Protein AF-0000000069704710 (afdb_homodimer)

Nearest PDB structures (foldseek):
  4kwa-assembly1_B  TM=8.683E-01  e=1.995E-06  Saccharomonospora viridis DSM 43017
  6ayh-assembly1_A-2  TM=7.785E-01  e=2.778E-06  Salmonella enterica
  4yze-assembly2_D  TM=8.458E-01  e=3.252E-05  Escherichia coli K-12
  6mj1-assembly1_A-2  TM=6.779E-01  e=1.242E-03  Bacillus subtilis subsp. subtilis str. 168
  2id6-assembly1_A-2  TM=5.821E-01  e=7.383E-04  Thermotoga maritima

Solvent-accessible surface area (backb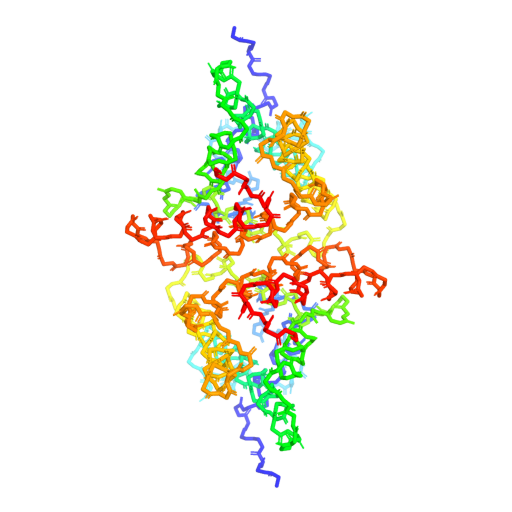one atoms only — not comparable to full-atom values): 20987 Å² total; per-residue (Å²): 123,83,72,69,51,70,65,51,52,52,32,54,54,48,46,53,45,30,47,74,55,32,76,89,64,54,52,72,66,58,48,22,63,75,68,70,49,56,70,65,61,54,45,74,74,25,90,44,69,67,55,43,52,54,50,30,50,49,52,53,53,50,51,53,52,50,50,49,51,49,61,64,59,67,48,86,79,59,49,44,68,55,47,52,52,49,50,52,58,70,70,35,70,90,56,84,42,45,71,59,48,52,57,40,47,42,50,38,47,17,64,76,31,72,68,44,23,50,54,52,50,52,51,53,49,51,54,32,49,54,46,19,52,45,45,44,52,18,37,74,72,59,46,26,64,45,92,46,43,62,60,48,19,46,53,44,49,23,36,46,51,23,50,34,57,57,36,55,64,62,64,44,72,66,55,46,53,53,48,50,50,51,52,50,54,50,42,38,58,61,30,40,49,63,126,123,84,73,69,52,68,66,51,51,51,32,52,52,46,47,55,45,30,48,74,56,31,74,88,64,54,51,70,66,56,49,23,63,73,70,70,49,55,71,67,63,55,45,74,75,25,90,43,69,67,56,44,52,53,51,29,50,49,50,52,52,50,51,53,51,50,49,49,50,50,60,65,60,68,46,86,79,59,49,44,69,53,46,52,51,49,50,52,58,69,69,36,69,90,58,84,42,46,68,60,48,51,57,41,49,43,51,36,48,17,64,74,31,71,67,44,23,49,56,52,49,53,50,53,49,51,53,31,46,54,45,18,52,44,46,44,52,19,38,74,73,59,45,24,63,48,91,46,43,63,62,48,19,46,53,45,49,22,35,46,52,24,50,34,58,56,36,57,63,60,63,45,71,66,56,48,53,53,48,50,50,52,52,51,55,50,42,39,58,61,30,41,49,62,126

Organism: Klebsiella variicola (NCBI:txid244366)

Radius of gyration: 22.76 Å; Cα contacts (8 Å, |Δi|>4): 389; chains: 2; bounding box: 71×62×43 Å

InterPro domains:
  IPR001647 DNA-binding HTH domain, TetR-type [PF00440] (13-48)
  IPR001647 DNA-binding HTH domain, TetR-type [PS50977] (4-64)
  IPR009057 Homedomain-like superfamily [SSF46689] (7-70)
  IPR036271 Tetracyclin repressor-like, C-terminal domain superfamily [SSF48498] (82-172)
  IPR039538 BetI-type transcriptional repressor, C-terminal [PF13977] (81-164)

Secondary structure (DSSP, 8-state):
-----HHHHHHHHHHHHHHHH-GGG--HHHHHHHHT--HHHHHTT-SSHHHHHHHHHHHHHHHHHHHHHHHHTS-TT--HHHHHHHHHHHHS-SSS-HHHHHHHHHHHHHHH-HHHHHHHHHHHHHHHHHHHHHHHHHHHTTSB--S-HHHHHHHHHHHHHHHHHHHHHT--HHHHHHHHHHHHHHHHHHTTB--/-----HHHHHHHHHHHHHHHH-GGG--HHHHHHHHT--HHHHHTT-SSHHHHHHHHHHHHHHHHHHHHHHHHTS-TT--HHHHHHHHHHHHS-SSS-HHHHHHHHHHHHHHH-HHHHHHHHHHHHHHHHHHHHHHHHHHHTTSB--S-HHHHHHHHHHHHHHHHHHHHHT--HHHHHHHHHHHHHHHHHHTTB--

Structure (mmCIF, N/CA/C/O backbone):
data_AF-0000000069704710-model_v1
#
loop_
_entity.id
_entity.type
_entity.pdbx_description
1 polymer 'HTH-type transcriptional regulator BetI'
#
loop_
_atom_site.group_PDB
_atom_site.id
_atom_site.type_symbol
_atom_site.label_atom_id
_atom_site.label_alt_id
_atom_site.label_comp_id
_atom_site.label_asym_id
_atom_site.label_entity_id
_atom_site.label_seq_id
_atom_site.pdbx_PDB_ins_code
_atom_site.Cartn_x
_atom_site.Cartn_y
_atom_site.Cartn_z
_atom_site.occupancy
_atom_site.B_iso_or_equiv
_atom_site.auth_seq_id
_atom_site.auth_comp_id
_atom_site.auth_asym_id
_atom_site.auth_atom_id
_atom_site.pdbx_PDB_model_num
ATOM 1 N N . LEU A 1 1 ? 36.469 10.25 -0.062 1 32 1 LEU A N 1
ATOM 2 C CA . LEU A 1 1 ? 35.219 10.508 0.667 1 32 1 LEU A CA 1
ATOM 3 C C . LEU A 1 1 ? 34.469 11.688 0.064 1 32 1 LEU A C 1
ATOM 5 O O . LEU A 1 1 ? 34.906 12.836 0.202 1 32 1 LEU A O 1
ATOM 9 N N . LYS A 1 2 ? 34.062 11.578 -1.15 1 44.16 2 LYS A N 1
ATOM 10 C CA . LYS A 1 2 ? 33.656 12.828 -1.755 1 44.16 2 LYS A CA 1
ATOM 11 C C . LYS A 1 2 ? 32.875 13.688 -0.755 1 44.16 2 LYS A C 1
ATOM 13 O O . LYS A 1 2 ? 32.031 13.172 -0.011 1 44.16 2 LYS A O 1
ATOM 18 N N . THR A 1 3 ? 33.312 14.727 -0.147 1 47.94 3 THR A N 1
ATOM 19 C CA . THR A 1 3 ? 32.719 15.727 0.74 1 47.94 3 THR A CA 1
ATOM 20 C C . THR A 1 3 ? 31.266 16.016 0.361 1 47.94 3 THR A C 1
ATOM 22 O O . THR A 1 3 ? 30.984 16.391 -0.776 1 47.94 3 THR A O 1
ATOM 25 N N . ALA A 1 4 ? 30.359 15.344 0.978 1 60.16 4 ALA A N 1
ATOM 26 C CA . ALA A 1 4 ? 28.969 15.688 0.67 1 60.16 4 ALA A CA 1
ATOM 27 C C . ALA A 1 4 ? 28.797 17.203 0.523 1 60.16 4 ALA A C 1
ATOM 29 O O . ALA A 1 4 ? 29.266 17.969 1.362 1 60.16 4 ALA A O 1
ATOM 30 N N . ASN A 1 5 ? 28.547 17.656 -0.677 1 84.38 5 ASN A N 1
ATOM 31 C CA . ASN A 1 5 ? 28.219 19.062 -0.809 1 84.38 5 ASN A CA 1
ATOM 32 C C . ASN A 1 5 ? 27.094 19.469 0.135 1 84.38 5 ASN A C 1
ATOM 34 O O . ASN A 1 5 ? 26.406 18.609 0.689 1 84.38 5 ASN A O 1
ATOM 38 N N . PHE A 1 6 ? 27.203 20.594 0.745 1 89.75 6 PHE A N 1
ATOM 39 C CA . PHE A 1 6 ? 26.297 21.094 1.767 1 89.75 6 PHE A CA 1
ATOM 40 C C . PHE A 1 6 ? 24.844 20.797 1.396 1 89.75 6 PHE A C 1
ATOM 42 O O . PHE A 1 6 ? 24.016 20.516 2.27 1 89.75 6 PHE A O 1
ATOM 49 N N . SER A 1 7 ? 24.656 20.719 0.151 1 92.06 7 SER A N 1
ATOM 50 C CA . SER A 1 7 ? 23.312 20.375 -0.311 1 92.06 7 SER A CA 1
ATOM 51 C C . SER A 1 7 ? 22.938 18.953 0.098 1 92.06 7 SER A C 1
ATOM 53 O O . SER A 1 7 ? 21.797 18.703 0.469 1 92.06 7 SER A O 1
ATOM 55 N N . GLU A 1 8 ? 23.859 18.047 0.089 1 94.06 8 GLU A N 1
ATOM 56 C CA . GLU A 1 8 ? 23.625 16.672 0.481 1 94.06 8 GLU A CA 1
ATOM 57 C C . GLU A 1 8 ? 23.406 16.547 1.987 1 94.06 8 GLU A C 1
ATOM 59 O O . GLU A 1 8 ? 22.594 15.75 2.445 1 94.06 8 GLU A O 1
ATOM 64 N N . LEU A 1 9 ? 24.109 17.344 2.684 1 94.75 9 LEU A N 1
ATOM 65 C CA . LEU A 1 9 ? 23.953 17.344 4.137 1 94.75 9 LEU A CA 1
ATOM 66 C C . LEU A 1 9 ? 22.547 17.797 4.535 1 94.75 9 LEU A C 1
ATOM 68 O O . LEU A 1 9 ? 21.984 17.266 5.496 1 94.75 9 LEU A O 1
ATOM 72 N N . ILE A 1 10 ? 22.078 18.766 3.807 1 96 10 ILE A N 1
ATOM 73 C CA . ILE A 1 10 ? 20.734 19.25 4.055 1 96 10 ILE A CA 1
ATOM 74 C C . ILE A 1 10 ? 19.719 18.125 3.822 1 96 10 ILE A C 1
ATOM 76 O O . ILE A 1 10 ? 18.828 17.906 4.641 1 96 10 ILE A O 1
ATOM 80 N N . LYS A 1 11 ? 19.891 17.375 2.77 1 96.5 11 LYS A N 1
ATOM 81 C CA . LYS A 1 11 ? 19 16.266 2.457 1 96.5 11 LYS A CA 1
ATOM 82 C C . LYS A 1 11 ? 19.047 15.188 3.535 1 96.5 11 LYS A C 1
ATOM 84 O O . LYS A 1 11 ? 18.031 14.633 3.92 1 96.5 11 LYS A O 1
ATOM 89 N N . ILE A 1 12 ? 20.266 14.914 3.988 1 96.69 12 ILE A N 1
ATOM 90 C CA . ILE A 1 12 ? 20.453 13.875 4.988 1 96.69 12 ILE A CA 1
ATOM 91 C C . ILE A 1 12 ? 19.766 14.266 6.289 1 96.69 12 ILE A C 1
ATOM 93 O O . ILE A 1 12 ? 19.078 13.453 6.906 1 96.69 12 ILE A O 1
ATOM 97 N N . ALA A 1 13 ? 19.891 15.5 6.633 1 97.38 13 ALA A N 1
ATOM 98 C CA . ALA A 1 13 ? 19.234 16 7.836 1 97.38 13 ALA A CA 1
ATOM 99 C C . ALA A 1 13 ? 17.719 15.992 7.684 1 97.38 13 ALA A C 1
ATOM 101 O O . ALA A 1 13 ? 17 15.609 8.609 1 97.38 13 ALA A O 1
ATOM 102 N N . ALA A 1 14 ? 17.281 16.453 6.539 1 97.44 14 ALA A N 1
ATOM 103 C CA . ALA A 1 14 ? 15.836 16.422 6.27 1 97.44 14 ALA A CA 1
ATOM 104 C C . ALA A 1 14 ? 15.289 15.008 6.344 1 97.44 14 ALA A C 1
ATOM 106 O O . ALA A 1 14 ? 14.234 14.773 6.941 1 97.44 14 ALA A O 1
ATOM 107 N N . LEU A 1 15 ? 16 14.078 5.777 1 96.69 15 LEU A N 1
ATOM 108 C CA . LEU A 1 15 ? 15.57 12.688 5.762 1 96.69 15 LEU A CA 1
ATOM 109 C C . LEU A 1 15 ? 15.461 12.141 7.18 1 96.69 15 LEU A C 1
ATOM 111 O O . LEU A 1 15 ? 14.523 11.391 7.488 1 96.69 15 LEU A O 1
ATOM 115 N N . GLN A 1 16 ? 16.375 12.492 7.98 1 96.19 16 GLN A N 1
ATOM 116 C CA . GLN A 1 16 ? 16.312 12.062 9.375 1 96.19 16 GLN A CA 1
ATOM 117 C C . GLN A 1 16 ? 15.07 12.594 10.07 1 96.19 16 GLN A C 1
ATOM 119 O O . GLN A 1 16 ? 14.43 11.875 10.836 1 96.19 16 GLN A O 1
ATOM 124 N N . LEU A 1 17 ? 14.781 13.828 9.805 1 96.75 17 LEU A N 1
ATOM 125 C CA . LEU A 1 17 ? 13.578 14.422 10.383 1 96.75 17 LEU A CA 1
ATOM 126 C C . LEU A 1 17 ? 12.328 13.742 9.844 1 96.75 17 LEU A C 1
ATOM 128 O O . LEU A 1 17 ? 11.383 13.492 10.594 1 96.75 17 LEU A O 1
ATOM 132 N N . PHE A 1 18 ? 12.336 13.438 8.547 1 95.06 18 PHE A N 1
ATOM 133 C CA . PHE A 1 18 ? 11.203 12.734 7.949 1 95.06 18 PHE A CA 1
ATOM 134 C C . PHE A 1 18 ? 11.008 11.375 8.602 1 95.06 18 PHE A C 1
ATOM 136 O O . PHE A 1 18 ? 9.875 10.945 8.82 1 95.06 18 PHE A O 1
ATOM 143 N N . ARG A 1 19 ? 12.055 10.711 8.836 1 91.5 19 ARG A N 1
ATOM 144 C CA . ARG A 1 19 ? 11.977 9.406 9.477 1 91.5 19 ARG A CA 1
ATOM 145 C C . ARG A 1 19 ? 11.383 9.516 10.875 1 91.5 19 ARG A C 1
ATOM 147 O O . ARG A 1 19 ? 10.617 8.648 11.305 1 91.5 19 ARG A O 1
ATOM 154 N N . GLU A 1 20 ? 11.656 10.547 11.539 1 90.44 20 GLU A N 1
ATOM 155 C CA . GLU A 1 20 ? 11.242 10.734 12.922 1 90.44 20 GLU A CA 1
ATOM 156 C C . GLU A 1 20 ? 9.797 11.211 13.008 1 90.44 20 GLU A C 1
ATOM 158 O O . GLU A 1 20 ? 9.031 10.742 13.852 1 90.44 20 GLU A O 1
ATOM 163 N N . LYS A 1 21 ? 9.445 12.102 12.047 1 89.5 21 LYS A N 1
ATOM 164 C CA . LYS A 1 21 ? 8.188 12.797 12.25 1 89.5 21 LYS A CA 1
ATOM 165 C C . LYS A 1 21 ? 7.211 12.523 11.109 1 89.5 21 LYS A C 1
ATOM 167 O O . LYS A 1 21 ? 6.016 12.797 11.227 1 89.5 21 LYS A O 1
ATOM 172 N N . GLY A 1 22 ? 7.73 12.008 10.039 1 89.38 22 GLY A N 1
ATOM 173 C CA . GLY A 1 22 ? 6.918 11.891 8.844 1 89.38 22 GLY A CA 1
ATOM 174 C C . GLY A 1 22 ? 7.039 13.086 7.918 1 89.38 22 GLY A C 1
ATOM 175 O O . GLY A 1 22 ? 7.312 14.195 8.367 1 89.38 22 GLY A O 1
ATOM 176 N N . PHE A 1 23 ? 6.746 12.906 6.633 1 89.19 23 PHE A N 1
ATOM 177 C CA . PHE A 1 23 ? 6.934 13.93 5.613 1 89.19 23 PHE A CA 1
ATOM 178 C C . PHE A 1 23 ? 6.086 15.164 5.918 1 89.19 23 PHE A C 1
ATOM 180 O O . PHE A 1 23 ? 6.539 16.297 5.75 1 89.19 23 PHE A O 1
ATOM 187 N N . SER A 1 24 ? 4.895 14.891 6.336 1 83.94 24 SER A N 1
ATOM 188 C CA . SER A 1 24 ? 3.918 15.969 6.453 1 83.94 24 SER A CA 1
ATOM 189 C C . SER A 1 24 ? 4.082 16.719 7.766 1 83.94 24 SER A C 1
ATOM 191 O O . SER A 1 24 ? 3.512 17.797 7.945 1 83.94 24 SER A O 1
ATOM 193 N N . ASN A 1 25 ? 4.93 16.188 8.625 1 88.31 25 ASN A N 1
ATOM 194 C CA . ASN A 1 25 ? 5.008 16.781 9.953 1 88.31 25 ASN A CA 1
ATOM 195 C C . ASN A 1 25 ? 6.336 17.484 10.18 1 88.31 25 ASN A C 1
ATOM 197 O O . ASN A 1 25 ? 6.672 17.844 11.312 1 88.31 25 ASN A O 1
ATOM 201 N N . VAL A 1 26 ? 7.094 17.625 9.195 1 94.5 26 VAL A N 1
ATOM 202 C CA . VAL A 1 26 ? 8.375 18.312 9.297 1 94.5 26 VAL A CA 1
ATOM 203 C C . VAL A 1 26 ? 8.281 19.672 8.594 1 94.5 26 VAL A C 1
ATOM 205 O O . VAL A 1 26 ? 7.699 19.781 7.512 1 94.5 26 VAL A O 1
ATOM 208 N N . SER A 1 27 ? 8.727 20.703 9.219 1 94.12 27 SER A N 1
ATOM 209 C CA . SER A 1 27 ? 8.742 22.047 8.656 1 94.12 27 SER A CA 1
ATOM 210 C C . SER A 1 27 ? 10.172 22.531 8.422 1 94.12 27 SER A C 1
ATOM 212 O O . SER A 1 27 ? 11.133 21.891 8.852 1 94.12 27 SER A O 1
ATOM 214 N N . THR A 1 28 ? 10.203 23.625 7.723 1 94.94 28 THR A N 1
ATOM 215 C CA . THR A 1 28 ? 11.5 24.266 7.531 1 94.94 28 THR A CA 1
ATOM 216 C C . THR A 1 28 ? 12.117 24.656 8.875 1 94.94 28 THR A C 1
ATOM 218 O O . THR A 1 28 ? 13.336 24.609 9.047 1 94.94 28 THR A O 1
ATOM 221 N N . ARG A 1 29 ? 11.281 25.047 9.758 1 95.81 29 ARG A N 1
ATOM 222 C CA . ARG A 1 29 ? 11.75 25.422 11.094 1 95.81 29 ARG A CA 1
ATOM 223 C C . ARG A 1 29 ? 12.445 24.25 11.766 1 95.81 29 ARG A C 1
ATOM 225 O O . ARG A 1 29 ? 13.508 24.406 12.375 1 95.81 29 ARG A O 1
ATOM 232 N N . ASP A 1 30 ? 11.914 23.078 11.719 1 97.25 30 ASP A N 1
ATOM 233 C CA . ASP A 1 30 ? 12.523 21.875 12.281 1 97.25 30 ASP A CA 1
ATOM 234 C C . ASP A 1 30 ? 13.93 21.656 11.727 1 97.25 30 ASP A C 1
ATOM 236 O O . ASP A 1 30 ? 14.852 21.328 12.469 1 97.25 30 ASP A O 1
ATOM 240 N N . LEU A 1 31 ? 14.023 21.844 10.422 1 97.19 31 LEU A N 1
ATOM 241 C CA . LEU A 1 31 ? 15.297 21.594 9.75 1 97.19 31 LEU A CA 1
ATOM 242 C C . LEU A 1 31 ? 16.344 22.625 10.148 1 97.19 31 LEU A C 1
ATOM 244 O O . LEU A 1 31 ? 17.484 22.281 10.414 1 97.19 31 LEU A O 1
ATOM 248 N N . THR A 1 32 ? 15.945 23.891 10.203 1 96.75 32 THR A N 1
ATOM 249 C CA . THR A 1 32 ? 16.859 24.953 10.594 1 96.75 32 THR A CA 1
ATOM 250 C C . THR A 1 32 ? 17.359 24.734 12.023 1 96.75 32 THR A C 1
ATOM 252 O O . THR A 1 32 ? 18.531 24.938 12.312 1 96.75 32 THR A O 1
ATOM 255 N N . GLN A 1 33 ? 16.469 24.328 12.859 1 97.12 33 GLN A N 1
ATOM 256 C CA . GLN A 1 33 ? 16.828 24.078 14.25 1 97.12 33 GLN A CA 1
ATOM 257 C C . GLN A 1 33 ? 17.797 22.891 14.359 1 97.12 33 GLN A C 1
ATOM 259 O O . GLN A 1 33 ? 18.781 22.953 15.094 1 97.12 33 GLN A O 1
ATOM 264 N N . LYS A 1 34 ? 17.562 21.906 13.633 1 96.38 34 LYS A N 1
ATOM 265 C CA . LYS A 1 34 ? 18.391 20.703 13.68 1 96.38 34 LYS A CA 1
ATOM 266 C C . LYS A 1 34 ? 19.812 21 13.188 1 96.38 34 LYS A C 1
ATOM 268 O O . LYS A 1 34 ? 20.781 20.516 13.75 1 96.38 34 LYS A O 1
ATOM 273 N N . MET A 1 35 ? 19.891 21.781 12.133 1 96.31 35 MET A N 1
ATOM 274 C CA . MET A 1 35 ? 21.172 22.016 11.492 1 96.31 35 MET A CA 1
ATOM 275 C C . MET A 1 35 ? 21.828 23.281 12.016 1 96.31 35 MET A C 1
ATOM 277 O O . MET A 1 35 ? 22.984 23.562 11.719 1 96.31 35 MET A O 1
ATOM 281 N N . ASN A 1 36 ? 21.062 24.062 12.742 1 96.38 36 ASN A N 1
ATOM 282 C CA . ASN A 1 36 ? 21.531 25.344 13.25 1 96.38 36 ASN A CA 1
ATOM 283 C C . ASN A 1 36 ? 21.953 26.281 12.125 1 96.38 36 ASN A C 1
ATOM 285 O O . ASN A 1 36 ? 23.062 26.812 12.133 1 96.38 36 ASN A O 1
ATOM 289 N N . ILE A 1 37 ? 21.062 26.422 11.195 1 94.62 37 ILE A N 1
ATOM 290 C CA . ILE A 1 37 ? 21.25 27.344 10.078 1 94.62 37 ILE A CA 1
ATOM 291 C C . ILE A 1 37 ? 19.969 28.141 9.844 1 94.62 37 ILE A C 1
ATOM 293 O O . ILE A 1 37 ? 18.922 27.812 10.383 1 94.62 37 ILE A O 1
ATOM 297 N N . SER A 1 38 ? 20.109 29.203 9.047 1 93.38 38 SER A N 1
ATOM 298 C CA . SER A 1 38 ? 18.953 30.031 8.75 1 93.38 38 SER A CA 1
ATOM 299 C C . SER A 1 38 ? 18.141 29.438 7.602 1 93.38 38 SER A C 1
ATOM 301 O O . SER A 1 38 ? 18.641 28.625 6.828 1 93.38 38 SER A O 1
ATOM 303 N N . ARG A 1 39 ? 16.875 29.875 7.559 1 93.38 39 ARG A N 1
ATOM 304 C CA . ARG A 1 39 ? 16.016 29.484 6.453 1 93.38 39 ARG A CA 1
ATOM 305 C C . ARG A 1 39 ? 16.594 29.938 5.117 1 93.38 39 ARG A C 1
ATOM 307 O O . ARG A 1 39 ? 16.484 29.219 4.117 1 93.38 39 ARG A O 1
ATOM 314 N N . SER A 1 40 ? 17.234 31.078 5.109 1 93.12 40 SER A N 1
ATOM 315 C CA . SER A 1 40 ? 17.797 31.625 3.885 1 93.12 40 SER A CA 1
ATOM 316 C C . SER A 1 40 ? 18.938 30.75 3.361 1 93.12 40 SER A C 1
ATOM 318 O O . SER A 1 40 ? 19.125 30.625 2.148 1 93.12 40 SER A O 1
ATOM 320 N N . HIS A 1 41 ? 19.609 30.219 4.223 1 93 41 HIS A N 1
ATOM 321 C CA . HIS A 1 41 ? 20.719 29.344 3.85 1 93 41 HIS A CA 1
ATOM 322 C C . HIS A 1 41 ? 20.219 28.078 3.158 1 93 41 HIS A C 1
ATOM 324 O O . HIS A 1 41 ? 20.844 27.594 2.217 1 93 41 HIS A O 1
ATOM 330 N N . ILE A 1 42 ? 19.141 27.531 3.609 1 93.31 42 ILE A N 1
ATOM 331 C CA . ILE A 1 42 ? 18.531 26.375 2.971 1 93.31 42 ILE A CA 1
ATOM 332 C C . ILE A 1 42 ? 18.125 26.719 1.544 1 93.31 42 ILE A C 1
ATOM 334 O O . ILE A 1 42 ? 18.391 25.969 0.608 1 93.31 42 ILE A O 1
ATOM 338 N N . TYR A 1 43 ? 17.594 27.859 1.382 1 91.94 43 TYR A N 1
ATOM 339 C CA . TYR A 1 43 ? 16.984 28.234 0.111 1 91.94 43 TYR A CA 1
ATOM 340 C C . TYR A 1 43 ? 18.031 28.766 -0.862 1 91.94 43 TYR A C 1
ATOM 342 O O . TYR A 1 43 ? 17.719 29.047 -2.025 1 91.94 43 TYR A O 1
ATOM 350 N N . HIS A 1 44 ? 19.266 28.953 -0.393 1 93.25 44 HIS A N 1
ATOM 351 C CA . HIS A 1 44 ? 20.391 29.125 -1.298 1 93.25 44 HIS A CA 1
ATOM 352 C C . HIS A 1 44 ? 20.594 27.875 -2.166 1 93.25 44 HIS A C 1
ATOM 354 O O . HIS A 1 44 ? 21.062 27.984 -3.301 1 93.25 44 HIS A O 1
ATOM 360 N N . TYR A 1 45 ? 20.172 26.828 -1.639 1 93.62 45 TYR A N 1
ATOM 361 C CA . TYR A 1 45 ? 20.438 25.547 -2.301 1 93.62 45 TYR A CA 1
ATOM 362 C C . TYR A 1 45 ? 19.156 24.984 -2.902 1 93.62 45 TYR A C 1
ATOM 364 O O . TYR A 1 45 ? 19.188 24.25 -3.887 1 93.62 45 TYR A O 1
ATOM 372 N N . TYR A 1 46 ? 18 25.312 -2.309 1 95.56 46 TYR A N 1
ATOM 373 C CA . TYR A 1 46 ? 16.719 24.797 -2.775 1 95.56 46 TYR A CA 1
ATOM 374 C C . TYR A 1 46 ? 15.711 25.938 -2.908 1 95.56 46 TYR A C 1
ATOM 376 O O . TYR A 1 46 ? 15.539 26.734 -1.988 1 95.56 46 TYR A O 1
ATOM 384 N N . ARG A 1 47 ? 15.039 25.891 -3.99 1 94.38 47 ARG A N 1
ATOM 385 C CA . ARG A 1 47 ? 14.117 26.984 -4.32 1 94.38 47 ARG A CA 1
ATOM 386 C C . ARG A 1 47 ? 13.031 27.125 -3.258 1 94.38 47 ARG A C 1
ATOM 388 O O . ARG A 1 47 ? 12.625 28.234 -2.916 1 94.38 47 ARG A O 1
ATOM 395 N N . ASP A 1 48 ? 12.492 26.047 -2.793 1 94.88 48 ASP A N 1
ATOM 396 C CA . ASP A 1 48 ? 11.438 26.031 -1.781 1 94.88 48 ASP A CA 1
ATOM 397 C C . ASP A 1 48 ? 11.43 24.703 -1.022 1 94.88 48 ASP A C 1
ATOM 399 O O . ASP A 1 48 ? 12.211 23.797 -1.329 1 94.88 48 ASP A O 1
ATOM 403 N N . TRP A 1 49 ? 10.641 24.641 -0.068 1 94.88 49 TRP A N 1
ATOM 404 C CA . TRP A 1 49 ? 10.539 23.469 0.794 1 94.88 49 TRP A CA 1
ATOM 405 C C . TRP A 1 49 ? 10.109 22.25 -0.003 1 94.88 49 TRP A C 1
ATOM 407 O O . TRP A 1 49 ? 10.641 21.156 0.197 1 94.88 49 TRP A O 1
ATOM 417 N N . GLU A 1 50 ? 9.219 22.391 -0.94 1 94.12 50 GLU A N 1
ATOM 418 C CA . GLU A 1 50 ? 8.719 21.281 -1.747 1 94.12 50 GLU A CA 1
ATOM 419 C C . GLU A 1 50 ? 9.82 20.688 -2.609 1 94.12 50 GLU A C 1
ATOM 421 O O . GLU A 1 50 ? 9.93 19.453 -2.734 1 94.12 50 GLU A O 1
ATOM 426 N N . THR A 1 51 ? 10.594 21.484 -3.148 1 95 51 THR A N 1
ATOM 427 C CA . THR A 1 51 ? 11.719 21.031 -3.945 1 95 51 THR A CA 1
ATOM 428 C C . THR A 1 51 ? 12.711 20.25 -3.082 1 95 51 THR A C 1
ATOM 430 O O . THR A 1 51 ? 13.227 19.219 -3.496 1 95 51 THR A O 1
ATOM 433 N N . LEU A 1 52 ? 13.008 20.797 -1.901 1 96.44 52 LEU A N 1
ATOM 434 C CA . LEU A 1 52 ? 13.891 20.094 -0.976 1 96.44 52 LEU A CA 1
ATOM 435 C C . LEU A 1 52 ? 13.305 18.734 -0.589 1 96.44 52 LEU A C 1
ATOM 437 O O . LEU A 1 52 ? 14.023 17.734 -0.566 1 96.44 52 LEU A O 1
ATOM 441 N N . LYS A 1 53 ? 12.055 18.672 -0.281 1 96.44 53 LYS A N 1
ATOM 442 C CA . LYS A 1 53 ? 11.391 17.422 0.074 1 96.44 53 LYS A CA 1
ATOM 443 C C . LYS A 1 53 ? 11.547 16.375 -1.035 1 96.44 53 LYS A C 1
ATOM 445 O O . LYS A 1 53 ? 12 15.258 -0.788 1 96.44 53 LYS A O 1
ATOM 450 N N . LYS A 1 54 ? 11.219 16.75 -2.248 1 96.12 54 LYS A N 1
ATOM 451 C CA . LYS A 1 54 ? 11.289 15.836 -3.389 1 96.12 54 LYS A CA 1
ATOM 452 C C . LYS A 1 54 ? 12.719 15.367 -3.625 1 96.12 54 LYS A C 1
ATOM 454 O O . LYS A 1 54 ? 12.953 14.195 -3.926 1 96.12 54 LYS A O 1
ATOM 459 N N . SER A 1 55 ? 13.625 16.281 -3.471 1 95.94 55 SER A N 1
ATOM 460 C CA . SER A 1 55 ? 15.031 15.93 -3.629 1 95.94 55 SER A CA 1
ATOM 461 C C . SER A 1 55 ? 15.477 14.93 -2.561 1 95.94 55 SER A C 1
ATOM 463 O O . SER A 1 55 ? 16.297 14.047 -2.83 1 95.94 55 SER A O 1
ATOM 465 N N . THR A 1 56 ? 15.039 15.148 -1.39 1 97.12 56 THR A N 1
ATOM 466 C CA . THR A 1 56 ? 15.359 14.25 -0.281 1 97.12 56 THR A CA 1
ATOM 467 C C . THR A 1 56 ? 14.797 12.859 -0.531 1 97.12 56 THR A C 1
ATOM 469 O O . THR A 1 56 ? 15.477 11.859 -0.307 1 97.12 56 THR A O 1
ATOM 472 N N . ILE A 1 57 ? 13.617 12.781 -1.047 1 96.69 57 ILE A N 1
ATOM 473 C CA . ILE A 1 57 ? 12.992 11.508 -1.377 1 96.69 57 ILE A CA 1
ATOM 474 C C . ILE A 1 57 ? 13.773 10.812 -2.49 1 96.69 57 ILE A C 1
ATOM 476 O O . ILE A 1 57 ? 14.047 9.617 -2.412 1 96.69 57 ILE A O 1
ATOM 480 N N . GLN A 1 58 ? 14.117 11.562 -3.453 1 96.12 58 GLN A N 1
ATOM 481 C CA . GLN A 1 58 ? 14.93 11.023 -4.539 1 96.12 58 GLN A CA 1
ATOM 482 C C . GLN A 1 58 ? 16.25 10.461 -4.016 1 96.12 58 GLN A C 1
ATOM 484 O O . GLN A 1 58 ? 16.688 9.398 -4.449 1 96.12 58 GLN A O 1
ATOM 489 N N . TYR A 1 59 ? 16.828 11.234 -3.143 1 96.12 59 TYR A N 1
ATOM 490 C CA . TYR A 1 59 ? 18.062 10.789 -2.5 1 96.12 59 TYR A CA 1
ATOM 491 C C . TYR A 1 59 ? 17.844 9.461 -1.786 1 96.12 59 TYR A C 1
ATOM 493 O O . TYR A 1 59 ? 18.672 8.547 -1.907 1 96.12 59 TYR A O 1
ATOM 501 N N . MET A 1 60 ? 16.828 9.305 -1.038 1 96 60 MET A N 1
ATOM 502 C CA . MET A 1 60 ? 16.484 8.07 -0.342 1 96 60 MET A CA 1
ATOM 503 C C . MET A 1 60 ? 16.312 6.922 -1.328 1 96 60 MET A C 1
ATOM 505 O O . MET A 1 60 ? 16.891 5.844 -1.141 1 96 60 MET A O 1
ATOM 509 N N . PHE A 1 61 ? 15.555 7.148 -2.4 1 96.5 61 PHE A N 1
ATOM 510 C CA . PHE A 1 61 ? 15.281 6.137 -3.416 1 96.5 61 PHE A CA 1
ATOM 511 C C . PHE A 1 61 ? 16.578 5.656 -4.059 1 96.5 61 PHE A C 1
ATOM 513 O O . PHE A 1 61 ? 16.812 4.449 -4.184 1 96.5 61 PHE A O 1
ATOM 520 N N . GLU A 1 62 ? 17.359 6.594 -4.387 1 95.94 62 GLU A N 1
ATOM 521 C CA . GLU A 1 62 ? 18.609 6.266 -5.059 1 95.94 62 GLU A CA 1
ATOM 522 C C . GLU A 1 62 ? 19.531 5.453 -4.152 1 95.94 62 GLU A C 1
ATOM 524 O O . GLU A 1 62 ? 20.172 4.508 -4.605 1 95.94 62 GLU A O 1
ATOM 529 N N . ASN A 1 63 ? 19.562 5.855 -2.938 1 95.5 63 ASN A N 1
ATOM 530 C CA . ASN A 1 63 ? 20.391 5.113 -1.992 1 95.5 63 ASN A CA 1
ATOM 531 C C . ASN A 1 63 ? 19.906 3.68 -1.813 1 95.5 63 ASN A C 1
ATOM 533 O O . ASN A 1 63 ? 20.703 2.748 -1.714 1 95.5 63 ASN A O 1
ATOM 537 N N . ASP A 1 64 ? 18.625 3.469 -1.747 1 94.88 64 ASP A N 1
ATOM 538 C CA . ASP A 1 64 ? 18.047 2.133 -1.612 1 94.88 64 ASP A CA 1
ATOM 539 C C . ASP A 1 64 ? 18.391 1.26 -2.814 1 94.88 64 ASP A C 1
ATOM 541 O O . ASP A 1 64 ? 18.766 0.097 -2.654 1 94.88 64 ASP A O 1
ATOM 545 N N . ILE A 1 65 ? 18.281 1.844 -3.98 1 96.56 65 ILE A N 1
ATOM 546 C CA . ILE A 1 65 ? 18.578 1.113 -5.211 1 96.56 65 ILE A CA 1
ATOM 547 C C . ILE A 1 65 ? 20.062 0.759 -5.254 1 96.56 65 ILE A C 1
ATOM 549 O O . ILE A 1 65 ? 20.422 -0.368 -5.598 1 96.56 65 ILE A O 1
ATOM 553 N N . GLN A 1 66 ? 20.844 1.717 -4.859 1 95.56 66 GLN A N 1
ATOM 554 C CA . GLN A 1 66 ? 22.281 1.481 -4.852 1 95.56 66 GLN A CA 1
ATOM 555 C C . GLN A 1 66 ? 22.656 0.374 -3.871 1 95.56 66 GLN A C 1
ATOM 557 O O . GLN A 1 66 ? 23.516 -0.464 -4.164 1 95.56 66 GLN A O 1
ATOM 562 N N . GLU A 1 67 ? 22.047 0.403 -2.758 1 93.75 67 GLU A N 1
ATOM 563 C CA . GLU A 1 67 ? 22.297 -0.642 -1.768 1 93.75 67 GLU A CA 1
ATOM 564 C C . GLU A 1 67 ? 21.875 -2.012 -2.295 1 93.75 67 GLU A C 1
ATOM 566 O O . GLU A 1 67 ? 22.594 -3 -2.098 1 93.75 67 GLU A O 1
ATOM 571 N N . CYS A 1 68 ? 20.781 -2.082 -2.934 1 93.94 68 CYS A N 1
ATOM 572 C CA . CYS A 1 68 ? 20.312 -3.336 -3.518 1 93.94 68 CYS A CA 1
ATOM 573 C C . CYS A 1 68 ? 21.312 -3.85 -4.559 1 93.94 68 CYS A C 1
ATOM 575 O O . CYS A 1 68 ? 21.672 -5.027 -4.551 1 93.94 68 CYS A O 1
ATOM 577 N N . HIS A 1 69 ? 21.75 -2.936 -5.418 1 94 69 HIS A N 1
ATOM 578 C CA . HIS A 1 69 ? 22.75 -3.318 -6.418 1 94 69 HIS A CA 1
ATOM 579 C C . HIS A 1 69 ? 24.016 -3.844 -5.766 1 94 69 HIS A C 1
ATOM 581 O O . HIS A 1 69 ? 24.609 -4.82 -6.238 1 94 69 HIS A O 1
ATOM 587 N N . ALA A 1 70 ? 24.391 -3.188 -4.691 1 93.44 70 ALA A N 1
ATOM 588 C CA . ALA A 1 70 ? 25.594 -3.611 -3.982 1 93.44 70 ALA A CA 1
ATOM 589 C C . ALA A 1 70 ? 25.438 -5.023 -3.43 1 93.44 70 ALA A C 1
ATOM 591 O O . ALA A 1 70 ? 26.344 -5.844 -3.525 1 93.44 70 ALA A O 1
ATOM 592 N N . PHE A 1 71 ? 24.297 -5.344 -2.883 1 90.56 71 PHE A N 1
ATOM 593 C CA . PHE A 1 71 ? 24.016 -6.668 -2.34 1 90.56 71 PHE A CA 1
ATOM 594 C C . PHE A 1 71 ? 24.016 -7.715 -3.447 1 90.56 71 PHE A C 1
ATOM 596 O O . PHE A 1 71 ? 24.609 -8.781 -3.303 1 90.56 71 PHE A O 1
ATOM 603 N N . LEU A 1 72 ? 23.344 -7.398 -4.531 1 90.94 72 LEU A N 1
ATOM 604 C CA . LEU A 1 72 ? 23.156 -8.344 -5.625 1 90.94 72 LEU A CA 1
ATOM 605 C C . LEU A 1 72 ? 24.484 -8.602 -6.34 1 90.94 72 LEU A C 1
ATOM 607 O O . LEU A 1 72 ? 24.688 -9.672 -6.91 1 90.94 72 LEU A O 1
ATOM 611 N N . ASN A 1 73 ? 25.391 -7.66 -6.215 1 89.44 73 ASN A N 1
ATOM 612 C CA . ASN A 1 73 ? 26.672 -7.773 -6.922 1 89.44 73 ASN A CA 1
ATOM 613 C C . ASN A 1 73 ? 27.797 -8.219 -5.988 1 89.44 73 ASN A C 1
ATOM 615 O O . ASN A 1 73 ? 28.938 -8.336 -6.402 1 89.44 73 ASN A O 1
ATOM 619 N N . ALA A 1 74 ? 27.453 -8.383 -4.773 1 85.44 74 ALA A N 1
ATOM 620 C CA . ALA A 1 74 ? 28.469 -8.742 -3.787 1 85.44 74 ALA A CA 1
ATOM 621 C C . ALA A 1 74 ? 29.094 -10.094 -4.109 1 85.44 74 ALA A C 1
ATOM 623 O O . ALA A 1 74 ? 30.25 -10.352 -3.781 1 85.44 74 ALA A O 1
ATOM 624 N N . SER A 1 75 ? 28.266 -10.992 -4.609 1 78.81 75 SER A N 1
ATOM 625 C CA . SER A 1 75 ? 28.797 -12.289 -5.004 1 78.81 75 SER A CA 1
ATOM 626 C C . SER A 1 75 ? 28.531 -12.57 -6.48 1 78.81 75 SER A C 1
ATOM 628 O O . SER A 1 75 ? 27.375 -12.523 -6.926 1 78.81 75 SER A O 1
ATOM 630 N N . GLU A 1 76 ? 29.609 -12.859 -7.129 1 79 76 GLU A N 1
ATOM 631 C CA . GLU A 1 76 ? 29.484 -13.203 -8.547 1 79 76 GLU A CA 1
ATOM 632 C C . GLU A 1 76 ? 28.922 -14.609 -8.719 1 79 76 GLU A C 1
ATOM 634 O O . GLU A 1 76 ? 28.391 -14.945 -9.781 1 79 76 GLU A O 1
ATOM 639 N N . LYS A 1 77 ? 28.969 -15.297 -7.73 1 87.81 77 LYS A N 1
ATOM 640 C CA . LYS A 1 77 ? 28.656 -16.719 -7.855 1 87.81 77 LYS A CA 1
ATOM 641 C C . LYS A 1 77 ? 27.203 -17 -7.523 1 87.81 77 LYS A C 1
ATOM 643 O O . LYS A 1 77 ? 26.75 -18.141 -7.609 1 87.81 77 LYS A O 1
ATOM 648 N N . MET A 1 78 ? 26.469 -16.125 -7.328 1 92.19 78 MET A N 1
ATOM 649 C CA . MET A 1 78 ? 25.078 -16.359 -6.957 1 92.19 78 MET A CA 1
ATOM 650 C C . MET A 1 78 ? 24.25 -16.781 -8.172 1 92.19 78 MET A C 1
ATOM 652 O O . MET A 1 78 ? 24.375 -16.188 -9.242 1 92.19 78 MET A O 1
ATOM 656 N N . SER A 1 79 ? 23.438 -17.859 -8 1 94.12 79 SER A N 1
ATOM 657 C CA . SER A 1 79 ? 22.5 -18.266 -9.031 1 94.12 79 SER A CA 1
ATOM 658 C C . SER A 1 79 ? 21.344 -17.266 -9.148 1 94.12 79 SER A C 1
ATOM 660 O O . SER A 1 79 ? 21.188 -16.391 -8.289 1 94.12 79 SER A O 1
ATOM 662 N N . ALA A 1 80 ? 20.641 -17.344 -10.227 1 95.5 80 ALA A N 1
ATOM 663 C CA . ALA A 1 80 ? 19.469 -16.5 -10.398 1 95.5 80 ALA A CA 1
ATOM 664 C C . ALA A 1 80 ? 18.469 -16.688 -9.258 1 95.5 80 ALA A C 1
ATOM 666 O O . ALA A 1 80 ? 17.891 -15.734 -8.758 1 95.5 80 ALA A O 1
ATOM 667 N N . SER A 1 81 ? 18.297 -17.953 -8.828 1 96.31 81 SER A N 1
ATOM 668 C CA . SER A 1 81 ? 17.391 -18.266 -7.727 1 96.31 81 SER A CA 1
ATOM 669 C C . SER A 1 81 ? 17.844 -17.609 -6.43 1 96.31 81 SER A C 1
ATOM 671 O O . SER A 1 81 ? 17.047 -17.047 -5.684 1 96.31 81 SER A O 1
ATOM 673 N N . GLU A 1 82 ? 19.109 -17.641 -6.184 1 96 82 GLU A N 1
ATOM 674 C CA . GLU A 1 82 ? 19.672 -17.016 -4.988 1 96 82 GLU A CA 1
ATOM 675 C C . GLU A 1 82 ? 19.484 -15.5 -5.031 1 96 82 GLU A C 1
ATOM 677 O O . GLU A 1 82 ? 19.203 -14.875 -4.004 1 96 82 GLU A O 1
ATOM 682 N N . ARG A 1 83 ? 19.641 -14.938 -6.172 1 96.81 83 ARG A N 1
ATOM 683 C CA . ARG A 1 83 ? 19.469 -13.492 -6.34 1 96.81 83 ARG A CA 1
ATOM 684 C C . ARG A 1 83 ? 18.016 -13.086 -6.125 1 96.81 83 ARG A C 1
ATOM 686 O O . ARG A 1 83 ? 17.75 -12.031 -5.543 1 96.81 83 ARG A O 1
ATOM 693 N N . VAL A 1 84 ? 17.062 -13.914 -6.641 1 97.44 84 VAL A N 1
ATOM 694 C CA . VAL A 1 84 ? 15.648 -13.641 -6.402 1 97.44 84 VAL A CA 1
ATOM 695 C C . VAL A 1 84 ? 15.367 -13.656 -4.898 1 97.44 84 VAL A C 1
ATOM 697 O O . VAL A 1 84 ? 14.727 -12.742 -4.375 1 97.44 84 VAL A O 1
ATOM 700 N N . ASN A 1 85 ? 15.898 -14.633 -4.215 1 96.94 85 ASN A N 1
ATOM 701 C CA . ASN A 1 85 ? 15.688 -14.734 -2.773 1 96.94 85 ASN A CA 1
ATOM 702 C C . ASN A 1 85 ? 16.312 -13.555 -2.033 1 96.94 85 ASN A C 1
ATOM 704 O O . ASN A 1 85 ? 15.742 -13.039 -1.074 1 96.94 85 ASN A O 1
ATOM 708 N N . LEU A 1 86 ? 17.484 -13.195 -2.447 1 96.19 86 LEU A N 1
ATOM 709 C CA . LEU A 1 86 ? 18.141 -12.039 -1.836 1 96.19 86 LEU A CA 1
ATOM 710 C C . LEU A 1 86 ? 17.328 -10.766 -2.08 1 96.19 86 LEU A C 1
ATOM 712 O O . LEU A 1 86 ? 17.188 -9.938 -1.18 1 96.19 86 LEU A O 1
ATOM 716 N N . TYR A 1 87 ? 16.844 -10.641 -3.309 1 97.25 87 TYR A N 1
ATOM 717 C CA . TYR A 1 87 ? 15.992 -9.516 -3.666 1 97.25 87 TYR A CA 1
ATOM 718 C C . TYR A 1 87 ? 14.781 -9.43 -2.75 1 97.25 87 TYR A C 1
ATOM 720 O O . TYR A 1 87 ? 14.484 -8.375 -2.193 1 97.25 87 TYR A O 1
ATOM 728 N N . ILE A 1 88 ? 14.086 -10.539 -2.545 1 97.56 88 ILE A N 1
ATOM 729 C CA . ILE A 1 88 ? 12.898 -10.609 -1.7 1 97.56 88 ILE A CA 1
ATOM 730 C C . ILE A 1 88 ? 13.266 -10.234 -0.266 1 97.56 88 ILE A C 1
ATOM 732 O O . ILE A 1 88 ? 12.602 -9.406 0.356 1 97.56 88 ILE A O 1
ATOM 736 N N . ARG A 1 89 ? 14.336 -10.75 0.24 1 95.31 89 ARG A N 1
ATOM 737 C CA . ARG A 1 89 ? 14.789 -10.5 1.606 1 95.31 89 ARG A CA 1
ATOM 738 C C . ARG A 1 89 ? 15.133 -9.031 1.812 1 95.31 89 ARG A C 1
ATOM 740 O O . ARG A 1 89 ? 14.875 -8.469 2.879 1 95.31 89 ARG A O 1
ATOM 747 N N . THR A 1 90 ? 15.766 -8.461 0.815 1 93.06 90 THR A N 1
ATOM 748 C CA . THR A 1 90 ? 16.203 -7.066 0.888 1 93.06 90 THR A CA 1
ATOM 749 C C . THR A 1 90 ? 15 -6.125 0.898 1 93.06 90 THR A C 1
ATOM 751 O O . THR A 1 90 ? 15.016 -5.105 1.594 1 93.06 90 THR A O 1
ATOM 754 N N . LEU A 1 91 ? 14.016 -6.477 0.183 1 94.25 91 LEU A N 1
ATOM 755 C CA . LEU A 1 91 ? 12.898 -5.551 0.001 1 94.25 91 LEU A CA 1
ATOM 756 C C . LEU A 1 91 ? 11.852 -5.738 1.098 1 94.25 91 LEU A C 1
ATOM 758 O O . LEU A 1 91 ? 11.109 -4.809 1.413 1 94.25 91 LEU A O 1
ATOM 762 N N . LEU A 1 92 ? 11.758 -6.906 1.68 1 94.81 92 LEU A N 1
ATOM 763 C CA . LEU A 1 92 ? 10.82 -7.113 2.775 1 94.81 92 LEU A CA 1
ATOM 764 C C . LEU A 1 92 ? 11.32 -6.453 4.055 1 94.81 92 LEU A C 1
ATOM 766 O O . LEU A 1 92 ? 12.461 -6.672 4.465 1 94.81 92 LEU A O 1
ATOM 770 N N . PRO A 1 93 ? 10.469 -5.629 4.684 1 92.06 93 PRO A N 1
ATOM 771 C CA . PRO A 1 93 ? 10.922 -4.926 5.887 1 92.06 93 PRO A CA 1
ATOM 772 C C . PRO A 1 93 ? 11.508 -5.871 6.934 1 92.06 93 PRO A C 1
ATOM 774 O O . PRO A 1 93 ? 10.977 -6.965 7.148 1 92.06 93 PRO A O 1
ATOM 777 N N . ASP A 1 94 ? 12.586 -5.461 7.586 1 89.12 94 ASP A N 1
ATOM 778 C CA . ASP A 1 94 ? 13.25 -6.297 8.586 1 89.12 94 ASP A CA 1
ATOM 779 C C . ASP A 1 94 ? 13.078 -5.719 9.984 1 89.12 94 ASP A C 1
ATOM 781 O O . ASP A 1 94 ? 13.672 -6.215 10.945 1 89.12 94 ASP A O 1
ATOM 785 N N . ALA A 1 95 ? 12.375 -4.684 10.109 1 82.81 95 ALA A N 1
ATOM 786 C CA . ALA A 1 95 ? 12.023 -4.027 11.367 1 82.81 95 ALA A CA 1
ATOM 787 C C . ALA A 1 95 ? 10.836 -3.086 11.188 1 82.81 95 ALA A C 1
ATOM 789 O O . ALA A 1 95 ? 10.484 -2.734 10.062 1 82.81 95 ALA A O 1
ATOM 790 N N . PRO A 1 96 ? 10.086 -2.945 12.32 1 74 96 PRO A N 1
ATOM 791 C CA . PRO A 1 96 ? 9.109 -1.854 12.234 1 74 96 PRO A CA 1
ATOM 792 C C . PRO A 1 96 ? 9.766 -0.493 12.023 1 74 96 PRO A C 1
ATOM 794 O O . PRO A 1 96 ? 9.711 0.37 12.898 1 74 96 PRO A O 1
ATOM 797 N N . SER A 1 97 ? 10.438 -0.339 10.898 1 76.56 97 SER A N 1
ATOM 798 C CA . SER A 1 97 ? 11.383 0.76 10.711 1 76.56 97 SER A CA 1
ATOM 799 C C . SER A 1 97 ? 10.695 1.98 10.109 1 76.56 97 SER A C 1
ATOM 801 O O . SER A 1 97 ? 9.781 1.846 9.289 1 76.56 97 SER A O 1
ATOM 803 N N . ALA A 1 98 ? 11.203 3.059 10.586 1 77.75 98 ALA A N 1
ATOM 804 C CA . ALA A 1 98 ? 10.812 4.371 10.078 1 77.75 98 ALA A CA 1
ATOM 805 C C . ALA A 1 98 ? 11.07 4.477 8.578 1 77.75 98 ALA A C 1
ATOM 807 O O . ALA A 1 98 ? 10.328 5.156 7.863 1 77.75 98 ALA A O 1
ATOM 808 N N . HIS A 1 99 ? 11.977 3.744 8.141 1 85.69 99 HIS A N 1
ATOM 809 C CA . HIS A 1 99 ? 12.328 3.795 6.727 1 85.69 99 HIS A CA 1
ATOM 810 C C . HIS A 1 99 ? 11.188 3.279 5.859 1 85.69 99 HIS A C 1
ATOM 812 O O . HIS A 1 99 ? 10.773 3.947 4.906 1 85.69 99 HIS A O 1
ATOM 818 N N . TRP A 1 100 ? 10.609 2.273 6.23 1 85.81 100 TRP A N 1
ATOM 819 C CA . TRP A 1 100 ? 9.516 1.681 5.461 1 85.81 100 TRP A CA 1
ATOM 820 C C . TRP A 1 100 ? 8.242 2.5 5.605 1 85.81 100 TRP A C 1
ATOM 822 O O . TRP A 1 100 ? 7.453 2.609 4.664 1 85.81 100 TRP A O 1
ATOM 832 N N . LEU A 1 101 ? 8.148 3.084 6.723 1 86.88 101 LEU A N 1
ATOM 833 C CA . LEU A 1 101 ? 6.98 3.928 6.965 1 86.88 101 LEU A CA 1
ATOM 834 C C . LEU A 1 101 ? 6.957 5.113 6.008 1 86.88 101 LEU A C 1
ATOM 836 O O . LEU A 1 101 ? 5.887 5.551 5.578 1 86.88 101 LEU A O 1
ATOM 840 N N . LEU A 1 102 ? 8.102 5.594 5.691 1 90.75 102 LEU A N 1
ATOM 841 C CA . LEU A 1 102 ? 8.18 6.715 4.758 1 90.75 102 LEU A CA 1
ATOM 842 C C . LEU A 1 102 ? 7.648 6.316 3.385 1 90.75 102 LEU A C 1
ATOM 844 O O . LEU A 1 102 ? 7.016 7.121 2.699 1 90.75 102 LEU A O 1
ATOM 848 N N . TYR A 1 103 ? 7.871 5.066 2.975 1 89.69 103 TYR A N 1
ATOM 849 C CA . TYR A 1 103 ? 7.363 4.594 1.692 1 89.69 103 TYR A CA 1
ATOM 850 C C . TYR A 1 103 ? 5.84 4.539 1.693 1 89.69 103 TYR A C 1
ATOM 852 O O . TYR A 1 103 ? 5.199 4.91 0.708 1 89.69 103 TYR A O 1
ATOM 860 N N . LEU A 1 104 ? 5.305 4.137 2.779 1 87.44 104 LEU A N 1
ATOM 861 C CA . LEU A 1 104 ? 3.852 4.082 2.912 1 87.44 104 LEU A CA 1
ATOM 862 C C . LEU A 1 104 ? 3.244 5.477 2.799 1 87.44 104 LEU A C 1
ATOM 864 O O . LEU A 1 104 ? 2.154 5.641 2.248 1 87.44 104 LEU A O 1
ATOM 868 N N . GLU A 1 105 ? 3.955 6.406 3.266 1 90.19 105 GLU A N 1
ATOM 869 C CA . GLU A 1 105 ? 3.443 7.773 3.289 1 90.19 105 GLU A CA 1
ATOM 870 C C . GLU A 1 105 ? 3.521 8.414 1.908 1 90.19 105 GLU A C 1
ATOM 872 O O . GLU A 1 105 ? 2.77 9.344 1.605 1 90.19 105 GLU A O 1
ATOM 877 N N . LEU A 1 106 ? 4.391 7.91 1.123 1 91.81 106 LEU A N 1
ATOM 878 C CA . LEU A 1 106 ? 4.633 8.531 -0.172 1 91.81 106 LEU A CA 1
ATOM 879 C C . LEU A 1 106 ? 3.541 8.164 -1.169 1 91.81 106 LEU A C 1
ATOM 881 O O . LEU A 1 106 ? 3.229 8.938 -2.076 1 91.81 106 LEU A O 1
ATOM 885 N N . TRP A 1 107 ? 2.904 7.039 -0.98 1 87.75 107 TRP A N 1
ATOM 886 C CA . TRP A 1 107 ? 1.942 6.574 -1.973 1 87.75 107 TRP A CA 1
ATOM 887 C C . TRP A 1 107 ? 0.725 7.492 -2.025 1 87.75 107 TRP A C 1
ATOM 889 O O . TRP A 1 107 ? 0.35 7.973 -3.096 1 87.75 107 TRP A O 1
ATOM 899 N N . PRO A 1 108 ? 0.178 7.805 -0.853 1 87.62 108 PRO A N 1
ATOM 900 C CA . PRO A 1 108 ? -0.95 8.734 -0.92 1 87.62 108 PRO A CA 1
ATOM 901 C C . PRO A 1 108 ? -0.542 10.117 -1.425 1 87.62 108 PRO A C 1
ATOM 903 O O . PRO A 1 108 ? -1.325 10.789 -2.104 1 87.62 108 PRO A O 1
ATOM 906 N N . MET A 1 109 ? 0.684 10.492 -1.1 1 88.38 109 MET A N 1
ATOM 907 C CA . MET A 1 109 ? 1.184 11.758 -1.642 1 88.38 109 MET A CA 1
ATOM 908 C C . MET A 1 109 ? 1.265 11.703 -3.164 1 88.38 109 MET A C 1
ATOM 910 O O . MET A 1 109 ? 0.872 12.648 -3.846 1 88.38 109 MET A O 1
ATOM 914 N N . ALA A 1 110 ? 1.767 10.633 -3.635 1 90.19 110 ALA A N 1
ATOM 915 C CA . ALA A 1 110 ? 1.919 10.43 -5.074 1 90.19 110 ALA A CA 1
ATOM 916 C C . ALA A 1 110 ? 0.562 10.398 -5.77 1 90.19 110 ALA A C 1
ATOM 918 O O . ALA A 1 110 ? 0.423 10.883 -6.895 1 90.19 110 ALA A O 1
ATOM 919 N N . ALA A 1 111 ? -0.444 9.859 -5.117 1 84.94 111 ALA A N 1
ATOM 920 C CA . ALA A 1 111 ? -1.772 9.727 -5.711 1 84.94 111 ALA A CA 1
ATOM 921 C C . ALA A 1 111 ? -2.457 11.078 -5.836 1 84.94 111 ALA A C 1
ATOM 923 O O . ALA A 1 111 ? -3.438 11.227 -6.57 1 84.94 111 ALA A O 1
ATOM 924 N N . ARG A 1 112 ? -1.9 12.133 -5.16 1 84.94 112 ARG A N 1
ATOM 925 C CA . ARG A 1 112 ? -2.566 13.438 -5.152 1 84.94 112 ARG A CA 1
ATOM 926 C C . ARG A 1 112 ? -1.69 14.5 -5.801 1 84.94 112 ARG A C 1
ATOM 928 O O . ARG A 1 112 ? -2.104 15.656 -5.938 1 84.94 112 ARG A O 1
ATOM 935 N N . ASP A 1 113 ? -0.498 14.164 -6.148 1 89.31 113 ASP A N 1
ATOM 936 C CA . ASP A 1 113 ? 0.461 15.117 -6.695 1 89.31 113 ASP A CA 1
ATOM 937 C C . ASP A 1 113 ? 1.256 14.5 -7.844 1 89.31 113 ASP A C 1
ATOM 939 O O . ASP A 1 113 ? 1.928 13.484 -7.664 1 89.31 113 ASP A O 1
ATOM 943 N N . ALA A 1 114 ? 1.251 15.172 -8.984 1 89.81 114 ALA A N 1
ATOM 944 C CA . ALA A 1 114 ? 1.826 14.609 -10.203 1 89.81 114 ALA A CA 1
ATOM 945 C C . ALA A 1 114 ? 3.338 14.438 -10.062 1 89.81 114 ALA A C 1
ATOM 947 O O . ALA A 1 114 ? 3.914 13.492 -10.609 1 89.81 114 ALA A O 1
ATOM 948 N N . ASP A 1 115 ? 3.955 15.344 -9.375 1 92.38 115 ASP A N 1
ATOM 949 C CA . ASP A 1 115 ? 5.402 15.242 -9.203 1 92.38 115 ASP A CA 1
ATOM 950 C C . ASP A 1 115 ? 5.773 14.047 -8.336 1 92.38 115 ASP A C 1
ATOM 952 O O . ASP A 1 115 ? 6.695 13.289 -8.664 1 92.38 115 ASP A O 1
ATOM 956 N N . TYR A 1 116 ? 5.082 13.914 -7.297 1 93.06 116 TYR A N 1
ATOM 957 C CA . TYR A 1 116 ? 5.305 12.75 -6.441 1 93.06 116 TYR A CA 1
ATOM 958 C C . TYR A 1 116 ? 4.922 11.461 -7.16 1 93.06 116 TYR A C 1
ATOM 960 O O . TYR A 1 116 ? 5.562 10.43 -6.977 1 93.06 116 TYR A O 1
ATOM 968 N N . ALA A 1 117 ? 3.867 11.562 -7.941 1 90.06 117 ALA A N 1
ATOM 969 C CA . ALA A 1 117 ? 3.459 10.398 -8.727 1 90.06 117 ALA A CA 1
ATOM 970 C C . ALA A 1 117 ? 4.59 9.922 -9.633 1 90.06 117 ALA A C 1
ATOM 972 O O . ALA A 1 117 ? 4.895 8.734 -9.688 1 90.06 117 ALA A O 1
ATOM 973 N N . LYS A 1 118 ? 5.16 10.828 -10.242 1 91.56 118 LYS A N 1
ATOM 974 C CA . LYS A 1 118 ? 6.27 10.5 -11.141 1 91.56 118 LYS A CA 1
ATOM 975 C C . LYS A 1 118 ? 7.438 9.898 -10.367 1 91.56 118 LYS A C 1
ATOM 977 O O . LYS A 1 118 ? 8.023 8.906 -10.797 1 91.56 118 LYS A O 1
ATOM 982 N N . LEU A 1 119 ? 7.789 10.492 -9.219 1 93.56 119 LEU A N 1
ATOM 983 C CA . LEU A 1 119 ? 8.891 10.023 -8.391 1 93.56 119 LEU A CA 1
ATOM 984 C C . LEU A 1 119 ? 8.664 8.586 -7.938 1 93.56 119 LEU A C 1
ATOM 986 O O . LEU A 1 119 ? 9.547 7.738 -8.078 1 93.56 119 LEU A O 1
ATOM 990 N N . VAL A 1 120 ? 7.516 8.289 -7.438 1 93.38 120 VAL A N 1
ATOM 991 C CA . VAL A 1 120 ? 7.191 6.977 -6.895 1 93.38 120 VAL A CA 1
ATOM 992 C C . VAL A 1 120 ? 7.062 5.965 -8.031 1 93.38 120 VAL A C 1
ATOM 994 O O . VAL A 1 120 ? 7.535 4.832 -7.918 1 93.38 120 VAL A O 1
ATOM 997 N N . HIS A 1 121 ? 6.398 6.375 -9.102 1 89.88 121 HIS A N 1
ATOM 998 C CA . HIS A 1 121 ? 6.254 5.512 -10.266 1 89.88 121 HIS A CA 1
ATOM 999 C C . HIS A 1 121 ? 7.613 5.094 -10.82 1 89.88 121 HIS A C 1
ATOM 1001 O O . HIS A 1 121 ? 7.863 3.906 -11.023 1 89.88 121 HIS A O 1
ATOM 1007 N N . ASP A 1 122 ? 8.461 6.059 -11.023 1 91.69 122 ASP A N 1
ATOM 1008 C CA . ASP A 1 122 ? 9.789 5.777 -11.547 1 91.69 122 ASP A CA 1
ATOM 1009 C C . ASP A 1 122 ? 10.57 4.855 -10.609 1 91.69 122 ASP A C 1
ATOM 1011 O O . ASP A 1 122 ? 11.281 3.957 -11.062 1 91.69 122 ASP A O 1
ATOM 1015 N N . HIS A 1 123 ? 10.445 5.141 -9.391 1 94.12 123 HIS A N 1
ATOM 1016 C CA . HIS A 1 123 ? 11.109 4.305 -8.398 1 94.12 123 HIS A CA 1
ATOM 1017 C C . HIS A 1 123 ? 10.586 2.873 -8.438 1 94.12 123 HIS A C 1
ATOM 1019 O O . HIS A 1 123 ? 11.367 1.919 -8.375 1 94.12 123 HIS A O 1
ATOM 1025 N N . SER A 1 124 ? 9.336 2.68 -8.508 1 92.31 124 SER A N 1
ATOM 1026 C CA . SER A 1 124 ? 8.719 1.358 -8.594 1 92.31 124 SER A CA 1
ATOM 1027 C C . SER A 1 124 ? 9.211 0.601 -9.82 1 92.31 124 SER A C 1
ATOM 1029 O O . SER A 1 124 ? 9.531 -0.586 -9.734 1 92.31 124 SER A O 1
ATOM 1031 N N . LEU A 1 125 ? 9.32 1.307 -10.891 1 91.31 125 LEU A N 1
ATOM 1032 C CA . LEU A 1 125 ? 9.773 0.692 -12.133 1 91.31 125 LEU A CA 1
ATOM 1033 C C . LEU A 1 125 ? 11.242 0.275 -12.023 1 91.31 125 LEU A C 1
ATOM 1035 O O . LEU A 1 125 ? 11.648 -0.734 -12.609 1 91.31 125 LEU A O 1
ATOM 1039 N N . GLN A 1 126 ? 11.977 1.07 -11.344 1 95.38 126 GLN A N 1
ATOM 1040 C CA . GLN A 1 126 ? 13.383 0.715 -11.164 1 95.38 126 GLN A CA 1
ATOM 1041 C C . GLN A 1 126 ? 13.523 -0.622 -10.445 1 95.38 126 GLN A C 1
ATOM 1043 O O . GLN A 1 126 ? 14.344 -1.457 -10.828 1 95.38 126 GLN A O 1
ATOM 1048 N N . TRP A 1 127 ? 12.758 -0.82 -9.43 1 96.12 127 TRP A N 1
ATOM 1049 C CA . TRP A 1 127 ? 12.797 -2.082 -8.703 1 96.12 127 TRP A CA 1
ATOM 1050 C C . TRP A 1 127 ? 12.359 -3.24 -9.594 1 96.12 127 TRP A C 1
ATOM 1052 O O . TRP A 1 127 ? 13.039 -4.27 -9.656 1 96.12 127 TRP A O 1
ATOM 1062 N N . ILE A 1 128 ? 11.305 -3.023 -10.266 1 95.56 128 ILE A N 1
ATOM 1063 C CA . ILE A 1 128 ? 10.781 -4.062 -11.141 1 95.56 128 ILE A CA 1
ATOM 1064 C C . ILE A 1 128 ? 11.812 -4.418 -12.203 1 95.56 128 ILE A C 1
ATOM 1066 O O . ILE A 1 128 ? 12.023 -5.594 -12.508 1 95.56 128 ILE A O 1
ATOM 1070 N N . THR A 1 129 ? 12.469 -3.412 -12.672 1 97.06 129 THR A N 1
ATOM 1071 C CA . THR A 1 129 ? 13.477 -3.615 -13.711 1 97.06 129 THR A CA 1
ATOM 1072 C C . THR A 1 129 ? 14.656 -4.418 -13.164 1 97.06 129 THR A C 1
ATOM 1074 O O . THR A 1 129 ? 15.219 -5.266 -13.867 1 97.06 129 THR A O 1
ATOM 1077 N N . ILE A 1 130 ? 15.047 -4.148 -11.992 1 97.44 130 ILE A N 1
ATOM 1078 C CA . ILE A 1 130 ? 16.125 -4.914 -11.367 1 97.44 130 ILE A CA 1
ATOM 1079 C C . ILE A 1 130 ? 15.742 -6.391 -11.312 1 97.44 130 ILE A C 1
ATOM 1081 O O . ILE A 1 130 ? 16.516 -7.254 -11.727 1 97.44 130 ILE A O 1
ATOM 1085 N N . LEU A 1 131 ? 14.586 -6.664 -10.82 1 97.94 131 LEU A N 1
ATOM 1086 C CA . LEU A 1 131 ? 14.133 -8.047 -10.711 1 97.94 131 LEU A CA 1
ATOM 1087 C C . LEU A 1 131 ? 13.977 -8.672 -12.094 1 97.94 131 LEU A C 1
ATOM 1089 O O . LEU A 1 131 ? 14.297 -9.852 -12.281 1 97.94 131 LEU A O 1
ATOM 1093 N N . GLU A 1 132 ? 13.453 -7.891 -13.008 1 98.06 132 GLU A N 1
ATOM 1094 C CA . GLU A 1 132 ? 13.336 -8.375 -14.383 1 98.06 132 GLU A CA 1
ATOM 1095 C C . GLU A 1 132 ? 14.688 -8.828 -14.922 1 98.06 132 GLU A C 1
ATOM 1097 O O . GLU A 1 132 ? 14.773 -9.844 -15.609 1 98.06 132 GLU A O 1
ATOM 1102 N N . GLY A 1 133 ? 15.703 -8.07 -14.672 1 97.38 133 GLY A N 1
ATOM 1103 C CA . GLY A 1 133 ? 17.047 -8.445 -15.078 1 97.38 133 GLY A CA 1
ATOM 1104 C C . GLY A 1 133 ? 17.5 -9.766 -14.477 1 97.38 133 GLY A C 1
ATOM 1105 O O . GLY A 1 133 ? 18.062 -10.609 -15.18 1 97.38 133 GLY A O 1
ATOM 1106 N N . ILE A 1 134 ? 17.25 -9.969 -13.234 1 97.12 134 ILE A N 1
ATOM 1107 C CA . ILE A 1 134 ? 17.594 -11.211 -12.547 1 97.12 134 ILE A CA 1
ATOM 1108 C C . ILE A 1 134 ? 16.875 -12.383 -13.203 1 97.12 134 ILE A C 1
ATOM 1110 O O . ILE A 1 134 ? 17.484 -13.414 -13.492 1 97.12 134 ILE A O 1
ATOM 1114 N N . ILE A 1 135 ? 15.57 -12.227 -13.43 1 97.88 135 ILE A N 1
ATOM 1115 C CA . ILE A 1 135 ? 14.719 -13.273 -13.984 1 97.88 135 ILE A CA 1
ATOM 1116 C C . ILE A 1 135 ? 15.172 -13.602 -15.406 1 97.88 135 ILE A C 1
ATOM 1118 O O . ILE A 1 135 ? 15.227 -14.773 -15.797 1 97.88 135 ILE A O 1
ATOM 1122 N N . SER A 1 136 ? 15.516 -12.578 -16.188 1 97.56 136 SER A N 1
ATOM 1123 C CA . SER A 1 136 ? 15.969 -12.773 -17.562 1 97.56 136 SER A CA 1
ATOM 1124 C C . SER A 1 136 ? 17.234 -13.633 -17.609 1 97.56 136 SER A C 1
ATOM 1126 O O . SER A 1 136 ? 17.344 -14.516 -18.453 1 97.56 136 SER A O 1
ATOM 1128 N N . VAL A 1 137 ? 18.141 -13.391 -16.766 1 95.31 137 VAL A N 1
ATOM 1129 C CA . VAL A 1 137 ? 19.359 -14.195 -16.672 1 95.31 137 VAL A CA 1
ATOM 1130 C C . VAL A 1 137 ? 19 -15.641 -16.344 1 95.31 137 VAL A C 1
ATOM 1132 O O . VAL A 1 137 ? 19.516 -16.578 -16.953 1 95.31 137 VAL A O 1
ATOM 1135 N N . GLY A 1 138 ? 18.125 -15.773 -15.336 1 96.75 138 GLY A N 1
ATOM 1136 C CA . GLY A 1 138 ? 17.672 -17.109 -14.969 1 96.75 138 GLY A CA 1
ATOM 1137 C C . GLY A 1 138 ? 17 -17.844 -16.109 1 96.75 138 GLY A C 1
ATOM 1138 O O . GLY A 1 138 ? 17.172 -19.062 -16.25 1 96.75 138 GLY A O 1
ATOM 1139 N N . MET A 1 139 ? 16.266 -17.172 -16.906 1 96.81 139 MET A N 1
ATOM 1140 C CA . MET A 1 139 ? 15.625 -17.766 -18.078 1 96.81 139 MET A CA 1
ATOM 1141 C C . MET A 1 139 ? 16.656 -18.156 -19.125 1 96.81 139 MET A C 1
ATOM 1143 O O . MET A 1 139 ? 16.578 -19.234 -19.703 1 96.81 139 MET A O 1
ATOM 1147 N N . GLN A 1 140 ? 17.609 -17.312 -19.359 1 95.62 140 GLN A N 1
ATOM 1148 C CA . GLN A 1 140 ? 18.672 -17.594 -20.328 1 95.62 140 GLN A CA 1
ATOM 1149 C C . GLN A 1 140 ? 19.484 -18.812 -19.906 1 95.62 140 GLN A C 1
ATOM 1151 O O . GLN A 1 140 ? 19.922 -19.594 -20.75 1 95.62 140 GLN A O 1
ATOM 1156 N N . GLU A 1 141 ? 19.656 -19 -18.656 1 94.94 141 GLU A N 1
ATOM 1157 C CA . GLU A 1 141 ? 20.453 -20.094 -18.125 1 94.94 141 GLU A CA 1
ATOM 1158 C C . GLU A 1 141 ? 19.609 -21.359 -17.953 1 94.94 141 GLU A C 1
ATOM 1160 O O . GLU A 1 141 ? 20.141 -22.422 -17.609 1 94.94 141 GLU A O 1
ATOM 1165 N N . GLY A 1 142 ? 18.328 -21.188 -18.125 1 94.75 142 GLY A N 1
ATOM 1166 C CA . GLY A 1 142 ? 17.438 -22.344 -18.094 1 94.75 142 GLY A CA 1
ATOM 1167 C C . GLY A 1 142 ? 16.938 -22.656 -16.688 1 94.75 142 GLY A C 1
ATOM 1168 O O . GLY A 1 142 ? 16.25 -23.656 -16.484 1 94.75 142 GLY A O 1
ATOM 1169 N N . GLU A 1 143 ? 17.234 -21.812 -15.742 1 95.44 143 GLU A N 1
ATOM 1170 C CA . GLU A 1 143 ? 16.781 -22.016 -14.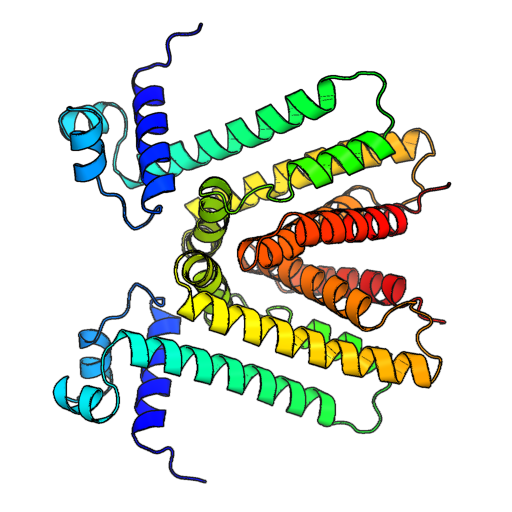375 1 95.44 143 GLU A CA 1
ATOM 1171 C C . GLU A 1 143 ? 15.281 -21.734 -14.25 1 95.44 143 GLU A C 1
ATOM 1173 O O . GLU A 1 143 ? 14.594 -22.344 -13.43 1 95.44 143 GLU A O 1
ATOM 1178 N N . PHE A 1 144 ? 14.859 -20.734 -14.961 1 96.69 144 PHE A N 1
ATOM 1179 C CA . PHE A 1 144 ? 13.461 -20.328 -14.945 1 96.69 144 PHE A CA 1
ATOM 1180 C C . PHE A 1 144 ? 12.805 -20.562 -16.312 1 96.69 144 PHE A C 1
ATOM 1182 O O . PHE A 1 144 ? 13.422 -20.312 -17.344 1 96.69 144 PHE A O 1
ATOM 1189 N N . LEU A 1 145 ? 11.609 -21.016 -16.297 1 94.38 145 LEU A N 1
ATOM 1190 C CA . LEU A 1 145 ? 10.867 -21.297 -17.516 1 94.38 145 LEU A CA 1
ATOM 1191 C C . LEU A 1 145 ? 9.656 -20.375 -17.641 1 94.38 145 LEU A C 1
ATOM 1193 O O . LEU A 1 145 ? 8.672 -20.719 -18.297 1 94.38 145 LEU A O 1
ATOM 1197 N N . ALA A 1 146 ? 9.719 -19.312 -16.969 1 92 146 ALA A N 1
ATOM 1198 C CA . ALA A 1 146 ? 8.641 -18.328 -17.016 1 92 146 ALA A CA 1
ATOM 1199 C C . ALA A 1 146 ? 8.406 -17.844 -18.438 1 92 146 ALA A C 1
ATOM 1201 O O . ALA A 1 146 ? 9.305 -17.906 -19.281 1 92 146 ALA A O 1
ATOM 1202 N N . GLU A 1 147 ? 7.184 -17.422 -18.688 1 89.19 147 GLU A N 1
ATOM 1203 C CA . GLU A 1 147 ? 6.816 -16.984 -20.031 1 89.19 147 GLU A CA 1
ATOM 1204 C C . GLU A 1 147 ? 7.305 -15.57 -20.312 1 89.19 147 GLU A C 1
ATOM 1206 O O . GLU A 1 147 ? 7.664 -15.25 -21.438 1 89.19 147 GLU A O 1
ATOM 1211 N N . ASN A 1 148 ? 7.238 -14.68 -19.328 1 94.69 148 ASN A N 1
ATOM 1212 C CA . ASN A 1 148 ? 7.566 -13.266 -19.5 1 94.69 148 ASN A CA 1
ATOM 1213 C C . ASN A 1 148 ? 8.25 -12.703 -18.25 1 94.69 148 ASN A C 1
ATOM 1215 O O . ASN A 1 148 ? 7.652 -12.656 -17.188 1 94.69 148 ASN A O 1
ATOM 1219 N N . ALA A 1 149 ? 9.508 -12.273 -18.484 1 97.06 149 ALA A N 1
ATOM 1220 C CA . ALA A 1 149 ? 10.312 -11.789 -17.359 1 97.06 149 ALA A CA 1
ATOM 1221 C C . ALA A 1 149 ? 9.695 -10.531 -16.75 1 97.06 149 ALA A C 1
ATOM 1223 O O . ALA A 1 149 ? 9.656 -10.391 -15.523 1 97.06 149 ALA A O 1
ATOM 1224 N N . ALA A 1 150 ? 9.195 -9.641 -17.562 1 95.81 150 ALA A N 1
ATOM 1225 C CA . ALA A 1 150 ? 8.633 -8.375 -17.094 1 95.81 150 ALA A CA 1
ATOM 1226 C C . ALA A 1 150 ? 7.375 -8.609 -16.266 1 95.81 150 ALA A C 1
ATOM 1228 O O . ALA A 1 150 ? 7.238 -8.047 -15.172 1 95.81 150 ALA A O 1
ATOM 1229 N N . THR A 1 151 ? 6.488 -9.453 -16.734 1 94.81 151 THR A N 1
ATOM 1230 C CA . THR A 1 151 ? 5.254 -9.758 -16.016 1 94.81 151 THR A CA 1
ATOM 1231 C C . THR A 1 151 ? 5.559 -10.469 -14.703 1 94.81 151 THR A C 1
ATOM 1233 O O . THR A 1 151 ? 4.977 -10.148 -13.664 1 94.81 151 THR A O 1
ATOM 1236 N N . SER A 1 152 ? 6.484 -11.43 -14.789 1 97 152 SER A N 1
ATOM 1237 C CA . SER A 1 152 ? 6.875 -12.148 -13.578 1 97 152 SER A CA 1
ATOM 1238 C C . SER A 1 152 ? 7.457 -11.203 -12.531 1 97 152 SER A C 1
ATOM 1240 O O . SER A 1 152 ? 7.129 -11.305 -11.352 1 97 152 SER A O 1
ATOM 1242 N N . ALA A 1 153 ? 8.305 -10.273 -12.984 1 97.56 153 ALA A N 1
ATOM 1243 C CA . ALA A 1 153 ? 8.914 -9.305 -12.078 1 97.56 153 ALA A CA 1
ATOM 1244 C C . ALA A 1 153 ? 7.855 -8.414 -11.43 1 97.56 153 ALA A C 1
ATOM 1246 O O . ALA A 1 153 ? 7.906 -8.164 -10.227 1 97.56 153 ALA A O 1
ATOM 1247 N N . ARG A 1 154 ? 6.938 -7.949 -12.203 1 94.69 154 ARG A N 1
ATOM 1248 C CA . ARG A 1 154 ? 5.859 -7.117 -11.688 1 94.69 154 ARG A CA 1
ATOM 1249 C C . ARG A 1 154 ? 5.027 -7.879 -10.656 1 94.69 154 ARG A C 1
ATOM 1251 O O . ARG A 1 154 ? 4.688 -7.336 -9.602 1 94.69 154 ARG A O 1
ATOM 1258 N N . GLN A 1 155 ? 4.695 -9.109 -10.969 1 95.94 155 GLN A N 1
ATOM 1259 C CA . GLN A 1 155 ? 3.902 -9.945 -10.07 1 95.94 155 GLN A CA 1
ATOM 1260 C C . GLN A 1 155 ? 4.617 -10.156 -8.742 1 95.94 155 GLN A C 1
ATOM 1262 O O . GLN A 1 155 ? 4.023 -9.984 -7.676 1 95.94 155 GLN A O 1
ATOM 1267 N N . ILE A 1 156 ? 5.852 -10.469 -8.805 1 97.31 156 ILE A N 1
ATOM 1268 C CA . ILE A 1 156 ? 6.621 -10.75 -7.598 1 97.31 156 ILE A CA 1
ATOM 1269 C C . ILE A 1 156 ? 6.809 -9.469 -6.793 1 97.31 156 ILE A C 1
ATOM 1271 O O . ILE A 1 156 ? 6.664 -9.469 -5.566 1 97.31 156 ILE A O 1
ATOM 1275 N N . ASN A 1 157 ? 7.125 -8.414 -7.488 1 96.31 157 ASN A N 1
ATOM 1276 C CA . ASN A 1 157 ? 7.289 -7.137 -6.801 1 96.31 157 ASN A CA 1
ATOM 1277 C C . ASN A 1 157 ? 6 -6.711 -6.098 1 96.31 157 ASN A C 1
ATOM 1279 O O . ASN A 1 157 ? 6.039 -6.211 -4.973 1 96.31 157 ASN A O 1
ATOM 1283 N N . THR A 1 158 ? 4.926 -6.867 -6.758 1 93.88 158 THR A N 1
ATOM 1284 C CA . THR A 1 158 ? 3.643 -6.512 -6.16 1 93.88 158 THR A CA 1
ATOM 1285 C C . THR A 1 158 ? 3.357 -7.379 -4.938 1 93.88 158 THR A C 1
ATOM 1287 O O . THR A 1 158 ? 2.799 -6.898 -3.949 1 93.88 158 THR A O 1
ATOM 1290 N N . LEU A 1 159 ? 3.693 -8.609 -5.016 1 94.44 159 LEU A N 1
ATOM 1291 C CA . LEU A 1 159 ? 3.557 -9.508 -3.867 1 94.44 159 LEU A CA 1
ATOM 1292 C C . LEU A 1 159 ? 4.371 -8.992 -2.684 1 94.44 159 LEU A C 1
ATOM 1294 O O . LEU A 1 159 ? 3.865 -8.93 -1.561 1 94.44 159 LEU A O 1
ATOM 1298 N N . ILE A 1 160 ? 5.59 -8.648 -2.953 1 95.94 160 ILE A N 1
ATOM 1299 C CA . ILE A 1 160 ? 6.477 -8.141 -1.907 1 95.94 160 ILE A CA 1
ATOM 1300 C C . ILE A 1 160 ? 5.863 -6.902 -1.264 1 95.94 160 ILE A C 1
ATOM 1302 O O . ILE A 1 160 ? 5.816 -6.789 -0.036 1 95.94 160 ILE A O 1
ATOM 1306 N N . ASP A 1 161 ? 5.383 -6.039 -2.08 1 91.44 161 ASP A N 1
ATOM 1307 C CA . ASP A 1 161 ? 4.77 -4.816 -1.574 1 91.44 161 ASP A CA 1
ATOM 1308 C C . ASP A 1 161 ? 3.572 -5.129 -0.682 1 91.44 161 ASP A C 1
ATOM 1310 O O . ASP A 1 161 ? 3.432 -4.562 0.403 1 91.44 161 ASP A O 1
ATOM 1314 N N . GLY A 1 162 ? 2.74 -6 -1.18 1 89.81 162 GLY A N 1
ATOM 1315 C CA . GLY A 1 162 ? 1.567 -6.367 -0.401 1 89.81 162 GLY A CA 1
ATOM 1316 C C . GLY A 1 162 ? 1.911 -6.98 0.942 1 89.81 162 GLY A C 1
ATOM 1317 O O . GLY A 1 162 ? 1.354 -6.594 1.97 1 89.81 162 GLY A O 1
ATOM 1318 N N . TYR A 1 163 ? 2.812 -7.902 0.949 1 92.69 163 TYR A N 1
ATOM 1319 C CA . TYR A 1 163 ? 3.232 -8.547 2.188 1 92.69 163 TYR A CA 1
ATOM 1320 C C . TYR A 1 163 ? 3.934 -7.555 3.109 1 92.69 163 TYR A C 1
ATOM 1322 O O . TYR A 1 163 ? 3.822 -7.652 4.332 1 92.69 163 TYR A O 1
ATOM 1330 N N . SER A 1 164 ? 4.688 -6.656 2.518 1 91.25 164 SER A N 1
ATOM 1331 C CA . SER A 1 164 ? 5.363 -5.629 3.307 1 91.25 164 SER A CA 1
ATOM 1332 C C . SER A 1 164 ? 4.359 -4.777 4.078 1 91.25 164 SER A C 1
ATOM 1334 O O . SER A 1 164 ? 4.57 -4.473 5.254 1 91.25 164 SER A O 1
ATOM 1336 N N . SER A 1 165 ? 3.297 -4.422 3.387 1 85.44 165 SER A N 1
ATOM 1337 C CA . SER A 1 165 ? 2.268 -3.605 4.023 1 85.44 165 SER A CA 1
ATOM 1338 C C . SER A 1 165 ? 1.625 -4.344 5.191 1 85.44 165 SER A C 1
ATOM 1340 O O . SER A 1 165 ? 1.389 -3.752 6.25 1 85.44 165 SER A O 1
ATOM 1342 N N . LEU A 1 166 ? 1.383 -5.617 5.043 1 86.19 166 LEU A N 1
ATOM 1343 C CA . LEU A 1 166 ? 0.813 -6.414 6.125 1 86.19 166 LEU A CA 1
ATOM 1344 C C . LEU A 1 166 ? 1.805 -6.559 7.273 1 86.19 166 LEU A C 1
ATOM 1346 O O . LEU A 1 166 ? 1.421 -6.484 8.445 1 86.19 166 LEU A O 1
ATOM 1350 N N . LEU A 1 167 ? 3.004 -6.723 6.891 1 89.38 167 LEU A N 1
ATOM 1351 C CA . LEU A 1 167 ? 4.047 -6.961 7.887 1 89.38 167 LEU A CA 1
ATOM 1352 C C . LEU A 1 167 ? 4.281 -5.715 8.734 1 89.38 167 LEU A C 1
ATOM 1354 O O . LEU A 1 167 ? 4.469 -5.816 9.953 1 89.38 167 LEU A O 1
ATOM 1358 N N . ILE A 1 168 ? 4.273 -4.605 8.109 1 85.06 168 ILE A N 1
ATOM 1359 C CA . ILE A 1 168 ? 4.559 -3.35 8.797 1 85.06 168 ILE A CA 1
ATOM 1360 C C . ILE A 1 168 ? 3.496 -3.09 9.867 1 85.06 168 ILE A C 1
ATOM 1362 O O . ILE A 1 168 ? 3.799 -2.559 10.938 1 85.06 168 ILE A O 1
ATOM 1366 N N . LEU A 1 169 ? 2.256 -3.465 9.688 1 80.62 169 LEU A N 1
ATOM 1367 C CA . LEU A 1 169 ? 1.154 -3.215 10.609 1 80.62 169 LEU A CA 1
ATOM 1368 C C . LEU A 1 169 ? 1.252 -4.121 11.828 1 80.62 169 LEU A C 1
ATOM 1370 O O . LEU A 1 169 ? 0.726 -3.793 12.891 1 80.62 169 LEU A O 1
ATOM 1374 N N . ASP A 1 170 ? 1.907 -5.23 11.648 1 84.56 170 ASP A N 1
ATOM 1375 C CA . ASP A 1 170 ? 2.043 -6.207 12.727 1 84.56 170 ASP A CA 1
ATOM 1376 C C . ASP A 1 170 ? 3.357 -6.977 12.609 1 84.56 170 AS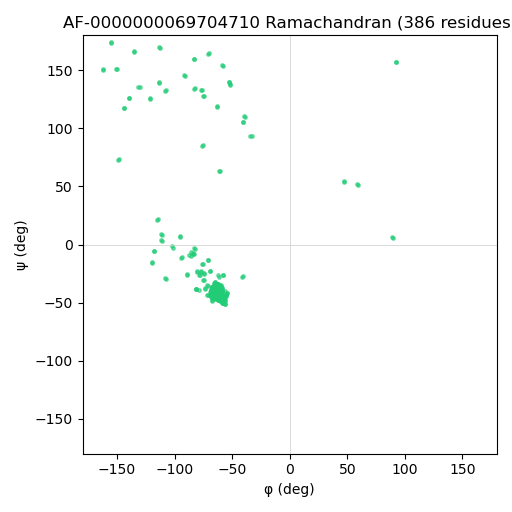P A C 1
ATOM 1378 O O . ASP A 1 170 ? 3.355 -8.188 12.398 1 84.56 170 ASP A O 1
ATOM 1382 N N . TYR A 1 171 ? 4.414 -6.316 12.914 1 88.25 171 TYR A N 1
ATOM 1383 C CA . TYR A 1 171 ? 5.73 -6.887 12.648 1 88.25 171 TYR A CA 1
ATOM 1384 C C . TYR A 1 171 ? 6.137 -7.852 13.758 1 88.25 171 TYR A C 1
ATOM 1386 O O . TYR A 1 171 ? 5.957 -7.559 14.945 1 88.25 171 TYR A O 1
ATOM 1394 N N . SER A 1 172 ? 6.617 -8.938 13.414 1 93.69 172 SER A N 1
ATOM 1395 C CA . SER A 1 172 ? 7.398 -9.859 14.234 1 93.69 172 SER A CA 1
ATOM 1396 C C . SER A 1 172 ? 8.383 -10.656 13.375 1 93.69 172 SER A C 1
ATOM 1398 O O . SER A 1 172 ? 8.148 -10.859 12.18 1 93.69 172 SER A O 1
ATOM 1400 N N . GLU A 1 173 ? 9.43 -11.031 13.938 1 94.5 173 GLU A N 1
ATOM 1401 C CA . GLU A 1 173 ? 10.422 -11.812 13.203 1 94.5 173 GLU A CA 1
ATOM 1402 C C . GLU A 1 173 ? 9.82 -13.117 12.68 1 94.5 173 GLU A C 1
ATOM 1404 O O . GLU A 1 173 ? 10.156 -13.562 11.578 1 94.5 173 GLU A O 1
ATOM 1409 N N . ASP A 1 174 ? 9.031 -13.688 13.453 1 96.25 174 ASP A N 1
ATOM 1410 C CA . ASP A 1 174 ? 8.375 -14.922 13.039 1 96.25 174 ASP A CA 1
ATOM 1411 C C . ASP A 1 174 ? 7.48 -14.688 11.82 1 96.25 174 ASP A C 1
ATOM 1413 O O . ASP A 1 174 ? 7.516 -15.453 10.859 1 96.25 174 ASP A O 1
ATOM 1417 N N . ARG A 1 175 ? 6.715 -13.695 11.914 1 94.12 175 ARG A N 1
ATOM 1418 C CA . ARG A 1 175 ? 5.836 -13.359 10.797 1 94.12 175 ARG A CA 1
ATOM 1419 C C . ARG A 1 175 ? 6.641 -13.055 9.539 1 94.12 175 ARG A C 1
ATOM 1421 O O . ARG A 1 175 ? 6.27 -13.477 8.438 1 94.12 175 ARG A O 1
ATOM 1428 N N . ARG A 1 176 ? 7.723 -12.312 9.719 1 96 176 ARG A N 1
ATOM 1429 C CA . ARG A 1 176 ? 8.57 -12.008 8.578 1 96 176 ARG A CA 1
ATOM 1430 C C . ARG A 1 176 ? 9.102 -13.281 7.93 1 96 176 ARG A C 1
ATOM 1432 O O . ARG A 1 176 ? 9.109 -13.406 6.703 1 96 176 ARG A O 1
ATOM 1439 N N . SER A 1 177 ? 9.523 -14.211 8.781 1 97.19 177 SER A N 1
ATOM 1440 C CA . SER A 1 177 ? 10.047 -15.477 8.273 1 97.19 177 SER A CA 1
ATOM 1441 C C . SER A 1 177 ? 8.992 -16.234 7.48 1 97.19 177 SER A C 1
ATOM 1443 O O . SER A 1 177 ? 9.273 -16.766 6.406 1 97.19 177 SER A O 1
ATOM 1445 N N . ILE A 1 178 ? 7.84 -16.266 7.969 1 95.94 178 ILE A N 1
ATOM 1446 C CA . ILE A 1 178 ? 6.73 -16.938 7.293 1 95.94 178 ILE A CA 1
ATOM 1447 C C . ILE A 1 178 ? 6.465 -16.266 5.949 1 95.94 178 ILE A C 1
ATOM 1449 O O . ILE A 1 178 ? 6.324 -16.938 4.926 1 95.94 178 ILE A O 1
ATOM 1453 N N . PHE A 1 179 ? 6.457 -14.945 5.969 1 96.06 179 PHE A N 1
ATOM 1454 C CA . PHE A 1 179 ? 6.18 -14.188 4.758 1 96.06 179 PHE A CA 1
ATOM 1455 C C . PHE A 1 179 ? 7.281 -14.391 3.725 1 96.06 179 PHE A C 1
ATOM 1457 O O . PHE A 1 179 ? 7 -14.523 2.531 1 96.06 179 PHE A O 1
ATOM 1464 N N . LEU A 1 180 ? 8.5 -14.383 4.191 1 97.31 180 LEU A 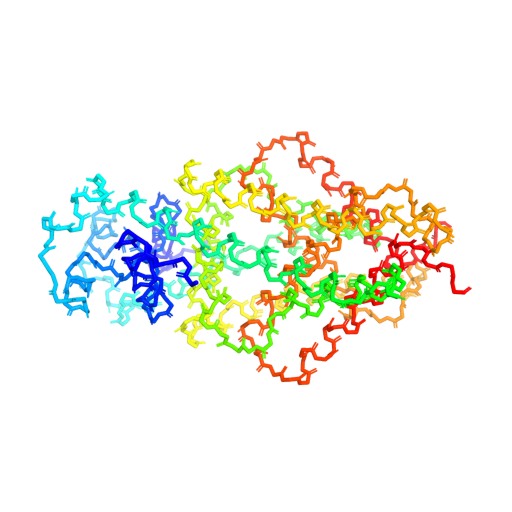N 1
ATOM 1465 C CA . LEU A 1 180 ? 9.609 -14.641 3.277 1 97.31 180 LEU A CA 1
ATOM 1466 C C . LEU A 1 180 ? 9.43 -15.977 2.57 1 97.31 180 LEU A C 1
ATOM 1468 O O . LEU A 1 180 ? 9.594 -16.078 1.353 1 97.31 180 LEU A O 1
ATOM 1472 N N . ASN A 1 181 ? 9.078 -16.938 3.283 1 96.62 181 ASN A N 1
ATOM 1473 C CA . ASN A 1 181 ? 8.891 -18.266 2.719 1 96.62 181 ASN A CA 1
ATOM 1474 C C . ASN A 1 181 ? 7.715 -18.297 1.742 1 96.62 181 ASN A C 1
ATOM 1476 O O . ASN A 1 181 ? 7.816 -18.875 0.662 1 96.62 181 ASN A O 1
ATOM 1480 N N . GLU A 1 182 ? 6.668 -17.688 2.082 1 94.5 182 GLU A N 1
ATOM 1481 C CA . GLU A 1 182 ? 5.488 -17.656 1.223 1 94.5 182 GLU A CA 1
ATOM 1482 C C . GLU A 1 182 ? 5.777 -16.938 -0.087 1 94.5 182 GLU A C 1
ATOM 1484 O O . GLU A 1 182 ? 5.395 -17.406 -1.161 1 94.5 182 GLU A O 1
ATOM 1489 N N . ILE A 1 183 ? 6.414 -15.781 0.056 1 96.94 183 ILE A N 1
ATOM 1490 C CA . ILE A 1 183 ? 6.73 -14.992 -1.131 1 96.94 183 ILE A CA 1
ATOM 1491 C C . ILE A 1 183 ? 7.672 -15.781 -2.037 1 96.94 183 ILE A C 1
ATOM 1493 O O . ILE A 1 183 ? 7.457 -15.859 -3.25 1 96.94 183 ILE A O 1
ATOM 1497 N N . SER A 1 184 ? 8.695 -16.359 -1.423 1 96.81 184 SER A N 1
ATOM 1498 C CA . SER A 1 184 ? 9.664 -17.125 -2.197 1 96.81 184 SER A CA 1
ATOM 1499 C C . SER A 1 184 ? 9.008 -18.297 -2.908 1 96.81 184 SER A C 1
ATOM 1501 O O . SER A 1 184 ? 9.25 -18.531 -4.094 1 96.81 184 SER A O 1
ATOM 1503 N N . GLU A 1 185 ? 8.195 -19.016 -2.215 1 93.81 185 GLU A N 1
ATOM 1504 C CA . GLU A 1 185 ? 7.504 -20.156 -2.803 1 93.81 185 GLU A CA 1
ATOM 1505 C C . GLU A 1 185 ? 6.652 -19.734 -3.994 1 93.81 185 GLU A C 1
ATOM 1507 O O . GLU A 1 185 ? 6.695 -20.375 -5.051 1 93.81 185 GLU A O 1
ATOM 1512 N N . LEU A 1 186 ? 5.926 -18.734 -3.824 1 94.25 186 LEU A N 1
ATOM 1513 C CA . LEU A 1 186 ? 5.07 -18.266 -4.91 1 94.25 186 LEU A CA 1
ATOM 1514 C C . LEU A 1 186 ? 5.902 -17.703 -6.055 1 94.25 186 LEU A C 1
ATOM 1516 O O . LEU A 1 186 ? 5.566 -17.891 -7.227 1 94.25 186 LEU A O 1
ATOM 1520 N N . ALA A 1 187 ? 6.926 -16.938 -5.688 1 96.69 187 ALA A N 1
ATOM 1521 C CA . ALA A 1 187 ? 7.812 -16.391 -6.715 1 96.69 187 ALA A CA 1
ATOM 1522 C C . ALA A 1 187 ? 8.359 -17.5 -7.609 1 96.69 187 ALA A C 1
ATOM 1524 O O . ALA A 1 187 ? 8.367 -17.375 -8.836 1 96.69 187 ALA A O 1
ATOM 1525 N N . PHE A 1 188 ? 8.734 -18.609 -7.082 1 95.31 188 PHE A N 1
ATOM 1526 C CA . PHE A 1 188 ? 9.359 -19.672 -7.867 1 95.31 188 PHE A CA 1
ATOM 1527 C C . PHE A 1 188 ? 8.305 -20.484 -8.617 1 95.31 188 PHE A C 1
ATOM 1529 O O . PHE A 1 188 ? 8.609 -21.125 -9.625 1 95.31 188 PHE A O 1
ATOM 1536 N N . LYS A 1 189 ? 7.098 -20.469 -8.125 1 91.38 189 LYS A N 1
ATOM 1537 C CA . LYS A 1 189 ? 6.008 -20.984 -8.945 1 91.38 189 LYS A CA 1
ATOM 1538 C C . LYS A 1 189 ? 5.77 -20.125 -10.172 1 91.38 189 LYS A C 1
ATOM 1540 O O . LYS A 1 189 ? 5.574 -20.641 -11.273 1 91.38 189 LYS A O 1
ATOM 1545 N N . ILE A 1 190 ? 5.801 -18.844 -9.961 1 93.69 190 ILE A N 1
ATOM 1546 C CA . ILE A 1 190 ? 5.629 -17.891 -11.047 1 93.69 190 ILE A CA 1
ATOM 1547 C C . ILE A 1 190 ? 6.742 -18.062 -12.078 1 93.69 190 ILE A C 1
ATOM 1549 O O . ILE A 1 190 ? 6.492 -18.047 -13.281 1 93.69 190 ILE A O 1
ATOM 1553 N N . LEU A 1 191 ? 7.906 -18.297 -11.516 1 95.56 191 LEU A N 1
ATOM 1554 C CA . LEU A 1 191 ? 9.078 -18.391 -12.375 1 95.56 191 LEU A CA 1
ATOM 1555 C C . LEU A 1 191 ? 9.203 -19.781 -12.977 1 95.56 191 LEU A C 1
ATOM 1557 O O . LEU A 1 191 ? 10.039 -20.016 -13.852 1 95.56 191 LEU A O 1
ATOM 1561 N N . LYS A 1 192 ? 8.312 -20.734 -12.617 1 87.5 192 LYS A N 1
ATOM 1562 C CA . LYS A 1 192 ? 8.398 -22.125 -13.055 1 87.5 192 LYS A CA 1
ATOM 1563 C C . LYS A 1 192 ? 9.812 -22.656 -12.883 1 87.5 192 LYS A C 1
ATOM 1565 O O . LYS A 1 192 ? 10.398 -23.188 -13.828 1 87.5 192 LYS A O 1
ATOM 1570 N N . LYS A 1 193 ? 10.156 -22.469 -11.648 1 82.81 193 LYS A N 1
ATOM 1571 C CA . LYS A 1 193 ? 11.523 -22.906 -11.391 1 82.81 193 LYS A CA 1
ATOM 1572 C C . LYS A 1 193 ? 11.672 -24.406 -11.602 1 82.81 193 LYS A C 1
ATOM 1574 O O . LYS A 1 193 ? 10.859 -25.188 -11.102 1 82.81 193 LYS A O 1
ATOM 1579 N N . ASP A 1 194 ? 12.461 -24.719 -12.484 1 66.12 194 ASP A N 1
ATOM 1580 C CA . ASP A 1 194 ? 12.789 -26.109 -12.781 1 66.12 194 ASP A CA 1
ATOM 1581 C C . ASP A 1 194 ? 13.734 -26.688 -11.727 1 66.12 194 ASP A C 1
ATOM 1583 O O . ASP A 1 194 ? 14.852 -26.203 -11.562 1 66.12 194 ASP A O 1
ATOM 1587 N N . PHE A 1 195 ? 13.086 -27.203 -10.617 1 54.81 195 PHE A N 1
ATOM 1588 C CA . PHE A 1 195 ? 13.969 -27.812 -9.625 1 54.81 195 PHE A CA 1
ATOM 1589 C C . PHE A 1 195 ? 14.719 -28.984 -10.227 1 54.81 195 PHE A C 1
ATOM 1591 O O . PHE A 1 195 ? 14.242 -29.625 -11.164 1 54.81 195 PHE A O 1
ATOM 1598 N N . LEU B 1 1 ? -36.875 2.314 5.629 1 30.69 1 LEU B N 1
ATOM 1599 C CA . LEU B 1 1 ? -35.719 3.176 5.375 1 30.69 1 LEU B CA 1
ATOM 1600 C C . LEU B 1 1 ? -35.031 3.584 6.68 1 30.69 1 LEU B C 1
ATOM 1602 O O . LEU B 1 1 ? -35.594 4.391 7.438 1 30.69 1 LEU B O 1
ATOM 1606 N N . LYS B 1 2 ? -34.531 2.658 7.422 1 43.84 2 LYS B N 1
ATOM 1607 C CA . LYS B 1 2 ? -34.219 3.072 8.781 1 43.84 2 LYS B CA 1
ATOM 1608 C C . LYS B 1 2 ? -33.594 4.473 8.797 1 43.84 2 LYS B C 1
ATOM 1610 O O . LYS B 1 2 ? -32.75 4.797 7.965 1 43.84 2 LYS B O 1
ATOM 1615 N N . THR B 1 3 ? -34.156 5.555 9.156 1 47.81 3 THR B N 1
ATOM 1616 C CA . THR B 1 3 ? -33.75 6.938 9.367 1 47.81 3 THR B CA 1
ATOM 1617 C C . THR B 1 3 ? -32.312 7.008 9.883 1 47.81 3 THR B C 1
ATOM 1619 O O . THR B 1 3 ? -31.984 6.41 10.914 1 47.81 3 THR B O 1
ATOM 1622 N N . ALA B 1 4 ? -31.375 7.152 9.016 1 59.25 4 ALA B N 1
ATOM 1623 C CA . ALA B 1 4 ? -30.016 7.312 9.531 1 59.25 4 ALA B CA 1
ATOM 1624 C C . ALA B 1 4 ? -30 8.188 10.781 1 59.25 4 ALA B C 1
ATOM 1626 O O . ALA B 1 4 ? -30.609 9.266 10.797 1 59.25 4 ALA B O 1
ATOM 1627 N N . ASN B 1 5 ? -29.734 7.625 11.906 1 84.38 5 ASN B N 1
ATOM 1628 C CA . ASN B 1 5 ? -29.562 8.477 13.078 1 84.38 5 ASN B CA 1
ATOM 1629 C C . ASN B 1 5 ? -28.547 9.586 12.812 1 84.38 5 ASN B C 1
ATOM 1631 O O . ASN B 1 5 ? -27.812 9.539 11.828 1 84.38 5 ASN B O 1
ATOM 1635 N N . PHE B 1 6 ? -28.828 10.766 13.242 1 89.88 6 PHE B N 1
ATOM 1636 C CA . PHE B 1 6 ? -28.031 11.969 12.992 1 89.88 6 PHE B CA 1
ATOM 1637 C C . PHE B 1 6 ? -26.547 11.672 13.086 1 89.88 6 PHE B C 1
ATOM 1639 O O . PHE B 1 6 ? -25.75 12.25 12.352 1 89.88 6 PHE B O 1
ATOM 1646 N N . SER B 1 7 ? -26.281 10.695 13.852 1 92.06 7 SER B N 1
ATOM 1647 C CA . SER B 1 7 ? -24.875 10.289 13.969 1 92.06 7 SER B CA 1
ATOM 1648 C C . SER B 1 7 ? -24.359 9.727 12.648 1 92.06 7 SER B C 1
ATOM 1650 O O . SER B 1 7 ? -23.219 9.984 12.273 1 92.06 7 SER B O 1
ATOM 1652 N N . GLU B 1 8 ? -25.172 9.031 11.938 1 94.12 8 GLU B N 1
ATOM 1653 C CA . GLU B 1 8 ? -24.781 8.461 10.648 1 94.12 8 GLU B CA 1
ATOM 1654 C C . GLU B 1 8 ? -24.656 9.547 9.586 1 94.12 8 GLU B C 1
ATOM 1656 O O . GLU B 1 8 ? -23.766 9.477 8.727 1 94.12 8 GLU B O 1
ATOM 1661 N N . LEU B 1 9 ? -25.469 10.5 9.688 1 94.81 9 LEU B N 1
ATOM 1662 C CA . LEU B 1 9 ? -25.406 11.609 8.742 1 94.81 9 LEU B CA 1
ATOM 1663 C C . LEU B 1 9 ? -24.094 12.375 8.898 1 94.81 9 LEU B C 1
ATOM 1665 O O . LEU B 1 9 ? -23.516 12.836 7.91 1 94.81 9 LEU B O 1
ATOM 1669 N N . ILE B 1 10 ? -23.703 12.508 10.133 1 96 10 ILE B N 1
ATOM 1670 C CA . ILE B 1 10 ? -22.438 13.172 10.406 1 96 10 ILE B CA 1
ATOM 1671 C C . ILE B 1 10 ? -21.281 12.398 9.766 1 96 10 ILE B C 1
ATOM 1673 O O . ILE B 1 10 ? -20.422 12.977 9.117 1 96 10 ILE B O 1
ATOM 1677 N N . LYS B 1 11 ? -21.312 11.094 9.883 1 96.5 11 LYS B N 1
ATOM 1678 C CA . LYS B 1 11 ? -20.266 10.258 9.305 1 96.5 11 LYS B CA 1
ATOM 1679 C C . LYS B 1 11 ? -20.266 10.359 7.777 1 96.5 11 LYS B C 1
ATOM 1681 O O . LYS B 1 11 ? -19.188 10.422 7.16 1 96.5 11 LYS B O 1
ATOM 1686 N N . ILE B 1 12 ? -21.453 10.383 7.215 1 96.75 12 ILE B N 1
ATOM 1687 C CA . ILE B 1 12 ? -21.578 10.438 5.766 1 96.75 12 ILE B CA 1
ATOM 1688 C C . ILE B 1 12 ? -21.016 11.758 5.25 1 96.75 12 ILE B C 1
ATOM 1690 O O . ILE B 1 12 ? -20.266 11.781 4.266 1 96.75 12 ILE B O 1
ATOM 1694 N N . ALA B 1 13 ? -21.297 12.797 5.938 1 97.38 13 ALA B N 1
ATOM 1695 C CA . ALA B 1 13 ? -20.781 14.109 5.562 1 97.38 13 ALA B CA 1
ATOM 1696 C C . ALA B 1 13 ? -19.266 14.172 5.738 1 97.38 13 ALA B C 1
ATOM 1698 O O . ALA B 1 13 ? -18.562 14.703 4.883 1 97.38 13 ALA B O 1
ATOM 1699 N N . ALA B 1 14 ? -18.828 13.648 6.855 1 97.38 14 ALA B N 1
ATOM 1700 C CA . ALA B 1 14 ? -17.375 13.609 7.098 1 97.38 14 ALA B CA 1
ATOM 1701 C C . ALA B 1 14 ? -16.672 12.812 6.008 1 97.38 14 ALA B C 1
ATOM 1703 O O . ALA B 1 14 ? -15.625 13.242 5.5 1 97.38 14 ALA B O 1
ATOM 1704 N N . LEU B 1 15 ? -17.25 11.703 5.648 1 96.75 15 LEU B N 1
ATOM 1705 C CA . LEU B 1 15 ? -16.641 10.844 4.629 1 96.75 15 LEU B CA 1
ATOM 1706 C C . LEU B 1 15 ? -16.547 11.578 3.293 1 96.75 15 LEU B C 1
ATOM 1708 O O . LEU B 1 15 ? -15.555 11.445 2.58 1 96.75 15 LEU B O 1
ATOM 1712 N N . GLN B 1 16 ? -17.531 12.297 2.979 1 96.19 16 GLN B N 1
ATOM 1713 C CA . GLN B 1 16 ? -17.516 13.078 1.745 1 96.19 16 GLN B CA 1
ATOM 1714 C C . GLN B 1 16 ? -16.375 14.102 1.76 1 96.19 16 GLN B C 1
ATOM 1716 O O . GLN B 1 16 ? -15.695 14.289 0.753 1 96.19 16 GLN B O 1
ATOM 1721 N N . LEU B 1 17 ? -16.219 14.734 2.883 1 96.81 17 LEU B N 1
ATOM 1722 C CA . LEU B 1 17 ? -15.133 15.695 3.023 1 96.81 17 LEU B CA 1
ATOM 1723 C C . LEU B 1 17 ? -13.781 15 2.924 1 96.81 17 LEU B C 1
ATOM 1725 O O . LEU B 1 17 ? -12.859 15.523 2.299 1 96.81 17 LEU B O 1
ATOM 1729 N N . PHE B 1 18 ? -13.688 13.82 3.547 1 95.06 18 PHE B N 1
ATOM 1730 C CA . PHE B 1 18 ? -12.445 13.062 3.471 1 95.06 18 PHE B CA 1
ATOM 1731 C C . PHE B 1 18 ? -12.117 12.695 2.027 1 95.06 18 PHE B C 1
ATOM 1733 O O . PHE B 1 18 ? -10.961 12.727 1.621 1 95.06 18 PHE B O 1
ATOM 1740 N N . ARG B 1 19 ? -13.094 12.32 1.309 1 91.62 19 ARG B N 1
ATOM 1741 C CA . ARG B 1 19 ? -12.898 11.969 -0.094 1 91.62 19 ARG B CA 1
ATOM 1742 C C . ARG B 1 19 ? -12.406 13.172 -0.896 1 91.62 19 ARG B C 1
ATOM 1744 O O . ARG B 1 19 ? -11.57 13.023 -1.787 1 91.62 19 ARG B O 1
ATOM 1751 N N . GLU B 1 20 ? -12.836 14.297 -0.55 1 90.62 20 GLU B N 1
ATOM 1752 C CA . GLU B 1 20 ? -12.523 15.516 -1.29 1 90.62 20 GLU B CA 1
ATOM 1753 C C . GLU B 1 20 ? -11.148 16.062 -0.906 1 90.62 20 GLU B C 1
ATOM 1755 O O . GLU B 1 20 ? -10.383 16.484 -1.771 1 90.62 20 GLU B O 1
ATOM 1760 N N . LYS B 1 21 ? -10.859 15.953 0.404 1 89.69 21 LYS B N 1
ATOM 1761 C CA . LYS B 1 21 ? -9.703 16.719 0.867 1 89.69 21 LYS B CA 1
ATOM 1762 C C . LYS B 1 21 ? -8.641 15.789 1.457 1 89.69 21 LYS B C 1
ATOM 1764 O O . LYS B 1 21 ? -7.492 16.203 1.649 1 89.69 21 LYS B O 1
ATOM 1769 N N . GLY B 1 22 ? -9.039 14.578 1.751 1 89.5 22 GLY B N 1
ATOM 1770 C CA . GLY B 1 22 ? -8.148 13.695 2.486 1 89.5 22 GLY B CA 1
ATOM 1771 C C . GLY B 1 22 ? -8.352 13.758 3.988 1 89.5 22 GLY B C 1
ATOM 1772 O O . GLY B 1 22 ? -8.781 14.781 4.52 1 89.5 22 GLY B O 1
ATOM 1773 N N . PHE B 1 23 ? -7.965 12.719 4.699 1 89.25 23 PHE B N 1
ATOM 1774 C CA . PHE B 1 23 ? -8.219 12.586 6.129 1 89.25 23 PHE B CA 1
ATOM 1775 C C . PHE B 1 23 ? -7.543 13.703 6.906 1 89.25 23 PHE B C 1
ATOM 1777 O O . PHE B 1 23 ? -8.117 14.25 7.852 1 89.25 23 PHE B O 1
ATOM 1784 N N . SER B 1 24 ? -6.363 14 6.492 1 84.19 24 SER B N 1
ATOM 1785 C CA . SER B 1 24 ? -5.539 14.906 7.285 1 84.19 24 SER B CA 1
ATOM 1786 C C . SER B 1 24 ? -5.863 16.359 6.98 1 84.19 24 SER B C 1
ATOM 1788 O O . SER B 1 24 ? -5.438 17.266 7.707 1 84.19 24 SER B O 1
ATOM 1790 N N . ASN B 1 25 ? -6.676 16.562 5.98 1 88.44 25 ASN B N 1
ATOM 1791 C CA . ASN B 1 25 ? -6.898 17.938 5.539 1 88.44 25 ASN B CA 1
ATOM 1792 C C . ASN B 1 25 ? -8.312 18.406 5.855 1 88.44 25 ASN B C 1
ATOM 1794 O O . ASN B 1 25 ? -8.758 19.438 5.363 1 88.44 25 ASN B O 1
ATOM 1798 N N . VAL B 1 26 ? -9.023 17.656 6.559 1 94.56 26 VAL B N 1
ATOM 1799 C CA . VAL B 1 26 ? -10.383 18.016 6.953 1 94.56 26 VAL B CA 1
ATOM 1800 C C . VAL B 1 26 ? -10.406 18.375 8.438 1 94.56 26 VAL B C 1
ATOM 1802 O O . VAL B 1 26 ? -9.789 17.703 9.258 1 94.56 26 VAL B O 1
ATOM 1805 N N . SER B 1 27 ? -11.016 19.438 8.781 1 94.12 27 SER B N 1
ATOM 1806 C CA . SER B 1 27 ? -11.164 19.891 10.164 1 94.12 27 SER B CA 1
ATOM 1807 C C . SER B 1 27 ? -12.625 19.844 10.609 1 94.12 27 SER B C 1
ATOM 1809 O O . SER B 1 27 ? -13.523 19.641 9.789 1 94.12 27 SER B O 1
ATOM 1811 N N . THR B 1 28 ? -12.758 20.047 11.898 1 94.94 28 THR B N 1
ATOM 1812 C CA . THR B 1 28 ? -14.109 20.156 12.43 1 94.94 28 THR B CA 1
ATOM 1813 C C . THR B 1 28 ? -14.836 21.344 11.812 1 94.94 28 THR B C 1
ATOM 1815 O O . THR B 1 28 ? -16.047 21.297 11.594 1 94.94 28 THR B O 1
ATOM 1818 N N . ARG B 1 29 ? -14.094 22.359 11.57 1 95.88 29 ARG B N 1
ATOM 1819 C CA . ARG B 1 29 ? -14.68 23.547 10.945 1 95.88 29 ARG B CA 1
ATOM 1820 C C . ARG B 1 29 ? -15.266 23.219 9.578 1 95.88 29 ARG B C 1
ATOM 1822 O O . ARG B 1 29 ? -16.375 23.641 9.25 1 95.88 29 ARG B O 1
ATOM 1829 N N . ASP B 1 30 ? -14.602 22.484 8.766 1 97.25 30 ASP B N 1
ATOM 1830 C CA . ASP B 1 30 ? -15.086 22.062 7.457 1 97.25 30 ASP B CA 1
ATOM 1831 C C . ASP B 1 30 ? -16.422 21.328 7.582 1 97.25 30 ASP B C 1
ATOM 1833 O O . ASP B 1 30 ? -17.344 21.562 6.789 1 97.25 30 ASP B O 1
ATOM 1837 N N . LEU B 1 31 ? -16.469 20.453 8.562 1 97.12 31 LEU B N 1
ATOM 1838 C CA . LEU B 1 31 ? -17.656 19.625 8.75 1 97.12 31 LEU B CA 1
ATOM 1839 C C . LEU B 1 31 ? -18.844 20.484 9.203 1 97.12 31 LEU B C 1
ATOM 1841 O O . LEU B 1 31 ? -19.953 20.312 8.703 1 97.12 31 LEU B O 1
ATOM 1845 N N . THR B 1 32 ? -18.609 21.375 10.148 1 96.69 32 THR B N 1
ATOM 1846 C CA . THR B 1 32 ? -19.656 22.25 10.641 1 96.69 32 THR B CA 1
ATOM 1847 C C . THR B 1 32 ? -20.203 23.125 9.523 1 96.69 32 THR B C 1
ATOM 1849 O O . THR B 1 32 ? -21.422 23.344 9.422 1 96.69 32 THR B O 1
ATOM 1852 N N . GLN B 1 33 ? -19.328 23.609 8.719 1 97.12 33 GLN B N 1
ATOM 1853 C CA . GLN B 1 33 ? -19.734 24.453 7.59 1 97.12 33 GLN B CA 1
ATOM 1854 C C . GLN B 1 33 ? -20.547 23.656 6.578 1 97.12 33 GLN B C 1
ATOM 1856 O O . GLN B 1 33 ? -21.578 24.125 6.09 1 97.12 33 GLN B O 1
ATOM 1861 N N . LYS B 1 34 ? -20.156 22.484 6.328 1 96.38 34 LYS B N 1
ATOM 1862 C CA . LYS B 1 34 ? -20.844 21.656 5.348 1 96.38 34 LYS B CA 1
ATOM 1863 C C . LYS B 1 34 ? -22.25 21.312 5.812 1 96.38 34 LYS B C 1
ATOM 1865 O O . LYS B 1 34 ? -23.188 21.297 5.016 1 96.38 34 LYS B O 1
ATOM 1870 N N . MET B 1 35 ? -22.359 20.984 7.086 1 96.25 35 MET B N 1
ATOM 1871 C CA . MET B 1 35 ? -23.625 20.5 7.613 1 96.25 35 MET B CA 1
ATOM 1872 C C . MET B 1 35 ? -24.453 21.641 8.195 1 96.25 35 MET B C 1
ATOM 1874 O O . MET B 1 35 ? -25.625 21.453 8.539 1 96.25 35 MET B O 1
ATOM 1878 N N . ASN B 1 36 ? -23.844 22.781 8.336 1 96.38 36 ASN B N 1
ATOM 1879 C CA . ASN B 1 36 ? -24.484 23.953 8.945 1 96.38 36 ASN B CA 1
ATOM 1880 C C . ASN B 1 36 ? -24.953 23.656 10.367 1 96.38 36 ASN B C 1
ATOM 1882 O O . ASN B 1 36 ? -26.109 23.875 10.703 1 96.38 36 ASN B O 1
ATOM 1886 N N . ILE B 1 37 ? -24.031 23.156 11.133 1 94.62 37 ILE B N 1
ATOM 1887 C CA . ILE B 1 37 ? -24.266 22.875 12.547 1 94.62 37 ILE B CA 1
ATOM 1888 C C . ILE B 1 37 ? -23.078 23.375 13.375 1 94.62 37 ILE B C 1
ATOM 1890 O O . ILE B 1 37 ? -22.031 23.703 12.828 1 94.62 37 ILE B O 1
ATOM 1894 N N . SER B 1 38 ? -23.312 23.438 14.68 1 93.31 38 SER B N 1
ATOM 1895 C CA . SER B 1 38 ? -22.25 23.891 15.562 1 93.31 38 SER B CA 1
ATOM 1896 C C . SER B 1 38 ? -21.297 22.75 15.914 1 93.31 38 SER B C 1
ATOM 1898 O O . SER B 1 38 ? -21.656 21.578 15.773 1 93.31 38 SER B O 1
ATOM 1900 N N . ARG B 1 39 ? -20.109 23.141 16.344 1 93.31 39 ARG B N 1
ATOM 1901 C CA . ARG B 1 39 ? -19.141 22.172 16.812 1 93.31 39 ARG B CA 1
ATOM 1902 C C . ARG B 1 39 ? -19.688 21.375 18 1 93.31 39 ARG B C 1
ATOM 1904 O O . ARG B 1 39 ? -19.453 20.172 18.109 1 93.31 39 ARG B O 1
ATOM 1911 N N . SER B 1 40 ? -20.453 22.031 18.828 1 93.06 40 SER B N 1
ATOM 1912 C CA . SER B 1 40 ? -21.016 21.391 20.016 1 93.06 40 SER B CA 1
ATOM 1913 C C . SER B 1 40 ? -22.016 20.297 19.641 1 93.06 40 SER B C 1
ATOM 1915 O O . SER B 1 40 ? -22.109 19.281 20.328 1 93.06 40 SER B O 1
ATOM 1917 N N . HIS B 1 41 ? -22.641 20.516 18.625 1 93 41 HIS B N 1
ATOM 1918 C CA . HIS B 1 41 ? -23.625 19.547 18.156 1 93 41 HIS B CA 1
ATOM 1919 C C . HIS B 1 41 ? -22.938 18.266 17.688 1 93 41 HIS B C 1
ATOM 1921 O O . HIS B 1 41 ? -23.453 17.156 17.891 1 93 41 HIS B O 1
ATOM 1927 N N . ILE B 1 42 ? -21.812 18.375 17.031 1 93.12 42 ILE B N 1
ATOM 1928 C CA . ILE B 1 42 ? -21.047 17.219 16.609 1 93.12 42 ILE B CA 1
ATOM 1929 C C . ILE B 1 42 ? -20.594 16.406 17.828 1 93.12 42 ILE B C 1
ATOM 1931 O O . ILE B 1 42 ? -20.719 15.188 17.859 1 93.12 42 ILE B O 1
ATOM 1935 N N . TYR B 1 43 ? -20.219 17.094 18.828 1 91.75 43 TYR B N 1
ATOM 1936 C CA . TYR B 1 43 ? -19.594 16.453 19.969 1 91.75 43 TYR B CA 1
ATOM 1937 C C . TYR B 1 43 ? -20.641 15.938 20.953 1 91.75 43 TYR B C 1
ATOM 1939 O O . TYR B 1 43 ? -20.297 15.281 21.938 1 91.75 43 TYR B O 1
ATOM 1947 N N . HIS B 1 44 ? -21.906 16.25 20.719 1 93.06 44 HIS B N 1
ATOM 1948 C CA . HIS B 1 44 ? -23 15.539 21.375 1 93.06 44 HIS B CA 1
ATOM 1949 C C . HIS B 1 44 ? -22.984 14.062 21 1 93.06 44 HIS B C 1
ATOM 1951 O O . HIS B 1 44 ? -23.406 13.219 21.781 1 93.06 44 HIS B O 1
ATOM 1957 N N . TYR B 1 45 ? -22.484 13.836 19.891 1 93.5 45 TYR B N 1
ATOM 1958 C CA . TYR B 1 45 ? -22.547 12.484 19.344 1 93.5 45 TYR B CA 1
ATOM 1959 C C . TYR B 1 45 ? -21.172 11.82 19.391 1 93.5 45 TYR B C 1
ATOM 1961 O O . TYR B 1 45 ? -21.062 10.594 19.484 1 93.5 45 TYR B O 1
ATOM 1969 N N . TYR B 1 46 ? -20.109 12.609 19.297 1 95.5 46 TYR B N 1
ATOM 1970 C CA . TYR B 1 46 ? -18.75 12.094 19.297 1 95.5 46 TYR B CA 1
ATOM 1971 C C . TYR B 1 46 ? -17.875 12.844 20.297 1 95.5 46 TYR B C 1
ATOM 1973 O O . TYR B 1 46 ? -17.859 14.078 20.312 1 95.5 46 TYR B O 1
ATOM 1981 N N . ARG B 1 47 ? -17.141 12.086 21 1 94.25 47 ARG B N 1
ATOM 1982 C CA . ARG B 1 47 ? -16.344 12.648 22.078 1 94.25 47 ARG B CA 1
ATOM 1983 C C . ARG B 1 47 ? -15.344 13.672 21.547 1 94.25 47 ARG B C 1
ATOM 1985 O O . ARG B 1 47 ? -15.102 14.695 22.188 1 94.25 47 ARG B O 1
ATOM 1992 N N . ASP B 1 48 ? -14.695 13.375 20.453 1 94.88 48 ASP B N 1
ATOM 1993 C CA . ASP B 1 48 ? -13.711 14.258 19.844 1 94.88 48 ASP B CA 1
ATOM 1994 C C . ASP B 1 48 ? -13.578 13.977 18.344 1 94.88 48 ASP B C 1
ATOM 1996 O O . ASP B 1 48 ? -14.227 13.07 17.828 1 94.88 48 ASP B O 1
ATOM 2000 N N . TRP B 1 49 ? -12.852 14.766 17.734 1 94.88 49 TRP B N 1
ATOM 2001 C CA . TRP B 1 49 ? -12.656 14.672 16.297 1 94.88 49 TRP B CA 1
ATOM 2002 C C . TRP B 1 49 ? -12.047 13.328 15.914 1 94.88 49 TRP B C 1
ATOM 2004 O O . TRP B 1 49 ? -12.453 12.711 14.922 1 94.88 49 TRP B O 1
ATOM 2014 N N . GLU B 1 50 ? -11.125 12.82 16.672 1 94.19 50 GLU B N 1
ATOM 2015 C CA . GLU B 1 50 ? -10.461 11.555 16.391 1 94.19 50 GLU B CA 1
ATOM 2016 C C . GLU B 1 50 ? -11.438 10.383 16.453 1 94.19 50 GLU B C 1
ATOM 2018 O O . GLU B 1 50 ? -11.391 9.484 15.602 1 94.19 50 GLU B O 1
ATOM 2023 N N . THR B 1 51 ? -12.258 10.414 17.359 1 95 51 THR B N 1
ATOM 2024 C CA . THR B 1 51 ? -13.281 9.375 17.469 1 95 51 THR B CA 1
ATOM 2025 C C . THR B 1 51 ? -14.219 9.406 16.266 1 95 51 THR B C 1
ATOM 2027 O O . THR B 1 51 ? -14.578 8.367 15.727 1 95 51 THR B O 1
ATOM 2030 N N . LEU B 1 52 ? -14.633 10.609 15.898 1 96.44 52 LEU B N 1
ATOM 2031 C CA . LEU B 1 52 ? -15.477 10.75 14.711 1 96.44 52 LEU B CA 1
ATOM 2032 C C . LEU B 1 52 ? -14.758 10.234 13.469 1 96.44 52 LEU B C 1
ATOM 2034 O O . LEU B 1 52 ? -15.352 9.516 12.656 1 96.44 52 LEU B O 1
ATOM 2038 N N . LYS B 1 53 ? -13.523 10.57 13.273 1 96.44 53 LYS B N 1
ATOM 2039 C CA . LYS B 1 53 ? -12.734 10.109 12.133 1 96.44 53 LYS B CA 1
ATOM 2040 C C .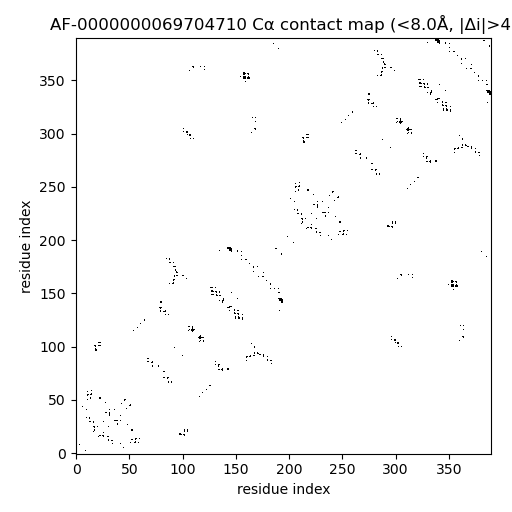 LYS B 1 53 ? -12.703 8.586 12.07 1 96.44 53 LYS B C 1
ATOM 2042 O O . LYS B 1 53 ? -13.031 7.996 11.039 1 96.44 53 LYS B O 1
ATOM 2047 N N . LYS B 1 54 ? -12.367 7.953 13.156 1 96.19 54 LYS B N 1
ATOM 2048 C CA . LYS B 1 54 ? -12.266 6.496 13.219 1 96.19 54 LYS B CA 1
ATOM 2049 C C . LYS B 1 54 ? -13.617 5.844 12.938 1 96.19 54 LYS B C 1
ATOM 2051 O O . LYS B 1 54 ? -13.688 4.832 12.234 1 96.19 54 LYS B O 1
ATOM 2056 N N . SER B 1 55 ? -14.625 6.426 13.484 1 96 55 SER B N 1
ATOM 2057 C CA . SER B 1 55 ? -15.969 5.91 13.25 1 96 55 SER B CA 1
ATOM 2058 C C . SER B 1 55 ? -16.344 6.023 11.773 1 96 55 SER B C 1
ATOM 2060 O O . SER B 1 55 ? -17.047 5.152 11.242 1 96 55 SER B O 1
ATOM 2062 N N . THR B 1 56 ? -16 7.098 11.195 1 97.19 56 THR B N 1
ATOM 2063 C CA . THR B 1 56 ? -16.281 7.32 9.773 1 97.19 56 THR B CA 1
ATOM 2064 C C . THR B 1 56 ? -15.539 6.297 8.914 1 97.19 56 THR B C 1
ATOM 2066 O O . THR B 1 56 ? -16.109 5.738 7.98 1 97.19 56 THR B O 1
ATOM 2069 N N . ILE B 1 57 ? -14.328 6.004 9.25 1 96.69 57 ILE B N 1
ATOM 2070 C CA . ILE B 1 57 ? -13.531 5.008 8.539 1 96.69 57 ILE B CA 1
ATOM 2071 C C . ILE B 1 57 ? -14.164 3.629 8.703 1 96.69 57 ILE B C 1
ATOM 2073 O O . ILE B 1 57 ? -14.305 2.877 7.738 1 96.69 57 ILE B O 1
ATOM 2077 N N . GLN B 1 58 ? -14.547 3.35 9.883 1 96.19 58 GLN B N 1
ATOM 2078 C CA . GLN B 1 58 ? -15.219 2.082 10.141 1 96.19 58 GLN B CA 1
ATOM 2079 C C . GLN B 1 58 ? -16.484 1.957 9.305 1 96.19 58 GLN B C 1
ATOM 2081 O O . GLN B 1 58 ? -16.781 0.888 8.766 1 96.19 58 GLN B O 1
ATOM 2086 N N . TYR B 1 59 ? -17.203 3.039 9.289 1 96.19 59 TYR B N 1
ATOM 2087 C CA . TYR B 1 59 ? -18.406 3.086 8.469 1 96.19 59 TYR B CA 1
ATOM 2088 C C . TYR B 1 59 ? -18.078 2.789 7.008 1 96.19 59 TYR B C 1
ATOM 2090 O O . TYR B 1 59 ? -18.781 2.008 6.359 1 96.19 59 TYR B O 1
ATOM 2098 N N . MET B 1 60 ? -17.094 3.383 6.453 1 96.06 60 MET B N 1
ATOM 2099 C CA . MET B 1 60 ? -16.656 3.148 5.086 1 96.06 60 MET B CA 1
ATOM 2100 C C . MET B 1 60 ? -16.297 1.682 4.875 1 96.06 60 MET B C 1
ATOM 2102 O O . MET B 1 60 ? -16.734 1.059 3.912 1 96.06 60 MET B O 1
ATOM 2106 N N . PHE B 1 61 ? -15.508 1.118 5.789 1 96.56 61 PHE B N 1
ATOM 2107 C CA . PHE B 1 61 ? -15.062 -0.268 5.711 1 96.56 61 PHE B CA 1
ATOM 2108 C C . PHE B 1 61 ? -16.25 -1.221 5.699 1 96.56 61 PHE B C 1
ATOM 2110 O O . PHE B 1 61 ? -16.328 -2.123 4.863 1 96.56 61 PHE B O 1
ATOM 2117 N N . GLU B 1 62 ? -17.109 -0.965 6.59 1 96 62 GLU B N 1
ATOM 2118 C CA . GLU B 1 62 ? -18.266 -1.836 6.715 1 96 62 GLU B CA 1
ATOM 2119 C C . GLU B 1 62 ? -19.141 -1.792 5.457 1 96 62 GLU B C 1
ATOM 2121 O O . GLU B 1 62 ? -19.641 -2.824 5.008 1 96 62 GLU B O 1
ATOM 2126 N N . ASN B 1 63 ? -19.297 -0.613 4.957 1 95.5 63 ASN B N 1
ATOM 2127 C CA . ASN B 1 63 ? -20.094 -0.482 3.732 1 95.5 63 ASN B CA 1
ATOM 2128 C C . ASN B 1 63 ? -19.438 -1.216 2.566 1 95.5 63 ASN B C 1
ATOM 2130 O O . ASN B 1 63 ? -20.125 -1.842 1.756 1 95.5 63 ASN B O 1
ATOM 2134 N N . ASP B 1 64 ? -18.141 -1.154 2.43 1 94.94 64 ASP B N 1
ATOM 2135 C CA . ASP B 1 64 ? -17.406 -1.848 1.368 1 94.94 64 ASP B CA 1
ATOM 2136 C C . ASP B 1 64 ? -17.594 -3.361 1.482 1 94.94 64 ASP B C 1
ATOM 2138 O O . ASP B 1 64 ? -17.828 -4.039 0.482 1 94.94 64 ASP B O 1
ATOM 2142 N N . ILE B 1 65 ? -17.484 -3.838 2.693 1 96.62 65 ILE B N 1
ATOM 2143 C CA . ILE B 1 65 ? -17.625 -5.27 2.936 1 96.62 65 ILE B CA 1
ATOM 2144 C C . ILE B 1 65 ? -19.047 -5.715 2.619 1 96.62 65 ILE B C 1
ATOM 2146 O O . ILE B 1 65 ? -19.25 -6.742 1.976 1 96.62 65 ILE B O 1
ATOM 2150 N N . GLN B 1 66 ? -19.953 -4.898 3.045 1 95.5 66 GLN B N 1
ATOM 2151 C CA . GLN B 1 66 ? -21.359 -5.219 2.787 1 95.5 66 GLN B CA 1
ATOM 2152 C C . GLN B 1 66 ? -21.656 -5.242 1.29 1 95.5 66 GLN B C 1
ATOM 2154 O O . GLN B 1 66 ? -22.375 -6.109 0.807 1 95.5 66 GLN B O 1
ATOM 2159 N N . GLU B 1 67 ? -21.125 -4.312 0.612 1 93.69 67 GLU B N 1
ATOM 2160 C CA . GLU B 1 67 ? -21.297 -4.273 -0.837 1 93.69 67 GLU B CA 1
ATOM 2161 C C . GLU B 1 67 ? -20.688 -5.508 -1.5 1 93.69 67 GLU B C 1
ATOM 2163 O O . GLU B 1 67 ? -21.281 -6.082 -2.412 1 93.69 67 GLU B O 1
ATOM 2168 N N . CYS B 1 68 ? -19.547 -5.898 -1.071 1 94 68 CYS B N 1
ATOM 2169 C CA . CYS B 1 68 ? -18.906 -7.094 -1.608 1 94 68 CYS B CA 1
ATOM 2170 C C . CYS B 1 68 ? -19.766 -8.328 -1.363 1 94 68 CYS B C 1
ATOM 2172 O O . CYS B 1 68 ? -19.984 -9.133 -2.275 1 94 68 CYS B O 1
ATOM 2174 N N . HIS B 1 69 ? -20.281 -8.438 -0.142 1 94 69 HIS B N 1
ATOM 2175 C CA . HIS B 1 69 ? -21.156 -9.555 0.177 1 94 69 HIS B CA 1
ATOM 2176 C C . HIS B 1 69 ? -22.391 -9.555 -0.716 1 94 69 HIS B C 1
ATOM 2178 O O . HIS B 1 69 ? -22.828 -10.617 -1.171 1 94 69 HIS B O 1
ATOM 2184 N N . ALA B 1 70 ? -22.891 -8.383 -0.943 1 93.38 70 ALA B N 1
ATOM 2185 C CA . ALA B 1 70 ? -24.078 -8.266 -1.793 1 93.38 70 ALA B CA 1
ATOM 2186 C C . ALA B 1 70 ? -23.781 -8.742 -3.211 1 93.38 70 ALA B C 1
ATOM 2188 O O . ALA B 1 70 ? -24.578 -9.453 -3.814 1 93.38 70 ALA B O 1
ATOM 2189 N N . PHE B 1 71 ? -22.641 -8.398 -3.754 1 90.56 71 PHE B N 1
ATOM 2190 C CA . PHE B 1 71 ? -22.234 -8.812 -5.094 1 90.56 71 PHE B CA 1
ATOM 2191 C C . PHE B 1 71 ? -22.047 -10.32 -5.156 1 90.56 71 PHE B C 1
ATOM 2193 O O . PHE B 1 71 ? -22.516 -10.977 -6.086 1 90.56 71 PHE B O 1
ATOM 2200 N N . LEU B 1 72 ? -21.359 -10.852 -4.164 1 90.81 72 LEU B N 1
ATOM 2201 C CA . LEU B 1 72 ? -21.016 -12.266 -4.152 1 90.81 72 LEU B CA 1
ATOM 2202 C C . LEU B 1 72 ? -22.25 -13.125 -3.943 1 90.81 72 LEU B C 1
ATOM 2204 O O . LEU B 1 72 ? -22.297 -14.273 -4.395 1 90.81 72 LEU B O 1
ATOM 2208 N N . ASN B 1 73 ? -23.266 -12.539 -3.363 1 89.38 73 ASN B N 1
ATOM 2209 C CA . ASN B 1 73 ? -24.484 -13.289 -3.055 1 89.38 73 ASN B CA 1
ATOM 2210 C C . ASN B 1 73 ? -25.578 -13.016 -4.07 1 89.38 73 ASN B C 1
ATOM 2212 O O . ASN B 1 73 ? -26.688 -13.547 -3.947 1 89.38 73 ASN B O 1
ATOM 2216 N N . ALA B 1 74 ? -25.297 -12.172 -4.965 1 85.19 74 ALA B N 1
ATOM 2217 C CA . ALA B 1 74 ? -26.328 -11.789 -5.941 1 85.19 74 ALA B CA 1
ATOM 2218 C C . ALA B 1 74 ? -26.75 -12.984 -6.785 1 85.19 74 ALA B C 1
ATOM 2220 O O . ALA B 1 74 ? -27.891 -13.047 -7.254 1 85.19 74 ALA B O 1
ATOM 2221 N N . SER B 1 75 ? -25.797 -13.836 -7.074 1 78.19 75 SER B N 1
ATOM 2222 C CA . SER B 1 75 ? -26.141 -15.039 -7.82 1 78.19 75 SER B CA 1
ATOM 2223 C C . SER B 1 75 ? -25.766 -16.297 -7.051 1 78.19 75 SER B C 1
ATOM 2225 O O . SER B 1 75 ? -24.609 -16.453 -6.637 1 78.19 75 SER B O 1
ATOM 2227 N N . GLU B 1 76 ? -26.766 -17.125 -6.906 1 78.44 76 GLU B N 1
ATOM 2228 C CA . GLU B 1 76 ? -26.516 -18.391 -6.23 1 78.44 76 GLU B CA 1
ATOM 2229 C C . GLU B 1 76 ? -25.781 -19.359 -7.141 1 78.44 76 GLU B C 1
ATOM 2231 O O . GLU B 1 76 ? -25.156 -20.312 -6.668 1 78.44 76 GLU B O 1
ATOM 2236 N N . LYS B 1 77 ? -25.797 -19.078 -8.32 1 87.62 77 LYS B N 1
ATOM 2237 C CA . LYS B 1 77 ? -25.312 -20.062 -9.289 1 87.62 77 LYS B CA 1
ATOM 2238 C C . LYS B 1 77 ? -23.859 -19.812 -9.648 1 87.62 77 LYS B C 1
ATOM 2240 O O . LYS B 1 77 ? -23.266 -20.562 -10.438 1 87.62 77 LYS B O 1
ATOM 2245 N N . MET B 1 78 ? -23.234 -19 -9.062 1 92.25 78 MET B N 1
ATOM 2246 C CA . MET B 1 78 ? -21.859 -18.703 -9.422 1 92.25 78 MET B CA 1
ATOM 2247 C C . MET B 1 78 ? -20.922 -19.797 -8.906 1 92.25 78 MET B C 1
ATOM 2249 O O . MET B 1 78 ? -21.047 -20.234 -7.766 1 92.25 78 MET B O 1
ATOM 2253 N N . SER B 1 79 ? -20 -20.266 -9.797 1 94.12 79 SER B N 1
ATOM 2254 C CA . SER B 1 79 ? -18.953 -21.188 -9.375 1 94.12 79 SER B CA 1
ATOM 2255 C C . SER B 1 79 ? -17.938 -20.484 -8.484 1 94.12 79 SER B C 1
ATOM 2257 O O . SER B 1 79 ? -17.922 -19.266 -8.383 1 94.12 79 SER B O 1
ATOM 2259 N N . ALA B 1 80 ? -17.156 -21.266 -7.812 1 95.56 80 ALA B N 1
ATOM 2260 C CA . ALA B 1 80 ? -16.094 -20.703 -6.988 1 95.56 80 ALA B CA 1
ATOM 2261 C C . ALA B 1 80 ? -15.141 -19.859 -7.832 1 95.56 80 ALA B C 1
ATOM 2263 O O . ALA B 1 80 ? -14.703 -18.781 -7.398 1 95.56 80 ALA B O 1
ATOM 2264 N N . SER B 1 81 ? -14.844 -20.328 -9.055 1 96.38 81 SER B N 1
ATOM 2265 C CA . SER B 1 81 ? -13.969 -19.578 -9.961 1 96.38 81 SER B CA 1
ATOM 2266 C C . SER B 1 81 ? -14.586 -18.234 -10.336 1 96.38 81 SER B C 1
ATOM 2268 O O . SER B 1 81 ? -13.891 -17.219 -10.359 1 96.38 81 SER B O 1
ATOM 2270 N N . GLU B 1 82 ? -15.844 -18.234 -10.594 1 96 82 GLU B N 1
ATOM 2271 C CA . GLU B 1 82 ? -16.547 -16.984 -10.93 1 96 82 GLU B CA 1
ATOM 2272 C C . GLU B 1 82 ? -16.547 -16.016 -9.75 1 96 82 GLU B C 1
ATOM 2274 O O . GLU B 1 82 ? -16.406 -14.812 -9.93 1 96 82 GLU B O 1
ATOM 2279 N N . ARG B 1 83 ? -16.703 -16.531 -8.586 1 96.81 83 ARG B N 1
ATOM 2280 C CA . ARG B 1 83 ? -16.688 -15.711 -7.383 1 96.81 83 ARG B CA 1
ATOM 2281 C C . ARG B 1 83 ? -15.312 -15.102 -7.133 1 96.81 83 ARG B C 1
ATOM 2283 O O . ARG B 1 83 ? -15.203 -13.953 -6.707 1 96.81 83 ARG B O 1
ATOM 2290 N N . VAL B 1 84 ? -14.234 -15.906 -7.367 1 97.44 84 VAL B N 1
ATOM 2291 C CA . VAL B 1 84 ? -12.875 -15.375 -7.242 1 97.44 84 VAL B CA 1
ATOM 2292 C C . VAL B 1 84 ? -12.68 -14.219 -8.219 1 97.44 84 VAL B C 1
ATOM 2294 O O . VAL B 1 84 ? -12.188 -13.156 -7.836 1 97.44 84 VAL B O 1
ATOM 2297 N N . ASN B 1 85 ? -13.141 -14.398 -9.438 1 97 85 ASN B N 1
ATOM 2298 C CA . ASN B 1 85 ? -13 -13.352 -10.445 1 97 85 ASN B CA 1
ATOM 2299 C C . ASN B 1 85 ? -13.805 -12.109 -10.07 1 97 85 ASN B C 1
ATOM 2301 O O . ASN B 1 85 ? -13.352 -10.984 -10.281 1 97 85 ASN B O 1
ATOM 2305 N N . LEU B 1 86 ? -14.977 -12.32 -9.594 1 96.19 86 LEU B N 1
ATOM 2306 C CA . LEU B 1 86 ? -15.805 -11.203 -9.164 1 96.19 86 LEU B CA 1
ATOM 2307 C C . LEU B 1 86 ? -15.148 -10.461 -7.992 1 96.19 86 LEU B C 1
ATOM 2309 O O . LEU B 1 86 ? -15.156 -9.234 -7.949 1 96.19 86 LEU B O 1
ATOM 2313 N N . TYR B 1 87 ? -14.617 -11.258 -7.07 1 97.31 87 TYR B N 1
ATOM 2314 C CA . TYR B 1 87 ? -13.891 -10.688 -5.938 1 97.31 87 TYR B CA 1
ATOM 2315 C C . TYR B 1 87 ? -12.75 -9.797 -6.406 1 97.31 87 TYR B C 1
ATOM 2317 O O . TYR B 1 87 ? -12.617 -8.656 -5.957 1 97.31 87 TYR B O 1
ATOM 2325 N N . ILE B 1 88 ? -11.938 -10.273 -7.34 1 97.62 88 ILE B N 1
ATOM 2326 C CA . ILE B 1 88 ? -10.797 -9.539 -7.879 1 97.62 88 ILE B CA 1
ATOM 2327 C C . ILE B 1 88 ? -11.289 -8.258 -8.555 1 97.62 88 ILE B C 1
ATOM 2329 O O . ILE B 1 88 ? -10.766 -7.172 -8.305 1 97.62 88 ILE B O 1
ATOM 2333 N N . ARG B 1 89 ? -12.312 -8.336 -9.336 1 95.38 89 ARG B N 1
ATOM 2334 C CA . ARG B 1 89 ? -12.867 -7.203 -10.07 1 95.38 89 ARG B CA 1
ATOM 2335 C C . ARG B 1 89 ? -13.398 -6.141 -9.109 1 95.38 89 ARG B C 1
ATOM 2337 O O . ARG B 1 89 ? -13.266 -4.941 -9.375 1 95.38 89 ARG B O 1
ATOM 2344 N N . THR B 1 90 ? -14.047 -6.59 -8.07 1 93.19 90 THR B N 1
ATOM 2345 C CA . THR B 1 90 ? -14.648 -5.691 -7.094 1 93.19 90 THR B CA 1
ATOM 2346 C C . THR B 1 90 ? -13.578 -4.926 -6.324 1 93.19 90 THR B C 1
ATOM 2348 O O . THR B 1 90 ? -13.758 -3.748 -6.008 1 93.19 90 THR B O 1
ATOM 2351 N N . LEU B 1 91 ? -12.508 -5.582 -6.066 1 94.5 91 LEU B N 1
ATOM 2352 C CA . LEU B 1 91 ? -11.508 -4.984 -5.188 1 94.5 91 LEU B CA 1
ATOM 2353 C C . LEU B 1 91 ? -10.508 -4.152 -5.988 1 94.5 91 LEU B C 1
ATOM 2355 O O . LEU B 1 91 ? -9.891 -3.232 -5.449 1 94.5 91 LEU B O 1
ATOM 2359 N N . LEU B 1 92 ? -10.32 -4.453 -7.25 1 94.94 92 LEU B N 1
ATOM 2360 C CA . LEU B 1 92 ? -9.422 -3.648 -8.07 1 94.94 92 LEU B CA 1
ATOM 2361 C C . LEU B 1 92 ? -10.062 -2.316 -8.438 1 94.94 92 LEU B C 1
ATOM 2363 O O . LEU B 1 92 ? -11.195 -2.285 -8.938 1 94.94 92 LEU B O 1
ATOM 2367 N N . PRO B 1 93 ? -9.352 -1.202 -8.18 1 92.44 93 PRO B N 1
ATOM 2368 C CA . PRO B 1 93 ? -9.953 0.106 -8.469 1 92.44 93 PRO B CA 1
ATOM 2369 C C . PRO B 1 93 ? -10.477 0.214 -9.898 1 92.44 93 PRO B C 1
ATOM 2371 O O . PRO B 1 93 ? -9.836 -0.268 -10.828 1 92.44 93 PRO B O 1
ATOM 2374 N N . ASP B 1 94 ? -11.633 0.84 -10.062 1 89.38 94 ASP B N 1
ATOM 2375 C CA . ASP B 1 94 ? -12.242 0.964 -11.383 1 89.38 94 ASP B CA 1
ATOM 2376 C C . ASP B 1 94 ? -12.234 2.414 -11.859 1 89.38 94 ASP B C 1
ATOM 2378 O O . ASP B 1 94 ? -12.828 2.74 -12.891 1 89.38 94 ASP B O 1
ATOM 2382 N N . ALA B 1 95 ? -11.664 3.271 -11.133 1 83 95 ALA B N 1
ATOM 2383 C CA . ALA B 1 95 ? -11.477 4.688 -11.453 1 83 95 ALA B CA 1
ATOM 2384 C C . ALA B 1 95 ? -10.398 5.312 -10.57 1 83 95 ALA B C 1
ATOM 2386 O O . ALA B 1 95 ? -10.016 4.742 -9.547 1 83 95 ALA B O 1
ATOM 2387 N N . PRO B 1 96 ? -9.75 6.332 -11.18 1 74.44 96 PRO B N 1
ATOM 2388 C CA . PRO B 1 96 ? -8.914 7.109 -10.258 1 74.44 96 PRO B CA 1
ATOM 2389 C C . PRO B 1 96 ? -9.711 7.754 -9.133 1 74.44 96 PRO B C 1
ATOM 2391 O O . PRO B 1 96 ? -9.828 8.984 -9.078 1 74.44 96 PRO B O 1
ATOM 2394 N N . SER B 1 97 ? -10.32 6.938 -8.297 1 76.69 97 SER B N 1
ATOM 2395 C CA . SER B 1 97 ? -11.359 7.402 -7.395 1 76.69 97 SER B CA 1
ATOM 2396 C C . SER B 1 97 ? -10.781 7.816 -6.047 1 76.69 97 SER B C 1
ATOM 2398 O O . SER B 1 97 ? -9.82 7.211 -5.566 1 76.69 97 SER B O 1
ATOM 2400 N N . ALA B 1 98 ? -11.453 8.812 -5.562 1 77.94 98 ALA B N 1
ATOM 2401 C CA . ALA B 1 98 ? -11.18 9.32 -4.219 1 77.94 98 ALA B CA 1
ATOM 2402 C C . ALA B 1 98 ? -11.359 8.219 -3.172 1 77.94 98 ALA B C 1
ATOM 2404 O O . ALA B 1 98 ? -10.664 8.203 -2.156 1 77.94 98 ALA B O 1
ATOM 2405 N N . HIS B 1 99 ? -12.148 7.309 -3.484 1 85.75 99 HIS B N 1
ATOM 2406 C CA . HIS B 1 99 ? -12.422 6.227 -2.545 1 85.75 99 HIS B CA 1
ATOM 2407 C C . HIS B 1 99 ? -11.18 5.371 -2.312 1 85.75 99 HIS B C 1
ATOM 2409 O O . HIS B 1 99 ? -10.797 5.129 -1.166 1 85.75 99 HIS B O 1
ATOM 2415 N N . TRP B 1 100 ? -10.508 5.07 -3.281 1 86.31 100 TRP B N 1
ATOM 2416 C CA . TRP B 1 100 ? -9.32 4.238 -3.174 1 86.31 100 TRP B CA 1
ATOM 2417 C C . TRP B 1 100 ? -8.156 5.031 -2.59 1 86.31 100 TRP B C 1
ATOM 2419 O O . TRP B 1 100 ? -7.332 4.48 -1.852 1 86.31 100 TRP B O 1
ATOM 2429 N N . LEU B 1 101 ? -8.195 6.27 -2.871 1 87.06 101 LEU B N 1
ATOM 2430 C CA . LEU B 1 101 ? -7.152 7.133 -2.332 1 87.06 101 LEU B CA 1
ATOM 2431 C C . LEU B 1 101 ? -7.215 7.176 -0.81 1 87.06 101 LEU B C 1
ATOM 2433 O O . LEU B 1 101 ? -6.18 7.258 -0.144 1 87.06 101 LEU B O 1
ATOM 2437 N N . LEU B 1 102 ? -8.383 7.105 -0.292 1 90.88 102 LEU B N 1
ATOM 2438 C CA . LEU B 1 102 ? -8.539 7.117 1.158 1 90.88 102 LEU B CA 1
ATOM 2439 C C . LEU B 1 102 ? -7.891 5.887 1.782 1 90.88 102 LEU B C 1
ATOM 2441 O O . LEU B 1 102 ? -7.32 5.965 2.871 1 90.88 102 LEU B O 1
ATOM 2445 N N . TYR B 1 103 ? -7.934 4.754 1.089 1 89.75 103 TYR B N 1
ATOM 2446 C CA . TYR B 1 103 ? -7.301 3.541 1.6 1 89.75 103 TYR B CA 1
ATOM 2447 C C . TYR B 1 103 ? -5.785 3.695 1.646 1 89.75 103 TYR B C 1
ATOM 2449 O O . TYR B 1 103 ? -5.141 3.271 2.607 1 89.75 103 TYR B O 1
ATOM 2457 N N . LEU B 1 104 ? -5.273 4.309 0.673 1 87.62 104 LEU B N 1
ATOM 2458 C CA . LEU B 1 104 ? -3.834 4.547 0.631 1 87.62 104 LEU B CA 1
ATOM 2459 C C . LEU B 1 104 ? -3.396 5.43 1.794 1 87.62 104 LEU B C 1
ATOM 2461 O O . LEU B 1 104 ? -2.305 5.25 2.338 1 87.62 104 LEU B O 1
ATOM 2465 N N . GLU B 1 105 ? -4.238 6.309 2.145 1 90.31 105 GLU B N 1
ATOM 2466 C CA . GLU B 1 105 ? -3.9 7.27 3.189 1 90.31 105 GLU B CA 1
ATOM 2467 C C . GLU B 1 105 ? -3.982 6.633 4.574 1 90.31 105 GLU B C 1
ATOM 2469 O O . GLU B 1 105 ? -3.336 7.094 5.516 1 90.31 105 GLU B O 1
ATOM 2474 N N . LEU B 1 106 ? -4.727 5.602 4.656 1 91.75 106 LEU B N 1
ATOM 2475 C CA . LEU B 1 106 ? -4.973 4.996 5.961 1 91.75 106 LEU B CA 1
ATOM 2476 C C . LEU B 1 106 ? -3.791 4.141 6.398 1 91.75 106 LEU B C 1
ATOM 2478 O O . LEU B 1 106 ? -3.529 3.996 7.594 1 91.75 106 LEU B O 1
ATOM 2482 N N . TRP B 1 107 ? -3.037 3.633 5.473 1 87.69 107 TRP B N 1
ATOM 2483 C CA . TRP B 1 107 ? -1.971 2.701 5.828 1 87.69 107 TRP B CA 1
ATOM 2484 C C . TRP B 1 107 ? -0.874 3.406 6.621 1 87.69 107 TRP B C 1
ATOM 2486 O O . TRP B 1 107 ? -0.505 2.965 7.711 1 87.69 107 TRP B O 1
ATOM 2496 N N . PRO B 1 108 ? -0.428 4.566 6.105 1 87.5 108 PRO B N 1
ATOM 2497 C CA . PRO B 1 108 ? 0.577 5.258 6.914 1 87.5 108 PRO B CA 1
ATOM 2498 C C . PRO B 1 108 ? 0.032 5.723 8.266 1 87.5 108 PRO B C 1
ATOM 2500 O O . PRO B 1 108 ? 0.7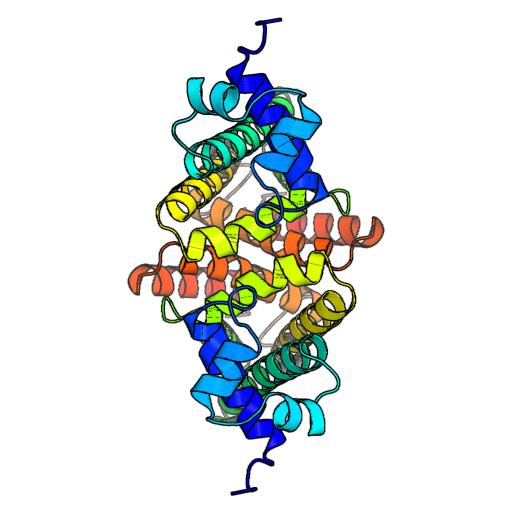65 5.742 9.258 1 87.5 108 PRO B O 1
ATOM 2503 N N . MET B 1 109 ? -1.253 6.059 8.266 1 88.31 109 MET B N 1
ATOM 2504 C CA . MET B 1 109 ? -1.873 6.406 9.539 1 88.31 109 MET B CA 1
ATOM 2505 C C . MET B 1 109 ? -1.862 5.211 10.492 1 88.31 109 MET B C 1
ATOM 2507 O O . MET B 1 109 ? -1.552 5.359 11.672 1 88.31 109 MET B O 1
ATOM 2511 N N . ALA B 1 110 ? -2.201 4.105 9.977 1 90.12 110 ALA B N 1
ATOM 2512 C CA . ALA B 1 110 ? -2.248 2.869 10.758 1 90.12 110 ALA B CA 1
ATOM 2513 C C . ALA B 1 110 ? -0.859 2.488 11.258 1 90.12 110 ALA B C 1
ATOM 2515 O O . ALA B 1 110 ? -0.717 1.974 12.375 1 90.12 110 ALA B O 1
ATOM 2516 N N . ALA B 1 111 ? 0.164 2.75 10.484 1 84.81 111 ALA B N 1
ATOM 2517 C CA . ALA B 1 111 ? 1.53 2.377 10.836 1 84.81 111 ALA B CA 1
ATOM 2518 C C . ALA B 1 111 ? 2.053 3.238 11.984 1 84.81 111 ALA B C 1
ATOM 2520 O O . ALA B 1 111 ? 3.047 2.893 12.625 1 84.81 111 ALA B O 1
ATOM 2521 N N . ARG B 1 112 ? 1.337 4.359 12.297 1 84.75 112 ARG B N 1
ATOM 2522 C CA . ARG B 1 112 ? 1.843 5.281 13.312 1 84.75 112 ARG B CA 1
ATOM 2523 C C . ARG B 1 112 ? 0.883 5.375 14.492 1 84.75 112 ARG B C 1
ATOM 2525 O O . ARG B 1 112 ? 1.16 6.074 15.469 1 84.75 112 ARG B O 1
ATOM 2532 N N . ASP B 1 113 ? -0.244 4.75 14.406 1 89.19 113 ASP B N 1
ATOM 2533 C CA . ASP B 1 113 ? -1.277 4.84 15.438 1 89.19 113 ASP B CA 1
ATOM 2534 C C . ASP B 1 113 ? -1.928 3.48 15.68 1 89.19 113 ASP B C 1
ATOM 2536 O O . ASP B 1 113 ? -2.488 2.881 14.758 1 89.19 113 ASP B O 1
ATOM 2540 N N . ALA B 1 114 ? -1.928 3.051 16.922 1 89.94 114 ALA B N 1
ATOM 2541 C CA . ALA B 1 114 ? -2.363 1.699 17.266 1 89.94 114 ALA B CA 1
ATOM 2542 C C . ALA B 1 114 ? -3.848 1.51 16.969 1 89.94 114 ALA B C 1
ATOM 2544 O O . ALA B 1 114 ? -4.277 0.421 16.578 1 89.94 114 ALA B O 1
ATOM 2545 N N . ASP B 1 115 ? -4.602 2.545 17.172 1 92.44 115 ASP B N 1
ATOM 2546 C CA . ASP B 1 115 ? -6.035 2.438 16.906 1 92.44 115 ASP B CA 1
ATOM 2547 C C . ASP B 1 115 ? -6.312 2.277 15.414 1 92.44 115 ASP B C 1
ATOM 2549 O O . ASP B 1 115 ? -7.117 1.435 15.016 1 92.44 115 ASP B O 1
ATOM 2553 N N . TYR B 1 116 ? -5.676 3.059 14.672 1 93.06 116 TYR B N 1
ATOM 2554 C CA . TYR B 1 116 ? -5.809 2.928 13.227 1 93.06 116 TYR B CA 1
ATOM 2555 C C . TYR B 1 116 ? -5.234 1.603 12.742 1 93.06 116 TYR B C 1
ATOM 2557 O O . TYR B 1 116 ? -5.758 0.997 11.805 1 93.06 116 TYR B O 1
ATOM 2565 N N . ALA B 1 117 ? -4.156 1.199 13.383 1 90.31 117 ALA B N 1
ATOM 2566 C CA . ALA B 1 117 ? -3.572 -0.094 13.031 1 90.31 117 ALA B CA 1
ATOM 2567 C C . ALA B 1 117 ? -4.586 -1.221 13.219 1 90.31 117 ALA B C 1
ATOM 2569 O O . ALA B 1 117 ? -4.742 -2.072 12.336 1 90.31 117 ALA B O 1
ATOM 2570 N N . LYS B 1 118 ? -5.219 -1.157 14.266 1 91.88 118 LYS B N 1
ATOM 2571 C CA . LYS B 1 118 ? -6.227 -2.176 14.547 1 91.88 118 LYS B CA 1
ATOM 2572 C C . LYS B 1 118 ? -7.359 -2.123 13.523 1 91.88 118 LYS B C 1
ATOM 2574 O O . LYS B 1 118 ? -7.801 -3.162 13.023 1 91.88 118 LYS B O 1
ATOM 2579 N N . LEU B 1 119 ? -7.84 -0.927 13.203 1 93.62 119 LEU B N 1
ATOM 2580 C CA . LEU B 1 119 ? -8.93 -0.738 12.25 1 93.62 119 LEU B CA 1
ATOM 2581 C C . LEU B 1 119 ? -8.555 -1.302 10.883 1 93.62 119 LEU B C 1
ATOM 2583 O O . LEU B 1 119 ? -9.328 -2.059 10.289 1 93.62 119 LEU B O 1
ATOM 2587 N N . VAL B 1 120 ? -7.414 -0.972 10.391 1 93.5 120 VAL B N 1
ATOM 2588 C CA . VAL B 1 120 ? -6.969 -1.375 9.062 1 93.5 120 VAL B CA 1
ATOM 2589 C C . VAL B 1 120 ? -6.656 -2.869 9.055 1 93.5 120 VAL B C 1
ATOM 2591 O O . VAL B 1 120 ? -6.996 -3.576 8.102 1 93.5 120 VAL B O 1
ATOM 2594 N N . HIS B 1 121 ? -5.98 -3.328 10.094 1 90.06 121 HIS B N 1
ATOM 2595 C CA . HIS B 1 121 ? -5.664 -4.746 10.211 1 90.06 121 HIS B CA 1
ATOM 2596 C C . HIS B 1 121 ? -6.93 -5.598 10.188 1 90.06 121 HIS B C 1
ATOM 2598 O O . HIS B 1 121 ? -7.027 -6.555 9.422 1 90.06 121 HIS B O 1
ATOM 2604 N N . ASP B 1 122 ? -7.863 -5.238 11.008 1 91.94 122 ASP B N 1
ATOM 2605 C CA . ASP B 1 122 ? -9.117 -5.977 11.078 1 91.94 122 ASP B CA 1
ATOM 2606 C C . ASP B 1 122 ? -9.836 -5.961 9.727 1 91.94 122 ASP B C 1
ATOM 2608 O O . ASP B 1 122 ? -10.406 -6.973 9.312 1 91.94 122 ASP B O 1
ATOM 2612 N N . HIS B 1 123 ? -9.828 -4.84 9.141 1 94.19 123 HIS B N 1
ATOM 2613 C CA . HIS B 1 123 ? -10.445 -4.719 7.828 1 94.19 123 HIS B CA 1
ATOM 2614 C C . HIS B 1 123 ? -9.75 -5.609 6.805 1 94.19 123 HIS B C 1
ATOM 2616 O O . HIS B 1 123 ? -10.414 -6.273 6.004 1 94.19 123 HIS B O 1
ATOM 2622 N N . SER B 1 124 ? -8.477 -5.641 6.766 1 92.38 124 SER B N 1
ATOM 2623 C CA . SER B 1 124 ? -7.703 -6.484 5.859 1 92.38 124 SER B CA 1
ATOM 2624 C C . SER B 1 124 ? -8.031 -7.961 6.066 1 92.38 124 SER B C 1
ATOM 2626 O O . SER B 1 124 ? -8.219 -8.703 5.102 1 92.38 124 SER B O 1
ATOM 2628 N N . LEU B 1 125 ? -8.164 -8.312 7.297 1 91.5 125 LEU B N 1
ATOM 2629 C CA . LEU B 1 125 ? -8.469 -9.695 7.629 1 91.5 125 LEU B CA 1
ATOM 2630 C C . LEU B 1 125 ? -9.875 -10.07 7.172 1 91.5 125 LEU B C 1
ATOM 2632 O O . LEU B 1 125 ? -10.125 -11.211 6.77 1 91.5 125 LEU B O 1
ATOM 2636 N N . GLN B 1 126 ? -10.742 -9.133 7.281 1 95.44 126 GLN B N 1
ATOM 2637 C CA . GLN B 1 126 ? -12.102 -9.398 6.824 1 95.44 126 GLN B CA 1
ATOM 2638 C C . GLN B 1 126 ? -12.125 -9.742 5.336 1 95.44 126 GLN B C 1
ATOM 2640 O O . GLN B 1 126 ? -12.82 -10.672 4.922 1 95.44 126 GLN B O 1
ATOM 2645 N N . TRP B 1 127 ? -11.398 -9.016 4.566 1 96.19 127 TRP B N 1
ATOM 2646 C CA . TRP B 1 127 ? -11.336 -9.297 3.135 1 96.19 127 TRP B CA 1
ATOM 2647 C C . TRP B 1 127 ? -10.711 -10.656 2.871 1 96.19 127 TRP B C 1
ATOM 2649 O O . TRP B 1 127 ? -11.258 -11.461 2.105 1 96.19 127 TRP B O 1
ATOM 2659 N N . ILE B 1 128 ? -9.648 -10.898 3.531 1 95.69 128 ILE B N 1
ATOM 2660 C CA . ILE B 1 128 ? -8.945 -12.164 3.355 1 95.69 128 ILE B CA 1
ATOM 2661 C C . ILE B 1 128 ? -9.875 -13.32 3.732 1 95.69 128 ILE B C 1
ATOM 2663 O O . ILE B 1 128 ? -9.922 -14.336 3.037 1 95.69 128 ILE B O 1
ATOM 2667 N N . THR B 1 129 ? -10.617 -13.102 4.754 1 97.06 129 THR B N 1
ATOM 2668 C CA . THR B 1 129 ? -11.539 -14.133 5.227 1 97.06 129 THR B CA 1
ATOM 2669 C C . THR B 1 129 ? -12.641 -14.383 4.203 1 97.06 129 THR B C 1
ATOM 2671 O O . THR B 1 129 ? -13.047 -15.531 3.994 1 97.06 129 THR B O 1
ATOM 2674 N N . ILE B 1 130 ? -13.133 -13.375 3.615 1 97.44 130 ILE B N 1
ATOM 2675 C CA . ILE B 1 130 ? -14.141 -13.531 2.57 1 97.44 130 ILE B CA 1
ATOM 2676 C C . ILE B 1 130 ? -13.586 -14.398 1.446 1 97.44 130 ILE B C 1
ATOM 2678 O O . ILE B 1 130 ? -14.227 -15.367 1.025 1 97.44 130 ILE B O 1
ATOM 2682 N N . LEU B 1 131 ? -12.43 -14.062 0.976 1 98 131 LEU B N 1
ATOM 2683 C CA . LEU B 1 131 ? -11.82 -14.82 -0.111 1 98 131 LEU B CA 1
ATOM 2684 C C . LEU B 1 131 ? -11.516 -16.25 0.327 1 98 131 LEU B C 1
ATOM 2686 O O . LEU B 1 131 ? -11.672 -17.188 -0.453 1 98 131 LEU B O 1
ATOM 2690 N N . GLU B 1 132 ? -11.031 -16.359 1.548 1 98.12 132 GLU B N 1
ATOM 2691 C CA . GLU B 1 132 ? -10.781 -17.703 2.09 1 98.12 132 GLU B CA 1
ATOM 2692 C C . GLU B 1 132 ? -12.039 -18.562 2.029 1 98.12 132 GLU B C 1
ATOM 2694 O O . GLU B 1 132 ? -11.969 -19.75 1.71 1 98.12 132 GLU B O 1
ATOM 2699 N N . GLY B 1 133 ? -13.148 -18.016 2.381 1 97.38 133 GLY B N 1
ATOM 2700 C CA . GLY B 1 133 ? -14.414 -18.719 2.285 1 97.38 133 GLY B CA 1
ATOM 2701 C C . GLY B 1 133 ? -14.734 -19.188 0.875 1 97.38 133 GLY B C 1
ATOM 2702 O O . GLY B 1 133 ? -15.148 -20.328 0.666 1 97.38 133 GLY B O 1
ATOM 2703 N N . ILE B 1 134 ? -14.531 -18.344 -0.081 1 97.12 134 ILE B N 1
ATOM 2704 C CA . ILE B 1 134 ? -14.766 -18.688 -1.481 1 97.12 134 ILE B CA 1
ATOM 2705 C C . ILE B 1 134 ? -13.867 -19.844 -1.897 1 97.12 134 ILE B C 1
ATOM 2707 O O . ILE B 1 134 ? -14.328 -20.797 -2.518 1 97.12 134 ILE B O 1
ATOM 2711 N N . ILE B 1 135 ? -12.578 -19.75 -1.56 1 97.94 135 ILE B N 1
ATOM 2712 C CA . ILE B 1 135 ? -11.586 -20.75 -1.936 1 97.94 135 ILE B CA 1
ATOM 2713 C C . ILE B 1 135 ? -11.914 -22.078 -1.275 1 97.94 135 ILE B C 1
ATOM 2715 O O . ILE B 1 135 ? -11.805 -23.141 -1.905 1 97.94 135 ILE B O 1
ATOM 2719 N N . SER B 1 136 ? -12.328 -22.047 -0.016 1 97.62 136 SER B N 1
ATOM 2720 C CA . SER B 1 136 ? -12.688 -23.266 0.715 1 97.62 136 SER B CA 1
ATOM 2721 C C . SER B 1 136 ? -13.828 -24 0.03 1 97.62 136 SER B C 1
ATOM 2723 O O . SER B 1 136 ? -13.789 -25.234 -0.088 1 97.62 136 SER B O 1
ATOM 2725 N N . VAL B 1 137 ? -14.805 -23.328 -0.395 1 95.38 137 VAL B N 1
ATOM 2726 C CA . VAL B 1 137 ? -15.914 -23.938 -1.128 1 95.38 137 VAL B CA 1
ATOM 2727 C C . VAL B 1 137 ? -15.398 -24.562 -2.416 1 95.38 137 VAL B C 1
ATOM 2729 O O . VAL B 1 1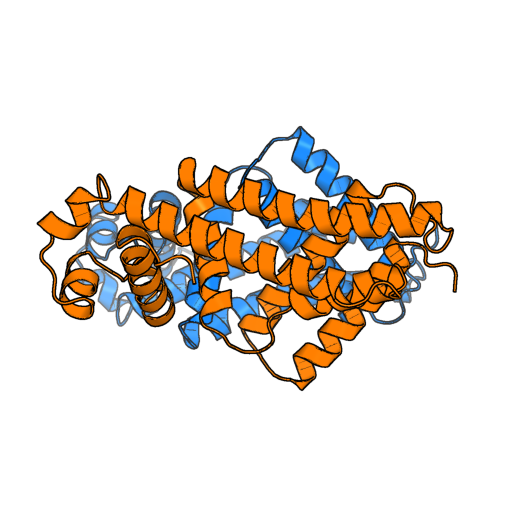37 ? -15.766 -25.688 -2.75 1 95.38 137 VAL B O 1
ATOM 2732 N N . GLY B 1 138 ? -14.57 -23.797 -3.119 1 96.81 138 GLY B N 1
ATOM 2733 C CA . GLY B 1 138 ? -13.984 -24.328 -4.34 1 96.81 138 GLY B CA 1
ATOM 2734 C C . GLY B 1 138 ? -13.172 -25.578 -4.113 1 96.81 138 GLY B C 1
ATOM 2735 O O . GLY B 1 138 ? -13.18 -26.5 -4.945 1 96.81 138 GLY B O 1
ATOM 2736 N N . MET B 1 139 ? -12.477 -25.656 -3.039 1 96.88 139 MET B N 1
ATOM 2737 C CA . MET B 1 139 ? -11.703 -26.844 -2.691 1 96.88 139 MET B CA 1
ATOM 2738 C C . MET B 1 139 ? -12.625 -28.016 -2.357 1 96.88 139 MET B C 1
ATOM 2740 O O . MET B 1 139 ? -12.383 -29.141 -2.785 1 96.88 139 MET B O 1
ATOM 2744 N N . GLN B 1 140 ? -13.641 -27.766 -1.622 1 95.69 140 GLN B N 1
ATOM 2745 C CA . GLN B 1 140 ? -14.617 -28.781 -1.259 1 95.69 140 GLN B CA 1
ATOM 2746 C C . GLN B 1 140 ? -15.297 -29.359 -2.498 1 95.69 140 GLN B C 1
ATOM 2748 O O . GLN B 1 140 ? -15.578 -30.562 -2.557 1 95.69 140 GLN B O 1
ATOM 2753 N N . GLU B 1 141 ? -15.523 -28.547 -3.459 1 95 141 GLU B N 1
ATOM 2754 C CA . GLU B 1 141 ? -16.203 -28.953 -4.68 1 95 141 GLU B CA 1
ATOM 2755 C C . GLU B 1 141 ? -15.234 -29.547 -5.695 1 95 141 GLU B C 1
ATOM 2757 O O . GLU B 1 141 ? -15.648 -30.031 -6.75 1 95 141 GLU B O 1
ATOM 2762 N N . GLY B 1 142 ? -13.961 -29.406 -5.391 1 94.81 142 GLY B N 1
ATOM 2763 C CA . GLY B 1 142 ? -12.961 -30.016 -6.242 1 94.81 142 GLY B CA 1
ATOM 2764 C C . GLY B 1 142 ? -12.492 -29.109 -7.363 1 94.81 142 GLY B C 1
ATOM 2765 O O . GLY B 1 142 ? -11.711 -29.531 -8.219 1 94.81 142 GLY B O 1
ATOM 2766 N N . GLU B 1 143 ? -12.945 -27.891 -7.363 1 95.5 143 GLU B N 1
ATOM 2767 C CA . GLU B 1 143 ? -12.539 -26.938 -8.391 1 95.5 143 GLU B CA 1
ATOM 2768 C C . GLU B 1 143 ? -11.102 -26.469 -8.18 1 95.5 143 GLU B C 1
ATOM 2770 O O . GLU B 1 143 ? -10.391 -26.172 -9.141 1 95.5 143 GLU B O 1
ATOM 2775 N N . PHE B 1 144 ? -10.758 -26.312 -6.934 1 96.81 144 PHE B N 1
ATOM 2776 C CA . PHE B 1 144 ? -9.422 -25.875 -6.559 1 96.81 144 PHE B CA 1
ATOM 2777 C C . PHE B 1 144 ? -8.672 -26.969 -5.816 1 96.81 144 PHE B C 1
ATOM 2779 O O . PHE B 1 144 ? -9.25 -27.672 -4.977 1 96.81 144 PHE B O 1
ATOM 2786 N N . LEU B 1 145 ? -7.438 -27.125 -6.105 1 94.5 145 LEU B N 1
ATOM 2787 C CA . LEU B 1 145 ? -6.594 -28.125 -5.469 1 94.5 145 LEU B CA 1
ATOM 2788 C C . LEU B 1 145 ? -5.5 -27.469 -4.633 1 94.5 145 LEU B C 1
ATOM 2790 O O . LEU B 1 145 ? -4.449 -28.078 -4.398 1 94.5 145 LEU B O 1
ATOM 2794 N N . ALA B 1 146 ? -5.73 -26.297 -4.27 1 92.06 146 ALA B N 1
ATOM 2795 C CA . ALA B 1 146 ? -4.773 -25.562 -3.439 1 92.06 146 ALA B CA 1
ATOM 2796 C C . ALA B 1 146 ? -4.523 -26.297 -2.121 1 92.06 146 ALA B C 1
ATOM 2798 O O . ALA B 1 146 ? -5.359 -27.078 -1.673 1 92.06 146 ALA B O 1
ATOM 2799 N N . GLU B 1 147 ? -3.363 -26.047 -1.567 1 89.44 147 GLU B N 1
ATOM 2800 C CA . GLU B 1 147 ? -2.977 -26.75 -0.341 1 89.44 147 GLU B CA 1
ATOM 2801 C C . GLU B 1 147 ? -3.619 -26.094 0.883 1 89.44 147 GLU B C 1
ATOM 2803 O O . GLU B 1 147 ? -3.953 -26.781 1.85 1 89.44 147 GLU B O 1
ATOM 2808 N N . ASN B 1 148 ? -3.713 -24.781 0.919 1 94.75 148 ASN B N 1
ATOM 2809 C CA . ASN B 1 148 ? -4.199 -24.031 2.072 1 94.75 148 ASN B CA 1
ATOM 2810 C C . ASN B 1 148 ? -5.012 -22.812 1.644 1 94.75 148 ASN B C 1
ATOM 2812 O O . ASN B 1 148 ? -4.484 -21.891 1.006 1 94.75 148 ASN B O 1
ATOM 2816 N N . ALA B 1 149 ? -6.297 -22.844 2.053 1 97.12 149 ALA B N 1
ATOM 2817 C CA . ALA B 1 149 ? -7.207 -21.781 1.64 1 97.12 149 ALA B CA 1
ATOM 2818 C C . ALA B 1 149 ? -6.781 -20.438 2.215 1 97.12 149 ALA B C 1
ATOM 2820 O O . ALA B 1 149 ? -6.828 -19.422 1.523 1 97.12 149 ALA B O 1
ATOM 2821 N N . ALA B 1 150 ? -6.355 -20.406 3.445 1 95.94 150 ALA B N 1
ATOM 2822 C CA . ALA B 1 150 ? -5.977 -19.172 4.125 1 95.94 150 ALA B CA 1
ATOM 2823 C C . ALA B 1 150 ? -4.754 -18.547 3.469 1 95.94 150 ALA B C 1
ATOM 2825 O O . ALA B 1 150 ? -4.742 -17.344 3.184 1 95.94 150 ALA B O 1
ATOM 2826 N N . THR B 1 151 ? -3.742 -19.344 3.191 1 94.81 151 THR B N 1
ATOM 2827 C CA . THR B 1 151 ? -2.525 -18.844 2.559 1 94.81 151 THR B CA 1
ATOM 2828 C C . THR B 1 151 ? -2.812 -18.359 1.142 1 94.81 151 THR B C 1
ATOM 2830 O O . THR B 1 151 ? -2.334 -17.297 0.737 1 94.81 151 THR B O 1
ATOM 2833 N N . SER B 1 152 ? -3.604 -19.156 0.418 1 97.06 152 SER B N 1
ATOM 2834 C CA . SER B 1 152 ? -3.973 -18.766 -0.938 1 97.06 152 SER B CA 1
ATOM 2835 C C . SER B 1 152 ? -4.723 -17.438 -0.94 1 97.06 152 SER B C 1
ATOM 2837 O O . SER B 1 152 ? -4.453 -16.562 -1.773 1 97.06 152 SER B O 1
ATOM 2839 N N . ALA B 1 153 ? -5.645 -17.266 0.012 1 97.62 153 ALA B N 1
ATOM 2840 C CA . ALA B 1 153 ? -6.422 -16.031 0.118 1 97.62 153 ALA B CA 1
ATOM 2841 C C . ALA B 1 153 ? -5.516 -14.844 0.417 1 97.62 153 ALA B C 1
ATOM 2843 O O . ALA B 1 153 ? -5.664 -13.781 -0.185 1 97.62 153 ALA B O 1
ATOM 2844 N N . ARG B 1 154 ? -4.617 -15.008 1.33 1 94.81 154 ARG B N 1
ATOM 2845 C CA . ARG B 1 154 ? -3.678 -13.945 1.675 1 94.81 154 ARG B CA 1
ATOM 2846 C C . ARG B 1 154 ? -2.818 -13.562 0.474 1 94.81 154 ARG B C 1
ATOM 2848 O O . ARG B 1 154 ? -2.609 -12.375 0.207 1 94.81 154 ARG B O 1
ATOM 2855 N N . GLN B 1 155 ? -2.322 -14.555 -0.234 1 95.94 155 GLN B N 1
ATOM 2856 C CA . GLN B 1 155 ? -1.482 -14.32 -1.405 1 95.94 155 GLN B CA 1
ATOM 2857 C C . GLN B 1 155 ? -2.24 -13.547 -2.479 1 95.94 155 GLN B C 1
ATOM 2859 O O . GLN B 1 155 ? -1.729 -12.562 -3.016 1 95.94 155 GLN B O 1
ATOM 2864 N N . ILE B 1 156 ? -3.426 -13.945 -2.736 1 97.31 156 ILE B N 1
ATOM 2865 C CA . ILE B 1 156 ? -4.219 -13.312 -3.785 1 97.31 156 ILE B CA 1
ATOM 2866 C C . ILE B 1 156 ? -4.609 -11.898 -3.355 1 97.31 156 ILE B C 1
ATOM 2868 O O . ILE B 1 156 ? -4.535 -10.961 -4.148 1 97.31 156 ILE B O 1
ATOM 2872 N N . ASN B 1 157 ? -5.012 -11.789 -2.121 1 96.38 157 ASN B N 1
ATOM 2873 C CA . ASN B 1 157 ? -5.371 -10.461 -1.62 1 96.38 157 ASN B CA 1
ATOM 2874 C C . ASN B 1 157 ? -4.188 -9.5 -1.685 1 96.38 157 ASN B C 1
ATOM 2876 O O . ASN B 1 157 ? -4.352 -8.336 -2.043 1 96.38 157 ASN B O 1
ATOM 2880 N N . THR B 1 158 ? -3.057 -9.961 -1.31 1 94.06 158 THR B N 1
ATOM 2881 C CA . THR B 1 158 ? -1.866 -9.117 -1.357 1 94.06 158 THR B CA 1
ATOM 2882 C C . THR B 1 158 ? -1.54 -8.719 -2.795 1 94.06 158 THR B C 1
ATOM 2884 O O . THR B 1 158 ? -1.1 -7.602 -3.051 1 94.06 158 THR B O 1
ATOM 2887 N N . LEU B 1 159 ? -1.73 -9.625 -3.699 1 94.56 159 LEU B N 1
ATOM 2888 C CA . LEU B 1 159 ? -1.553 -9.328 -5.113 1 94.56 159 LEU B CA 1
ATOM 2889 C C . LEU B 1 159 ? -2.488 -8.203 -5.551 1 94.56 159 LEU B C 1
ATOM 2891 O O . LEU B 1 159 ? -2.057 -7.25 -6.207 1 94.56 159 LEU B O 1
ATOM 2895 N N . ILE B 1 160 ? -3.719 -8.32 -5.18 1 96 160 ILE B N 1
ATOM 2896 C CA . ILE B 1 160 ? -4.719 -7.32 -5.535 1 96 160 ILE B CA 1
ATOM 2897 C C . ILE B 1 160 ? -4.297 -5.957 -4.984 1 96 160 ILE B C 1
ATOM 2899 O O . ILE B 1 160 ? -4.34 -4.953 -5.699 1 96 160 ILE B O 1
ATOM 2903 N N . ASP B 1 161 ? -3.877 -5.957 -3.773 1 91.56 161 ASP B N 1
ATOM 2904 C CA . ASP B 1 161 ? -3.451 -4.711 -3.148 1 91.56 161 ASP B CA 1
ATOM 2905 C C . ASP B 1 161 ? -2.277 -4.09 -3.902 1 91.56 161 ASP B C 1
ATOM 2907 O O . ASP B 1 161 ? -2.271 -2.887 -4.172 1 91.56 161 ASP B O 1
ATOM 2911 N N . GLY B 1 162 ? -1.317 -4.922 -4.188 1 89.94 162 GLY B N 1
ATOM 2912 C CA . GLY B 1 162 ? -0.156 -4.426 -4.906 1 89.94 162 GLY B CA 1
ATOM 2913 C C . GLY B 1 162 ? -0.498 -3.854 -6.27 1 89.94 162 GLY B C 1
ATOM 2914 O O . GLY B 1 162 ? -0.054 -2.758 -6.617 1 89.94 162 GLY B O 1
ATOM 2915 N N . TYR B 1 163 ? -1.281 -4.562 -7.023 1 92.75 163 TYR B N 1
ATOM 2916 C CA . TYR B 1 163 ? -1.691 -4.098 -8.344 1 92.75 163 TYR B CA 1
ATOM 2917 C C . TYR B 1 163 ? -2.561 -2.85 -8.234 1 92.75 163 TYR B C 1
ATOM 2919 O O . TYR B 1 163 ? -2.508 -1.975 -9.102 1 92.75 163 TYR B O 1
ATOM 2927 N N . SER B 1 164 ? -3.373 -2.801 -7.207 1 91.44 164 SER B N 1
ATOM 2928 C CA . SER B 1 164 ? -4.215 -1.631 -6.988 1 91.44 164 SER B CA 1
ATOM 2929 C C . SER B 1 164 ? -3.375 -0.373 -6.793 1 91.44 164 SER B C 1
ATOM 2931 O O . SER B 1 164 ? -3.691 0.683 -7.348 1 91.44 164 SER B O 1
ATOM 2933 N N . SER B 1 165 ? -2.324 -0.529 -6.016 1 85.56 165 SER B N 1
ATOM 2934 C CA . SER B 1 165 ? -1.443 0.606 -5.762 1 85.56 165 SER B CA 1
ATOM 2935 C C . SER B 1 165 ? -0.789 1.096 -7.051 1 85.56 165 SER B C 1
ATOM 2937 O O . SER B 1 165 ? -0.693 2.303 -7.285 1 85.56 165 SER B O 1
ATOM 2939 N N . LEU B 1 166 ? -0.387 0.19 -7.906 1 86.19 166 LEU B N 1
ATOM 2940 C CA . LEU B 1 166 ? 0.21 0.56 -9.188 1 86.19 166 LEU B CA 1
ATOM 2941 C C . LEU B 1 166 ? -0.824 1.207 -10.102 1 86.19 166 LEU B C 1
ATOM 2943 O O . LEU B 1 166 ? -0.524 2.184 -10.789 1 86.19 166 LEU B O 1
ATOM 2947 N N . LEU B 1 167 ? -1.968 0.67 -10.031 1 89.5 167 LEU B N 1
ATOM 2948 C CA . LEU B 1 167 ? -3.031 1.135 -10.922 1 89.5 167 LEU B CA 1
ATOM 2949 C C . LEU B 1 167 ? -3.471 2.547 -10.547 1 89.5 167 LEU B C 1
ATOM 2951 O O . LEU B 1 167 ? -3.713 3.377 -11.422 1 89.5 167 LEU B O 1
ATOM 2955 N N . ILE B 1 168 ? -3.562 2.793 -9.305 1 85.31 168 ILE B N 1
ATOM 2956 C CA . ILE B 1 168 ? -4.035 4.086 -8.82 1 85.31 168 ILE B CA 1
ATOM 2957 C C . ILE B 1 168 ? -3.074 5.188 -9.266 1 85.31 168 ILE B C 1
ATOM 2959 O O . ILE B 1 168 ? -3.5 6.301 -9.586 1 85.31 168 ILE B O 1
ATOM 2963 N N . LEU B 1 169 ? -1.787 4.965 -9.367 1 80.69 169 LEU B N 1
ATOM 2964 C CA . LEU B 1 169 ? -0.778 5.957 -9.719 1 80.69 169 LEU B CA 1
ATOM 2965 C C . LEU B 1 169 ? -0.832 6.277 -11.211 1 80.69 169 LEU B C 1
ATOM 2967 O O . LEU B 1 169 ? -0.412 7.359 -11.633 1 80.69 169 LEU B O 1
ATOM 2971 N N . ASP B 1 170 ? -1.322 5.332 -11.961 1 84.62 170 ASP B N 1
ATOM 2972 C CA . ASP B 1 170 ? -1.396 5.492 -13.414 1 84.62 170 ASP B CA 1
ATOM 2973 C C . ASP B 1 170 ? -2.596 4.746 -13.984 1 84.62 170 ASP B C 1
ATOM 2975 O O . ASP B 1 170 ? -2.434 3.793 -14.75 1 84.62 170 ASP B O 1
ATOM 2979 N N . TYR B 1 171 ? -3.744 5.285 -13.758 1 88.31 171 TYR B N 1
ATOM 2980 C CA . TYR B 1 171 ? -4.965 4.559 -14.094 1 88.31 171 TYR B CA 1
ATOM 2981 C C . TYR B 1 171 ? -5.312 4.719 -15.562 1 88.31 171 TYR B C 1
ATOM 2983 O O . TYR B 1 171 ? -5.234 5.82 -16.109 1 88.31 171 TYR B 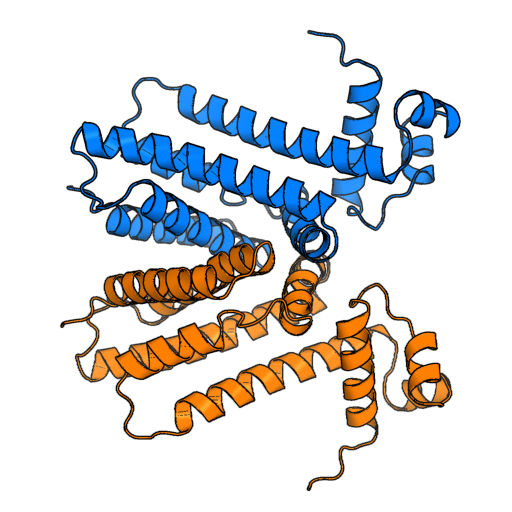O 1
ATOM 2991 N N . SER B 1 172 ? -5.633 3.701 -16.188 1 93.81 172 SER B N 1
ATOM 2992 C CA . SER B 1 172 ? -6.34 3.619 -17.469 1 93.81 172 SER B CA 1
ATOM 2993 C C . SER B 1 172 ? -7.168 2.342 -17.562 1 93.81 172 SER B C 1
ATOM 2995 O O . SER B 1 172 ? -6.848 1.341 -16.922 1 93.81 172 SER B O 1
ATOM 2997 N N . GLU B 1 173 ? -8.195 2.396 -18.266 1 94.62 173 GLU B N 1
ATOM 2998 C CA . GLU B 1 173 ? -9.047 1.218 -18.422 1 94.62 173 GLU B CA 1
ATOM 2999 C C . GLU B 1 173 ? -8.258 0.054 -19.031 1 94.62 173 GLU B C 1
ATOM 3001 O O . GLU B 1 173 ? -8.477 -1.103 -18.656 1 94.62 173 GLU B O 1
ATOM 3006 N N . ASP B 1 174 ? -7.453 0.361 -19.938 1 96.31 174 ASP B N 1
ATOM 3007 C CA . ASP B 1 174 ? -6.629 -0.674 -20.547 1 96.31 174 ASP B CA 1
ATOM 3008 C C . ASP B 1 174 ? -5.703 -1.325 -19.531 1 96.31 174 ASP B C 1
ATOM 3010 O O . ASP B 1 174 ? -5.586 -2.553 -19.484 1 96.31 174 ASP B O 1
ATOM 3014 N N . ARG B 1 175 ? -5.074 -0.523 -18.797 1 94.25 175 ARG B N 1
ATOM 3015 C CA . ARG B 1 175 ? -4.184 -1.039 -17.766 1 94.25 175 ARG B CA 1
ATOM 3016 C C . ARG B 1 175 ? -4.949 -1.89 -16.75 1 94.25 175 ARG B C 1
ATOM 3018 O O . ARG B 1 175 ? -4.465 -2.941 -16.328 1 94.25 175 ARG B O 1
ATOM 3025 N N . ARG B 1 176 ? -6.113 -1.4 -16.375 1 96.12 176 ARG B N 1
ATOM 3026 C CA . ARG B 1 176 ? -6.926 -2.17 -15.438 1 96.12 176 ARG B CA 1
ATOM 3027 C C . ARG B 1 176 ? -7.254 -3.547 -16 1 96.12 176 ARG B C 1
ATOM 3029 O O . ARG B 1 176 ? -7.184 -4.551 -15.289 1 96.12 176 ARG B O 1
ATOM 3036 N N . SER B 1 177 ? -7.617 -3.559 -17.281 1 97.25 177 SER B N 1
ATOM 3037 C CA . SER B 1 177 ? -7.949 -4.82 -17.938 1 97.25 177 SER B CA 1
ATOM 3038 C C . SER B 1 177 ? -6.762 -5.777 -17.922 1 97.25 177 SER B C 1
ATOM 3040 O O . SER B 1 177 ? -6.918 -6.969 -17.641 1 97.25 177 SER B O 1
ATOM 3042 N N . ILE B 1 178 ? -5.645 -5.301 -18.219 1 96 178 ILE B N 1
ATOM 3043 C CA . ILE B 1 178 ? -4.426 -6.098 -18.203 1 96 178 ILE B CA 1
ATOM 3044 C C . ILE B 1 178 ? -4.172 -6.641 -16.797 1 96 178 ILE B C 1
ATOM 3046 O O . ILE B 1 178 ? -3.887 -7.828 -16.625 1 96 178 ILE B O 1
ATOM 3050 N N . PHE B 1 179 ? -4.328 -5.777 -15.82 1 96.12 179 PHE B N 1
ATOM 3051 C CA . PHE B 1 179 ? -4.078 -6.16 -14.438 1 96.12 179 PHE B CA 1
ATOM 3052 C C . PHE B 1 179 ? -5.082 -7.211 -13.977 1 96.12 179 PHE B C 1
ATOM 3054 O O . PHE B 1 179 ? -4.719 -8.164 -13.281 1 96.12 179 PHE B O 1
ATOM 3061 N N . LEU B 1 180 ? -6.312 -6.996 -14.336 1 97.31 180 LEU B N 1
ATOM 3062 C CA . LEU B 1 180 ? -7.324 -7.988 -13.992 1 97.31 180 LEU B CA 1
ATOM 3063 C C . LEU B 1 180 ? -6.945 -9.367 -14.531 1 97.31 180 LEU B C 1
ATOM 3065 O O . LEU B 1 180 ? -7.027 -10.359 -13.812 1 97.31 180 LEU B O 1
ATOM 3069 N N . ASN B 1 181 ? -6.527 -9.398 -15.703 1 96.69 181 ASN B N 1
ATOM 3070 C CA . ASN B 1 181 ? -6.145 -10.656 -16.328 1 96.69 181 ASN B CA 1
ATOM 3071 C C . ASN B 1 181 ? -4.922 -11.273 -15.641 1 96.69 181 ASN B C 1
ATOM 3073 O O . ASN B 1 181 ? -4.887 -12.477 -15.383 1 96.69 181 ASN B O 1
ATOM 3077 N N . GLU B 1 182 ? -3.969 -10.492 -15.352 1 94.56 182 GLU B N 1
ATOM 3078 C CA . GLU B 1 182 ? -2.752 -10.977 -14.703 1 94.56 182 GLU B CA 1
ATOM 3079 C C . GLU B 1 182 ? -3.051 -11.523 -13.312 1 94.56 182 GLU B C 1
ATOM 3081 O O . GLU B 1 182 ? -2.551 -12.594 -12.945 1 94.56 182 GLU B O 1
ATOM 3086 N N . ILE B 1 183 ? -3.838 -10.758 -12.57 1 97 183 ILE B N 1
ATOM 3087 C CA . ILE B 1 183 ? -4.184 -11.188 -11.219 1 97 183 ILE B CA 1
ATOM 3088 C C . ILE B 1 183 ? -4.965 -12.492 -11.273 1 97 183 ILE B C 1
ATOM 3090 O O . ILE B 1 183 ? -4.672 -13.43 -10.523 1 97 183 ILE B O 1
ATOM 3094 N N . SER B 1 184 ? -5.938 -12.531 -12.164 1 96.94 184 SER B N 1
ATOM 3095 C CA . SER B 1 184 ? -6.766 -13.727 -12.289 1 96.94 184 SER B CA 1
ATOM 3096 C C . SER B 1 184 ? -5.926 -14.945 -12.672 1 96.94 184 SER B C 1
ATOM 3098 O O . SER B 1 184 ? -6.07 -16.016 -12.086 1 96.94 184 SER B O 1
ATOM 3100 N N . GLU B 1 185 ? -5.086 -14.781 -13.625 1 93.81 185 GLU B N 1
ATOM 3101 C CA . GLU B 1 185 ? -4.23 -15.883 -14.07 1 93.81 185 GLU B CA 1
ATOM 3102 C C . GLU B 1 185 ? -3.365 -16.406 -12.922 1 93.81 185 GLU B C 1
ATOM 3104 O O . GLU B 1 185 ? -3.273 -17.609 -12.711 1 93.81 185 GLU B O 1
ATOM 3109 N N . LEU B 1 186 ? -2.773 -15.531 -12.227 1 94.31 186 LEU B N 1
ATOM 3110 C CA . LEU B 1 186 ? -1.92 -15.945 -11.125 1 94.31 186 LEU B CA 1
ATOM 3111 C C . LEU B 1 186 ? -2.75 -16.547 -9.992 1 94.31 186 LEU B C 1
ATOM 3113 O O . LEU B 1 186 ? -2.332 -17.516 -9.352 1 94.31 186 LEU B O 1
ATOM 3117 N N . ALA B 1 187 ? -3.877 -15.906 -9.711 1 96.75 187 ALA B N 1
ATOM 3118 C CA . ALA B 1 187 ? -4.762 -16.438 -8.68 1 96.75 187 ALA B CA 1
ATOM 3119 C C . ALA B 1 187 ? -5.121 -17.891 -8.961 1 96.75 187 ALA B C 1
ATOM 3121 O O . ALA B 1 187 ? -5.074 -18.734 -8.062 1 96.75 187 ALA B O 1
ATOM 3122 N N . PHE B 1 188 ? -5.387 -18.25 -10.172 1 95.38 188 PHE B N 1
ATOM 3123 C CA . PHE B 1 188 ? -5.836 -19.609 -10.484 1 95.38 188 PHE B CA 1
ATOM 3124 C C . PHE B 1 188 ? -4.652 -20.562 -10.547 1 95.38 188 PHE B C 1
ATOM 3126 O O . PHE B 1 188 ? -4.824 -21.781 -10.383 1 95.38 188 PHE B O 1
ATOM 3133 N N . LYS B 1 189 ? -3.48 -20.047 -10.781 1 91.44 189 LYS B N 1
ATOM 3134 C CA . LYS B 1 189 ? -2.289 -20.875 -10.586 1 91.44 189 LYS B CA 1
ATOM 3135 C C . LYS B 1 189 ? -2.092 -21.203 -9.109 1 91.44 189 LYS B C 1
ATOM 3137 O O . LYS B 1 189 ? -1.776 -22.344 -8.766 1 91.44 189 LYS B O 1
ATOM 3142 N N . ILE B 1 190 ? -2.293 -20.219 -8.289 1 93.75 190 ILE B N 1
ATOM 3143 C CA . ILE B 1 190 ? -2.176 -20.391 -6.844 1 93.75 190 ILE B CA 1
ATOM 3144 C C . ILE B 1 190 ? -3.201 -21.422 -6.367 1 93.75 190 ILE B C 1
ATOM 3146 O O . ILE B 1 190 ? -2.889 -22.297 -5.547 1 93.75 190 ILE B O 1
ATOM 3150 N N . LEU B 1 191 ? -4.359 -21.297 -6.969 1 95.69 191 LEU B N 1
ATOM 3151 C CA . LEU B 1 191 ? -5.465 -22.141 -6.543 1 95.69 191 LEU B CA 1
ATOM 3152 C C . LEU B 1 191 ? -5.383 -23.516 -7.203 1 95.69 191 LEU B C 1
ATOM 3154 O O . LEU B 1 191 ? -6.137 -24.422 -6.852 1 95.69 191 LEU B O 1
ATOM 3158 N N . LYS B 1 192 ? -4.398 -23.734 -8.102 1 87.94 192 LYS B N 1
ATOM 3159 C CA . LYS B 1 192 ? -4.293 -24.984 -8.867 1 87.94 192 LYS B CA 1
ATOM 3160 C C . LYS B 1 192 ? -5.641 -25.375 -9.469 1 87.94 192 LYS B C 1
ATOM 3162 O O . LYS B 1 192 ? -6.109 -26.5 -9.273 1 87.94 192 LYS B O 1
ATOM 3167 N N . LYS B 1 193 ? -6.078 -24.375 -10.141 1 83.38 193 LYS B N 1
ATOM 3168 C CA . LYS B 1 193 ? -7.395 -24.625 -10.719 1 83.38 193 LYS B CA 1
ATOM 3169 C C . LYS B 1 193 ? -7.344 -25.766 -11.727 1 83.38 193 LYS B C 1
ATOM 3171 O O . LYS B 1 193 ? -6.473 -25.797 -12.602 1 83.38 193 LYS B O 1
ATOM 3176 N N . ASP B 1 194 ? -8.047 -26.719 -11.43 1 66.94 194 ASP B N 1
ATOM 3177 C CA . ASP B 1 194 ? -8.172 -27.875 -12.305 1 66.94 194 ASP B CA 1
ATOM 3178 C C . ASP B 1 194 ? -9.086 -27.578 -13.492 1 66.94 194 ASP B C 1
ATOM 3180 O O . ASP B 1 194 ? -10.266 -27.266 -13.305 1 66.94 194 ASP B O 1
ATOM 3184 N N . PHE B 1 195 ? -8.461 -26.984 -14.531 1 55.47 195 PHE B N 1
ATOM 3185 C CA . PHE B 1 195 ? -9.305 -26.734 -15.695 1 55.47 195 PHE B CA 1
ATOM 3186 C C . PHE B 1 195 ? -9.891 -28.047 -16.234 1 55.47 195 PHE B C 1
ATOM 3188 O O . PHE B 1 195 ? -9.297 -29.109 -16.062 1 55.47 195 PHE B O 1
#

pLDDT: mean 91.73, std 8.78, range [30.69, 98.12]

Foldseek 3Di:
DPPPDVLNVLLVLLVVVCLVQNLVGDDLVNSCVSVVHDSVVNCVNPVDPVRSSLVSVLVLLVVLLVVLVCQLVVDPPDALLRNLLSLLVSLADPDLGSSVVNLVRLVVVLVVDVSSVVSNVVSLVSSLVVQLVSLVVCVVVVQFDADHSSVLSNVLSVLSVVLNVVCSVPPDPVSSVVSSVVSSVVSCVNRVGDD/DPPPDVLNVLLVLLVVVCLVQNLVGDDLVNSCVSVVHDSVVNCVNPVDPVRSSLVSVLVLLVVLLVVLVCQLVVDPPDALLRNLLSLLVSLADPDLGSSVVNLVRLVVVLVVDVSSVVSNVVSLVSSLVVQLVSLVVCVVVPQFDADHSSVLSNVLSVLSVVLNVVCSVPPDPVSSVVSSVVSSVVSCVNRVGDD

Sequence (390 aa):
LKTANFSELIKIAALQLFREKGFSNVSTRDLTQKMNISRSHIYHYYRDWETLKKSTIQYMFENDIQECHAFLNASEKMSASERVNLYIRTLLPDAPSAHWLLYLELWPMAARDADYAKLVHDHSLQWITILEGIISVGMQEGEFLAENAATSARQINTLIDGYSSLLILDYSEDRRSIFLNEISELAFKILKKDFLKTANFSELIKIAALQLFREKGFSNVSTRDLTQKMNISRSHIYHYYRDWETLKKSTIQYMFENDIQECHAFLNASEKMSASERVNLYIRTLLPDAPSAHWLLYLELWPMAARDADYAKLVHDHSLQWITILEGIISVGMQEGEFLAENAATSARQINTLIDGYSSLLILDYSEDRRSIFLNEISELAFKILKKDF